Protein AF-0000000084345525 (afdb_homodimer)

Radius of gyration: 23.01 Å; Cα contacts (8 Å, |Δi|>4): 975; chains: 2; bounding box: 52×79×50 Å

Sequence (442 aa):
MKNQIRNSKGQTEEEFLKEYDPSKYKKPSVTVDILIFRLGEKSSNNIGRDVEMLLIKRGNFPELGKWACPGGFIEMDESLEESAKRELYEETGVKDVYLQQLKTFGDPKRDKRDRVITVAYMSIIDEQLEVKAGDDAADAKWYKVNLKKRNRIKKEDGYDEKWIISLLNKDINLECILIKKVRKIGVLKSKDFQIIDGGLIASDHSKLIAFGIEKLEHILGMKNQIRNSKGQTEEEFLKEYDPSKYKKPSVTVDILIFRLGEKSSNNIGRDVEMLLIKRGNFPELGKWACPGGFIEMDESLEESAKRELYEETGVKDVYLQQLKTFGDPKRDKRDRVITVAYMSIIDEQLEVKAGDDAADAKWYKVNLKKRNRIKKEDGYDEKWIISLLNKDINLECILIKKVRKIGVLKSKDFQIIDGGLIASDHSKLIAFGIEKLEHILG

InterPro domains:
  IPR000086 NUDIX hydrolase domain [PF00293] (49-146)
  IPR000086 NUDIX hydrolase domain [PS51462] (27-166)
  IPR015797 NUDIX hydrolase-like domain superfamily [SSF55811] (16-146)
  IPR020476 NUDIX hydrolase [PR00502] (67-81)
  IPR020476 NUDIX hydrolase [PR00502] (81-96)

Organism: NCBI:txid1533

Secondary structure (DSSP, 8-state):
-------TTS--HHHHHHH--GGGS---EEEEEEEEEEEEEE-SSTTSEEEEEEEEE--SSSSTT-EE-SEEEPPTTS-HHHHHHHHHHHHH---S---EEEEEE--TTS-TTS-EEEEEEEEEEETT------TT-TTEEEEEEEEEEEEEEEETTEEEEEEEEEEE-SS-EEEEEEEEEEEEETTEEEEEEEEEE-TTB-TTHHHHHHHHHHHHHHHH-/-------TTS--HH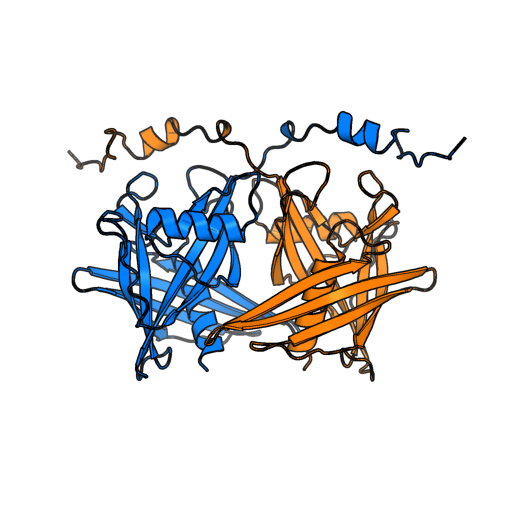HHHHH--GGGS---EEEEEEEEEEEEEE-SSTTSEEEEEEEEE--SSSSTT-EE-SEEEPPTTS-HHHHHHHHHHHHH---S---EEEEEE--TTS-SSS-EEEEEEEEEEETTS-----TT-TTEEEEEEEEEEEEEEEETTEEEEEEEEEEE-SS-EEEEEEEEEEEEETTEEEEEEEEEE-TTB-TTHHHHHHHHHHHHHHHH-

Foldseek 3Di:
DPPQDADPVRDGPVRVVVPDDPVVDDDFFEKEFEWEKEWAAQDPAPLRTWIKTKWFAACDDDLHGFIFGQMDTADPPDDNVVRHQVSCCVLFVDHDFDKDWQDKDFDQPLHVVGRYIYTYIYTYDYPPPPSCSPPPSVGMDMWTWGWDKDDWADDPFGTKIKIWIWTDDPPDIFIWIWIWDWGDDPPDIDIFIGTPGRGRHGGCRVRVVVSVSVVSSVVSD/DPPQDADPVRDGPVRVVVPDDPVVDDDFFEKEFEWEKEWAAQDPAPLRTWIKTKWFAACDPDLHGFIFGQMDTADPPDDNVVRHQVSCCVLFVDHDFDKDWQDKDFDQPLHVVGRYIYTYIYTYDYPPPPSCSDPPSVGMDMWTWGWDKDDWADDPFGTKIKIWIWTDDPPDIFIWIWIWDWGHDPPDIDIFIGTPGRGSYGGCRVRVVVSVSVVSSVVSD

pLDDT: mean 90.59, std 11.94, range [41.34, 98.88]

Nearest PDB structures (foldseek):
  5deq-assembly1_A  TM=8.768E-01  e=8.070E-11  Bacteroides thetaiotaomicron VPI-5482
  3i9x-assembly1_A-2  TM=8.042E-01  e=1.066E-10  Listeria innocua
  5bs6-assembly1_B  TM=8.180E-01  e=3.432E-10  Bacteroides thetaiotaomicron VPI-5482
  5bs6-assembly2_D  TM=8.090E-01  e=7.079E-10  Bacteroides thetaiotaomicron VPI-5482
  7b64-assembly1_A-2  TM=7.624E-01  e=5.855E-06  Homo sapiens

Solvent-accessible surface area (backbone atoms only — not comparable to full-atom values): 23735 Å² total; per-residue (Å²): 127,86,81,72,72,55,39,94,85,66,35,37,56,68,54,44,56,71,65,57,62,71,82,80,51,90,55,42,42,48,31,26,32,40,46,43,34,31,48,56,57,78,38,91,49,80,60,47,37,38,36,28,34,48,33,25,47,35,79,38,71,77,61,55,68,18,34,31,55,39,47,43,69,54,55,79,88,39,35,60,65,54,32,40,50,51,31,35,27,73,50,28,50,43,70,96,70,70,74,41,82,71,52,74,48,36,49,45,76,54,36,93,87,44,45,41,34,31,45,30,30,33,32,78,41,60,64,81,60,74,58,51,41,34,85,78,27,75,45,42,48,68,20,41,59,43,64,45,78,44,75,72,41,82,46,98,44,38,32,36,31,36,37,40,41,35,38,34,44,99,86,48,75,41,48,31,33,30,37,38,40,36,37,54,54,88,86,44,74,46,74,49,68,45,79,76,37,45,62,57,34,33,71,61,42,51,48,54,50,50,54,50,51,52,50,48,35,62,64,71,105,127,84,82,71,72,56,38,94,84,66,36,37,56,68,55,42,57,70,66,57,62,72,82,80,50,90,54,42,44,49,30,27,33,39,46,42,35,32,49,57,57,78,39,90,50,82,61,47,36,38,36,30,33,50,32,26,48,35,77,38,70,76,63,56,69,18,33,31,56,38,47,42,70,55,55,80,86,39,38,61,65,54,32,41,51,49,31,33,27,73,51,28,49,41,72,95,70,71,75,41,80,72,52,73,47,38,50,45,76,54,35,91,88,46,45,41,33,31,44,30,28,33,32,78,41,59,65,80,60,75,60,50,41,34,86,79,26,77,47,41,48,68,20,41,59,45,64,46,79,43,76,72,42,81,46,97,44,39,31,36,31,36,37,40,42,34,37,34,44,100,86,47,75,42,48,32,34,31,36,38,40,37,37,53,56,88,86,44,73,46,75,49,67,44,80,76,37,44,64,57,34,31,70,60,41,53,48,55,49,50,54,48,51,52,49,50,35,62,64,71,102

Structure (mmCIF, N/CA/C/O backbone):
data_AF-0000000084345525-model_v1
#
loop_
_entity.id
_entity.type
_entity.pdbx_description
1 polymer 'ADP-ribose pyrophosphatase YjhB, NUDIX family'
#
loop_
_atom_site.group_PDB
_atom_site.id
_atom_site.type_symbol
_atom_site.label_atom_id
_atom_site.label_alt_id
_atom_site.label_comp_id
_atom_site.label_asym_id
_atom_site.label_entity_id
_atom_site.label_seq_id
_atom_site.pdbx_PDB_ins_code
_atom_site.Cartn_x
_atom_site.Cartn_y
_atom_site.Cartn_z
_atom_site.occupancy
_atom_site.B_iso_or_equiv
_atom_site.auth_seq_id
_atom_site.auth_comp_id
_atom_site.auth_asym_id
_atom_site.auth_atom_id
_atom_site.pdbx_PDB_model_num
ATOM 1 N N . MET A 1 1 ? 25.578 -38.344 -0.944 1 41.41 1 MET A N 1
ATOM 2 C CA . MET A 1 1 ? 25.969 -36.969 -1.128 1 41.41 1 MET A CA 1
ATOM 3 C C . MET A 1 1 ? 24.734 -36.094 -1.371 1 41.41 1 MET A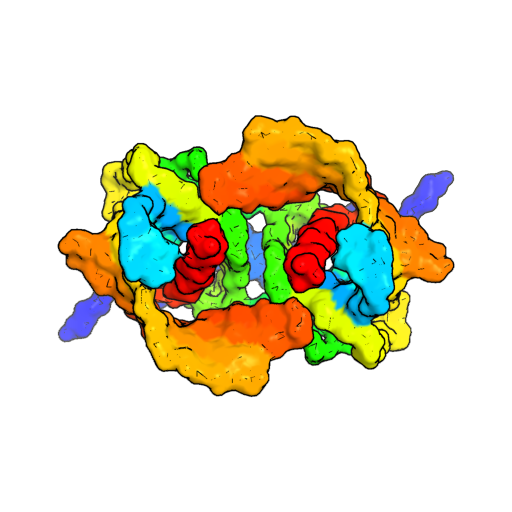 C 1
ATOM 5 O O . MET A 1 1 ? 23.969 -36.344 -2.295 1 41.41 1 MET A O 1
ATOM 9 N N . LYS A 1 2 ? 24.109 -35.5 -0.387 1 49.81 2 LYS A N 1
ATOM 10 C CA . LYS A 1 2 ? 22.781 -34.875 -0.43 1 49.81 2 LYS A CA 1
ATOM 11 C C . LYS A 1 2 ? 22.672 -33.875 -1.599 1 49.81 2 LYS A C 1
ATOM 13 O O . LYS A 1 2 ? 23.516 -33 -1.755 1 49.81 2 LYS A O 1
ATOM 18 N N . ASN A 1 3 ? 22.281 -34.188 -2.834 1 61.5 3 ASN A N 1
ATOM 19 C CA . ASN A 1 3 ? 22.188 -33.469 -4.105 1 61.5 3 ASN A CA 1
ATOM 20 C C . ASN A 1 3 ? 21.734 -32.031 -3.906 1 61.5 3 ASN A C 1
ATOM 22 O O . ASN A 1 3 ? 20.578 -31.781 -3.58 1 61.5 3 ASN A O 1
ATOM 26 N N . GLN A 1 4 ? 22.703 -31.25 -3.441 1 76.81 4 GLN A N 1
ATOM 27 C CA . GLN A 1 4 ? 22.453 -29.844 -3.16 1 76.81 4 GLN A CA 1
ATOM 28 C C . GLN A 1 4 ? 21.922 -29.125 -4.395 1 76.81 4 GLN A C 1
ATOM 30 O O . GLN A 1 4 ? 22.516 -29.203 -5.473 1 76.81 4 GLN A O 1
ATOM 35 N N . ILE A 1 5 ? 20.719 -28.625 -4.441 1 85.56 5 ILE A N 1
ATOM 36 C CA . ILE A 1 5 ? 20.109 -27.891 -5.539 1 85.56 5 ILE A CA 1
ATOM 37 C C . ILE A 1 5 ? 21 -26.734 -5.953 1 85.56 5 ILE A C 1
ATOM 39 O O . ILE A 1 5 ? 21.547 -26.016 -5.098 1 85.56 5 ILE A O 1
ATOM 43 N N . ARG A 1 6 ? 21.391 -26.625 -7.246 1 88.44 6 ARG A N 1
ATOM 44 C CA . ARG A 1 6 ? 22.234 -25.562 -7.781 1 88.44 6 ARG A CA 1
ATOM 45 C C . ARG A 1 6 ? 21.484 -24.766 -8.852 1 88.44 6 ARG A C 1
ATOM 47 O O . ARG A 1 6 ? 20.625 -25.312 -9.555 1 88.44 6 ARG A O 1
ATOM 54 N N . ASN A 1 7 ? 21.828 -23.453 -8.867 1 89 7 ASN A N 1
ATOM 55 C CA . ASN A 1 7 ? 21.219 -22.641 -9.922 1 89 7 ASN A CA 1
ATOM 56 C C . ASN A 1 7 ? 21.969 -22.781 -11.242 1 89 7 ASN A C 1
ATOM 58 O O . ASN A 1 7 ? 22.828 -23.656 -11.383 1 89 7 ASN A O 1
ATOM 62 N N . SER A 1 8 ? 21.516 -22.047 -12.273 1 85.81 8 SER A N 1
ATOM 63 C CA . SER A 1 8 ? 22.047 -22.156 -13.625 1 85.81 8 SER A CA 1
ATOM 64 C C . SER A 1 8 ? 23.547 -21.844 -13.664 1 85.81 8 SER A C 1
ATOM 66 O O . SER A 1 8 ? 24.266 -22.312 -14.547 1 85.81 8 SER A O 1
ATOM 68 N N . LYS A 1 9 ? 24.094 -21.141 -12.625 1 89.25 9 LYS A N 1
ATOM 69 C CA . LYS A 1 9 ? 25.5 -20.766 -12.562 1 89.25 9 LYS A CA 1
ATOM 70 C C . LYS A 1 9 ? 26.297 -21.766 -11.703 1 89.25 9 LYS A C 1
ATOM 72 O O . LYS A 1 9 ? 27.469 -21.531 -11.398 1 89.25 9 LYS A O 1
ATOM 77 N N . GLY A 1 10 ? 25.625 -22.75 -11.172 1 90.06 10 GLY A N 1
ATOM 78 C CA . GLY A 1 10 ? 26.266 -23.797 -10.391 1 90.06 10 GLY A CA 1
ATOM 79 C C . GLY A 1 10 ? 26.391 -23.438 -8.922 1 90.06 10 GLY A C 1
ATOM 80 O O . GLY A 1 10 ? 27.094 -24.125 -8.172 1 90.06 10 GLY A O 1
ATOM 81 N N . GLN A 1 11 ? 25.75 -22.391 -8.5 1 89.44 11 GLN A N 1
ATOM 82 C CA . GLN A 1 11 ? 25.859 -21.922 -7.117 1 89.44 11 GLN A CA 1
ATOM 83 C C . GLN A 1 11 ? 24.797 -22.578 -6.23 1 89.44 11 GLN A C 1
ATOM 85 O O . GLN A 1 11 ? 23.672 -22.797 -6.668 1 89.44 11 GLN A O 1
ATOM 90 N N . THR A 1 12 ? 25.25 -22.875 -5.082 1 90.69 12 THR A N 1
ATOM 91 C CA . THR A 1 12 ? 24.266 -23.172 -4.051 1 90.69 12 THR A CA 1
ATOM 92 C C . THR A 1 12 ? 23.562 -21.906 -3.58 1 90.69 12 THR A C 1
ATOM 94 O O . THR A 1 12 ? 23.984 -20.797 -3.918 1 90.69 12 THR A O 1
ATOM 97 N N . GLU A 1 13 ? 22.484 -22.094 -2.859 1 89.25 13 GLU A N 1
ATOM 98 C CA . GLU A 1 13 ? 21.812 -20.906 -2.332 1 89.25 13 GLU A CA 1
ATOM 99 C C . GLU A 1 13 ? 22.75 -20.094 -1.444 1 89.25 13 GLU A C 1
ATOM 101 O O . GLU A 1 13 ? 22.75 -18.859 -1.511 1 89.25 13 GLU A O 1
ATOM 106 N N . GLU A 1 14 ? 23.453 -20.812 -0.602 1 90.88 14 GLU A N 1
ATOM 107 C CA . GLU A 1 14 ? 24.406 -20.156 0.288 1 90.88 14 GLU A CA 1
ATOM 108 C C . GLU A 1 14 ? 25.438 -19.359 -0.503 1 90.88 14 GLU A C 1
ATOM 110 O O . GLU A 1 14 ? 25.75 -18.219 -0.162 1 90.88 14 GLU A O 1
ATOM 115 N N . GLU A 1 15 ? 25.984 -19.969 -1.542 1 89.94 15 GLU A N 1
ATOM 116 C CA . GLU A 1 15 ? 26.969 -19.312 -2.391 1 89.94 15 GLU A CA 1
ATOM 117 C C . GLU A 1 15 ? 26.375 -18.109 -3.107 1 89.94 15 GLU A C 1
ATOM 119 O O . GLU A 1 15 ? 27 -17.047 -3.201 1 89.94 15 GLU A O 1
ATOM 124 N N . PHE A 1 16 ? 25.234 -18.359 -3.604 1 89.12 16 PHE A N 1
ATOM 125 C CA . PHE A 1 16 ? 24.531 -17.266 -4.27 1 89.12 16 PHE A CA 1
ATOM 126 C C . PHE A 1 16 ? 24.359 -16.078 -3.33 1 89.12 16 PHE A C 1
ATOM 128 O O . PHE A 1 16 ? 24.688 -14.945 -3.684 1 89.12 16 PHE A O 1
ATOM 135 N N . LEU A 1 17 ? 23.859 -16.312 -2.094 1 88.75 17 LEU A N 1
ATOM 136 C CA . LEU A 1 17 ? 23.562 -15.258 -1.133 1 88.75 17 LEU A CA 1
ATOM 137 C C . LEU A 1 17 ? 24.844 -14.555 -0.695 1 88.75 17 LEU A C 1
ATOM 139 O O . LEU A 1 17 ? 24.828 -13.352 -0.423 1 88.75 17 LEU A O 1
ATOM 143 N N . LYS A 1 18 ? 25.891 -15.266 -0.62 1 87.56 18 LYS A N 1
ATOM 144 C CA . LYS A 1 18 ? 27.172 -14.695 -0.246 1 87.56 18 LYS A CA 1
ATOM 145 C C . LYS A 1 18 ? 27.688 -13.734 -1.322 1 87.56 18 LYS A C 1
ATOM 147 O O . LYS A 1 18 ? 28.297 -12.711 -1.012 1 87.56 18 LYS A O 1
ATOM 152 N N . GLU A 1 19 ? 27.359 -14.062 -2.518 1 86.38 19 GLU A N 1
ATOM 153 C CA . GLU A 1 19 ? 27.859 -13.281 -3.641 1 86.38 19 GLU A CA 1
ATOM 154 C C . GLU A 1 19 ? 26.906 -12.133 -3.986 1 86.38 19 GLU A C 1
ATOM 156 O O . GLU A 1 19 ? 27.297 -11.18 -4.664 1 86.38 19 GLU A O 1
ATOM 161 N N . TYR A 1 20 ? 25.719 -12.336 -3.539 1 84.62 20 TYR A N 1
ATOM 162 C CA . TYR A 1 20 ? 24.73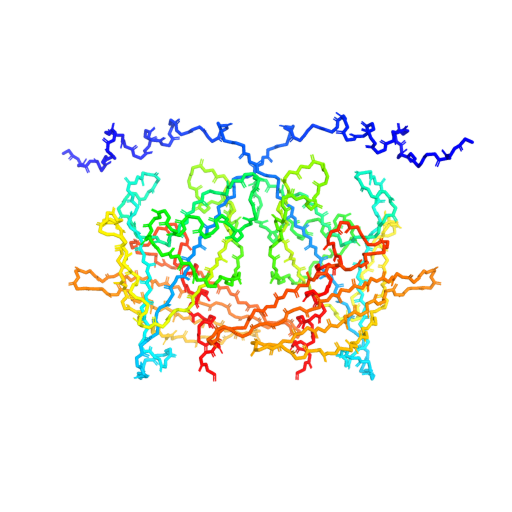4 -11.312 -3.85 1 84.62 20 TYR A CA 1
ATOM 163 C C . TYR A 1 20 ? 25.094 -9.984 -3.188 1 84.62 20 TYR A C 1
ATOM 165 O O . TYR A 1 20 ? 25.25 -9.922 -1.967 1 84.62 20 TYR A O 1
ATOM 173 N N . ASP A 1 21 ? 25.25 -8.859 -4.059 1 85.12 21 ASP A N 1
ATOM 174 C CA . ASP A 1 21 ? 25.625 -7.535 -3.564 1 85.12 21 ASP A CA 1
ATOM 175 C C . ASP A 1 21 ? 24.562 -6.504 -3.922 1 85.12 21 ASP A C 1
ATOM 177 O O . ASP A 1 21 ? 24.609 -5.898 -4.996 1 85.12 21 ASP A O 1
ATOM 181 N N . PRO A 1 22 ? 23.688 -6.328 -2.973 1 81.06 22 PRO A N 1
ATOM 182 C CA . PRO A 1 22 ? 22.578 -5.41 -3.252 1 81.06 22 PRO A CA 1
ATOM 183 C C . PRO A 1 22 ? 23.047 -3.961 -3.412 1 81.06 22 PRO A C 1
ATOM 185 O O . PRO A 1 22 ? 22.297 -3.127 -3.938 1 81.06 22 PRO A O 1
ATOM 188 N N . SER A 1 23 ? 24.141 -3.613 -3.008 1 79.25 23 SER A N 1
ATOM 189 C CA . SER A 1 23 ? 24.625 -2.238 -3.049 1 79.25 23 SER A CA 1
ATOM 190 C C . SER A 1 23 ? 24.859 -1.778 -4.484 1 79.25 23 SER A C 1
ATOM 192 O O . SER A 1 23 ? 24.984 -0.581 -4.746 1 79.25 23 SER A O 1
ATOM 194 N N . LYS A 1 24 ? 24.828 -2.717 -5.367 1 78.5 24 LYS A N 1
ATOM 195 C CA . LYS A 1 24 ? 25.078 -2.406 -6.77 1 78.5 24 LYS A CA 1
ATOM 196 C C . LYS A 1 24 ? 23.859 -1.757 -7.422 1 78.5 24 LYS A C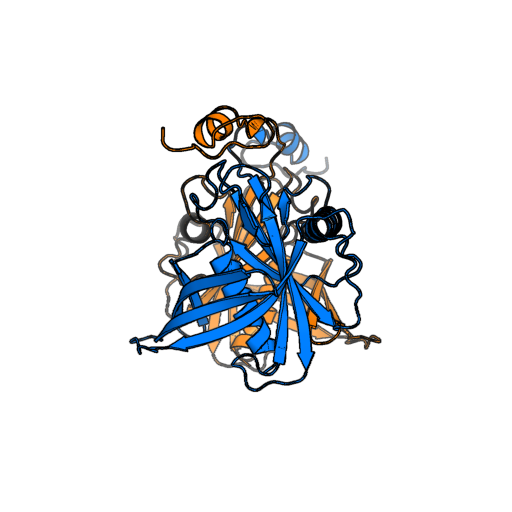 1
ATOM 198 O O . LYS A 1 24 ? 23.969 -1.185 -8.508 1 78.5 24 LYS A O 1
ATOM 203 N N . TYR A 1 25 ? 22.797 -1.81 -6.699 1 84.38 25 TYR A N 1
ATOM 204 C CA . TYR A 1 25 ? 21.562 -1.29 -7.27 1 84.38 25 TYR A CA 1
ATOM 205 C C . TYR A 1 25 ? 21.109 -0.031 -6.539 1 84.38 25 TYR A C 1
ATOM 207 O O . TYR A 1 25 ? 21.188 0.043 -5.309 1 84.38 25 TYR A O 1
ATOM 215 N N . LYS A 1 26 ? 20.766 1.006 -7.359 1 89 26 LYS A N 1
ATOM 216 C CA . LYS A 1 26 ? 20.172 2.186 -6.742 1 89 26 LYS A CA 1
ATOM 217 C C . LYS A 1 26 ? 18.844 1.844 -6.07 1 89 26 LYS A C 1
ATOM 219 O O . LYS A 1 26 ? 18.031 1.104 -6.629 1 89 26 LYS A O 1
ATOM 224 N N . LYS A 1 27 ? 18.688 2.295 -4.898 1 94.44 27 LYS A N 1
ATOM 225 C CA . LYS A 1 27 ? 17.5 1.998 -4.105 1 94.44 27 LYS A CA 1
ATOM 226 C C . LYS A 1 27 ? 16.766 3.279 -3.703 1 94.44 27 LYS A C 1
ATOM 228 O O . LYS A 1 27 ? 17.406 4.285 -3.381 1 94.44 27 LYS A O 1
ATOM 233 N N . PRO A 1 28 ? 15.484 3.236 -3.732 1 96.62 28 PRO A N 1
ATOM 234 C CA . PRO A 1 28 ? 14.742 4.391 -3.227 1 96.62 28 PRO A CA 1
ATOM 235 C C . PRO A 1 28 ? 14.734 4.469 -1.702 1 96.62 28 PRO A C 1
ATOM 237 O O . PRO A 1 28 ? 15.055 3.484 -1.03 1 96.62 28 PRO A O 1
ATOM 240 N N . SER A 1 29 ? 14.477 5.695 -1.228 1 96.62 29 SER A N 1
ATOM 241 C CA . SER A 1 29 ? 14.109 5.82 0.18 1 96.62 29 SER A CA 1
ATOM 242 C C . SER A 1 29 ? 12.664 5.387 0.414 1 96.62 29 SER A C 1
ATOM 244 O O . SER A 1 29 ? 11.828 5.477 -0.488 1 96.62 29 SER A O 1
ATOM 246 N N . VAL A 1 30 ? 12.438 4.863 1.607 1 97.94 30 VAL A N 1
ATOM 247 C CA . VAL A 1 30 ? 11.07 4.488 1.969 1 97.94 30 VAL A CA 1
ATOM 248 C C . VAL A 1 30 ? 10.664 5.199 3.256 1 97.94 30 VAL A C 1
ATOM 250 O O . VAL A 1 30 ? 11.406 5.191 4.242 1 97.94 30 VAL A O 1
ATOM 253 N N . THR A 1 31 ? 9.508 5.859 3.205 1 98 31 THR A N 1
ATOM 254 C CA . THR A 1 31 ? 8.922 6.508 4.371 1 98 31 THR A CA 1
ATOM 255 C C . THR A 1 31 ? 7.547 5.926 4.68 1 98 31 THR A C 1
ATOM 257 O O . THR A 1 31 ? 7.012 5.133 3.9 1 98 31 THR A O 1
ATOM 260 N N . VAL A 1 32 ? 7.07 6.195 5.863 1 98.69 32 VAL A N 1
ATOM 261 C CA . VAL A 1 32 ? 5.672 6.012 6.238 1 98.69 32 VAL A CA 1
ATOM 262 C C . VAL A 1 32 ? 5.043 7.363 6.57 1 98.69 32 VAL A C 1
ATOM 264 O O . VAL A 1 32 ? 5.723 8.266 7.055 1 98.69 32 VAL A O 1
ATOM 267 N N . ASP A 1 33 ? 3.836 7.523 6.215 1 98.62 33 ASP A N 1
ATOM 268 C CA . ASP A 1 33 ? 3.01 8.664 6.602 1 98.62 33 ASP A CA 1
ATOM 269 C C . ASP A 1 33 ? 1.711 8.203 7.258 1 98.62 33 ASP A C 1
ATOM 271 O O . ASP A 1 33 ? 1.125 7.199 6.855 1 98.62 33 ASP A O 1
ATOM 275 N N . ILE A 1 34 ? 1.255 8.914 8.273 1 98.38 34 ILE A N 1
ATOM 276 C CA . ILE A 1 34 ? 0.127 8.43 9.062 1 98.38 34 ILE A CA 1
ATOM 277 C C . ILE A 1 34 ? -0.971 9.484 9.102 1 98.38 34 ILE A C 1
ATOM 279 O O . ILE A 1 34 ? -0.728 10.625 9.5 1 98.38 34 ILE A O 1
ATOM 283 N N . LEU A 1 35 ? -2.121 9.125 8.633 1 98.38 35 LEU A N 1
ATOM 284 C CA . LEU A 1 35 ? -3.322 9.93 8.805 1 98.38 35 LEU A CA 1
ATOM 285 C C . LEU A 1 35 ? -4.055 9.555 10.086 1 98.38 35 LEU A C 1
ATOM 287 O O . LEU A 1 35 ? -4.496 8.414 10.242 1 98.38 35 LEU A O 1
ATOM 291 N N . ILE A 1 36 ? -4.195 10.461 10.992 1 95.69 36 ILE A N 1
ATOM 292 C CA . ILE A 1 36 ? -4.938 10.219 12.227 1 95.69 36 ILE A CA 1
ATOM 293 C C . ILE A 1 36 ? -6.207 11.07 12.234 1 95.69 36 ILE A C 1
ATOM 295 O O . ILE A 1 36 ? -6.145 12.297 12.164 1 95.69 36 ILE A O 1
ATOM 299 N N . PHE A 1 37 ? -7.277 10.391 12.375 1 95.31 37 PHE A N 1
ATOM 300 C CA . PHE A 1 37 ? -8.57 11.062 12.438 1 95.31 37 PHE A CA 1
ATOM 301 C C . PHE A 1 37 ? -9.195 10.906 13.812 1 95.31 37 PHE A C 1
ATOM 303 O O . PHE A 1 37 ? -9.062 9.852 14.445 1 95.31 37 PHE A O 1
ATOM 310 N N . ARG A 1 38 ? -9.812 11.891 14.195 1 92.69 38 ARG A N 1
ATOM 311 C CA . ARG A 1 38 ? -10.664 11.867 15.383 1 92.69 38 ARG A CA 1
ATOM 312 C C . ARG A 1 38 ? -12.117 12.148 15.031 1 92.69 38 ARG A C 1
ATOM 314 O O . ARG A 1 38 ? -12.406 13.117 14.32 1 92.69 38 ARG A O 1
ATOM 321 N N . LEU A 1 39 ? -12.961 11.32 15.57 1 90.94 39 LEU A N 1
ATOM 322 C CA . LEU A 1 39 ? -14.375 11.453 15.25 1 90.94 39 LEU A CA 1
ATOM 323 C C . LEU A 1 39 ? -15.125 12.164 16.375 1 90.94 39 LEU A C 1
ATOM 325 O O . LEU A 1 39 ? -14.883 11.891 17.547 1 90.94 39 LEU A O 1
ATOM 329 N N . GLY A 1 40 ? -15.914 13.109 15.93 1 87.94 40 GLY A N 1
ATOM 330 C CA . GLY A 1 40 ? -16.812 13.789 16.859 1 87.94 40 GLY A CA 1
ATOM 331 C C . GLY A 1 40 ? -18.266 13.406 16.672 1 87.94 40 GLY A C 1
ATOM 332 O O . GLY A 1 40 ? -18.578 12.258 16.344 1 87.94 40 GLY A O 1
ATOM 333 N N . GLU A 1 41 ? -19.109 14.312 16.984 1 84.31 41 GLU A N 1
ATOM 334 C CA . GLU A 1 41 ? -20.547 14.07 16.906 1 84.31 41 GLU A CA 1
ATOM 335 C C . GLU A 1 41 ? -21.016 14.016 15.461 1 84.31 41 GLU A C 1
ATOM 337 O O . GLU A 1 41 ? -20.297 14.438 14.555 1 84.31 41 GLU A O 1
ATOM 342 N N . LYS A 1 42 ? -22.141 13.375 15.336 1 81.56 42 LYS A N 1
ATOM 343 C CA . LYS A 1 42 ? -22.766 13.367 14.016 1 81.56 42 LYS A CA 1
ATOM 344 C C . LYS A 1 42 ? -23 14.789 13.516 1 81.56 42 LYS A C 1
ATOM 346 O O . LYS A 1 42 ? -23.359 15.672 14.289 1 81.56 42 LYS A O 1
ATOM 351 N N . SER A 1 43 ? -22.719 14.938 12.219 1 80.25 43 SER A N 1
ATOM 352 C CA . SER A 1 43 ? -22.891 16.266 11.633 1 80.25 43 SER A CA 1
ATOM 353 C C . SER A 1 43 ? -23.391 16.172 10.195 1 80.25 43 SER A C 1
ATOM 355 O O . SER A 1 43 ? -23.391 15.086 9.602 1 80.25 43 SER A O 1
ATOM 357 N N . SER A 1 44 ? -23.875 17.234 9.664 1 74.12 44 SER A N 1
ATOM 358 C CA . SER A 1 44 ? -24.453 17.281 8.328 1 74.12 44 SER A CA 1
ATOM 359 C C . SER A 1 44 ? -23.359 17.469 7.27 1 74.12 44 SER A C 1
ATOM 361 O O . SER A 1 44 ? -23.672 17.688 6.094 1 74.12 44 SER A O 1
ATOM 363 N N . ASN A 1 45 ? -22.25 17.297 7.664 1 73 45 ASN A N 1
ATOM 364 C CA . ASN A 1 45 ? -21.203 17.469 6.668 1 73 45 ASN A CA 1
ATOM 365 C C . ASN A 1 45 ? -21.094 16.25 5.746 1 73 45 ASN A C 1
ATOM 367 O O . ASN A 1 45 ? -21.828 15.273 5.926 1 73 45 ASN A O 1
ATOM 371 N N . ASN A 1 46 ? -20.406 16.328 4.691 1 75.44 46 ASN A N 1
ATOM 372 C CA . ASN A 1 46 ? -20.312 15.297 3.672 1 75.44 46 ASN A CA 1
ATOM 373 C C . ASN A 1 46 ? -19.734 14 4.238 1 75.44 46 ASN A C 1
ATOM 375 O O . ASN A 1 46 ? -19.891 12.938 3.645 1 75.44 46 ASN A O 1
ATOM 379 N N . ILE A 1 47 ? -19.109 14.023 5.391 1 82.25 47 ILE A N 1
ATOM 380 C CA . ILE A 1 47 ? -18.516 12.836 5.996 1 82.25 47 ILE A CA 1
ATOM 381 C C . ILE A 1 47 ? -19.5 12.211 6.98 1 82.25 47 ILE A C 1
ATOM 383 O O . ILE A 1 47 ? -19.391 11.023 7.293 1 82.25 47 ILE A O 1
ATOM 387 N N . GLY A 1 48 ? -20.5 12.945 7.438 1 78.44 48 GLY A N 1
ATOM 388 C CA . GLY A 1 48 ? -21.547 12.445 8.312 1 78.44 48 GLY A CA 1
ATOM 389 C C . GLY A 1 48 ? -21.203 12.586 9.789 1 78.44 48 GLY A C 1
ATOM 390 O O . GLY A 1 48 ? -22.016 12.266 10.648 1 78.44 48 GLY A O 1
ATOM 391 N N . ARG A 1 49 ? -19.953 13.008 10.102 1 84.06 49 ARG A N 1
ATOM 392 C CA . ARG A 1 49 ? -19.469 13.266 11.461 1 84.06 49 ARG A CA 1
ATOM 393 C C . ARG A 1 49 ? -18.516 14.445 11.484 1 84.06 49 ARG A C 1
ATOM 395 O O . ARG A 1 49 ? -17.906 14.789 10.461 1 84.06 49 ARG A O 1
ATOM 402 N N . ASP A 1 50 ? -18.531 14.992 12.68 1 90.56 50 ASP A N 1
ATOM 403 C CA . ASP A 1 50 ? -17.391 15.891 12.867 1 90.56 50 ASP A CA 1
ATOM 404 C C . ASP A 1 50 ? -16.078 15.117 12.875 1 90.56 50 ASP A C 1
ATOM 406 O O . ASP A 1 50 ? -15.945 14.117 13.578 1 90.56 50 ASP A O 1
ATOM 410 N N . VAL A 1 51 ? -15.188 15.555 12.008 1 94.25 51 VAL A N 1
ATOM 411 C CA . VAL A 1 51 ? -13.906 14.875 11.875 1 94.25 51 VAL A CA 1
ATOM 412 C C . VAL A 1 51 ? -12.766 15.875 12.047 1 94.25 51 VAL A C 1
ATOM 414 O O . VAL A 1 51 ? -12.82 16.984 11.516 1 94.25 51 VAL A O 1
ATOM 417 N N . GLU A 1 52 ? -11.82 15.492 12.836 1 94.38 52 GLU A N 1
ATOM 418 C CA . GLU A 1 52 ? -10.562 16.219 12.914 1 94.38 52 GLU A CA 1
ATOM 419 C C . GLU A 1 52 ? -9.391 15.352 12.484 1 94.38 52 GLU A C 1
ATOM 421 O O . GLU A 1 52 ? -9.453 14.125 12.578 1 94.38 52 GLU A O 1
ATOM 426 N N . MET A 1 53 ? -8.383 15.992 12.016 1 95.56 53 MET A N 1
ATOM 427 C CA . MET A 1 53 ? -7.164 15.266 11.664 1 95.56 53 MET A CA 1
ATOM 428 C C . MET A 1 53 ? -5.93 15.945 12.242 1 95.56 53 MET A C 1
ATOM 430 O O . MET A 1 53 ? -5.914 17.172 12.414 1 95.56 53 MET A O 1
ATOM 434 N N . LEU A 1 54 ? -4.961 15.172 12.523 1 94.5 54 LEU A N 1
ATOM 435 C CA . LEU A 1 54 ? -3.717 15.656 13.109 1 94.5 54 LEU A CA 1
ATOM 436 C C . LEU A 1 54 ? -2.676 15.93 12.031 1 94.5 54 LEU A C 1
ATOM 438 O O . LEU A 1 54 ? -2.4 15.062 11.195 1 94.5 54 LEU A O 1
ATOM 442 N N . LEU A 1 55 ? -2.156 17.156 11.961 1 95.88 55 LEU A N 1
ATOM 443 C CA . LEU A 1 55 ? -1.076 17.516 11.047 1 95.88 55 LEU A CA 1
ATOM 444 C C . LEU A 1 55 ? 0.114 18.078 11.812 1 95.88 55 LEU A C 1
ATOM 446 O O . LEU A 1 55 ? -0.027 18.516 12.961 1 95.88 55 LEU A O 1
ATOM 450 N N . ILE A 1 56 ? 1.233 18.016 11.203 1 94.56 56 ILE A N 1
ATOM 451 C CA . ILE A 1 56 ? 2.439 18.641 11.742 1 94.56 56 ILE A CA 1
ATOM 452 C C . ILE A 1 56 ? 2.971 19.672 10.758 1 94.56 56 ILE A C 1
ATOM 454 O O . ILE A 1 56 ? 2.756 19.562 9.547 1 94.56 56 ILE A O 1
ATOM 458 N N . LYS A 1 57 ? 3.637 20.656 11.25 1 93.06 57 LYS A N 1
ATOM 459 C CA . LYS A 1 57 ? 4.277 21.656 10.414 1 93.06 57 LYS A CA 1
ATOM 460 C C . LYS A 1 57 ? 5.734 21.297 10.133 1 93.06 57 LYS A C 1
ATOM 462 O O . LYS A 1 57 ? 6.492 20.984 11.055 1 93.06 57 LYS A O 1
ATOM 467 N N . ARG A 1 58 ? 6.098 21.281 8.836 1 91.31 58 ARG A N 1
ATOM 468 C CA . ARG A 1 58 ? 7.477 20.969 8.477 1 91.31 58 ARG A CA 1
ATOM 469 C C . ARG A 1 58 ? 8.43 22.031 9 1 91.31 58 ARG A C 1
ATOM 471 O O . ARG A 1 58 ? 8.258 23.219 8.727 1 91.31 58 ARG A O 1
ATOM 478 N N . GLY A 1 59 ? 9.438 21.547 9.641 1 87.88 59 GLY A N 1
ATOM 479 C CA . GLY A 1 59 ? 10.398 22.453 10.258 1 87.88 59 GLY A CA 1
ATOM 480 C C . GLY A 1 59 ? 11.664 22.625 9.438 1 87.88 59 GLY A C 1
ATOM 481 O O . GLY A 1 59 ? 12.57 23.359 9.828 1 87.88 59 GLY A O 1
ATOM 482 N N . ASN A 1 60 ? 11.742 21.938 8.344 1 88.5 60 ASN A N 1
ATOM 483 C CA . ASN A 1 60 ? 12.906 22.016 7.473 1 88.5 60 ASN A CA 1
ATOM 484 C C . ASN A 1 60 ? 12.523 21.844 6.004 1 88.5 60 ASN A C 1
ATOM 486 O O . ASN A 1 60 ? 11.359 21.594 5.688 1 88.5 60 ASN A O 1
ATOM 490 N N . PHE A 1 61 ? 13.609 22.172 5.164 1 88.31 61 PHE A N 1
ATOM 491 C CA . PHE A 1 61 ? 13.406 21.984 3.732 1 88.31 61 PHE A CA 1
ATOM 492 C C . PHE A 1 61 ? 13.352 20.5 3.379 1 88.31 61 PHE A C 1
ATOM 494 O O . PHE A 1 61 ? 13.891 19.672 4.102 1 88.31 61 PHE A O 1
ATOM 501 N N . PRO A 1 62 ? 12.648 20.062 2.4 1 91.69 62 PRO A N 1
ATOM 502 C CA . PRO A 1 62 ? 11.898 20.938 1.505 1 91.69 62 PRO A CA 1
ATOM 503 C C . PRO A 1 62 ? 10.539 21.344 2.072 1 91.69 62 PRO A C 1
ATOM 505 O O . PRO A 1 62 ? 10.039 20.688 2.992 1 91.69 62 PRO A O 1
ATOM 508 N N . GLU A 1 63 ? 9.938 22.438 1.525 1 91.44 63 GLU A N 1
ATOM 509 C CA . GLU A 1 63 ? 8.594 22.906 1.827 1 91.44 63 GLU A CA 1
ATOM 510 C C . GLU A 1 63 ? 8.453 23.281 3.301 1 91.44 63 GLU A C 1
ATOM 512 O O . GLU A 1 63 ? 7.5 22.859 3.963 1 91.44 63 GLU A O 1
ATOM 517 N N . LEU A 1 64 ? 9.492 23.984 3.746 1 90.31 64 LEU A N 1
ATOM 518 C CA . LEU A 1 64 ? 9.523 24.5 5.109 1 90.31 64 LEU A CA 1
ATOM 519 C C . LEU A 1 64 ? 8.25 25.281 5.426 1 90.31 64 LEU A C 1
ATOM 521 O O . LEU A 1 64 ? 7.816 26.125 4.633 1 90.31 64 LEU A O 1
ATOM 525 N N . GLY A 1 65 ? 7.645 24.938 6.547 1 91.06 65 GLY A N 1
ATOM 526 C CA . GLY A 1 65 ? 6.492 25.688 7.012 1 91.06 65 GLY A CA 1
ATOM 527 C C . GLY A 1 65 ? 5.172 25.141 6.512 1 91.06 65 GLY A C 1
ATOM 528 O O . GLY A 1 65 ? 4.105 25.562 6.969 1 91.06 65 GLY A O 1
ATOM 529 N N . LYS A 1 66 ? 5.176 24.234 5.59 1 94.81 66 LYS A N 1
ATOM 530 C CA . LYS A 1 66 ? 3.949 23.594 5.121 1 94.81 66 LYS A CA 1
ATOM 531 C C . LYS A 1 66 ? 3.504 22.5 6.074 1 94.81 66 LYS A C 1
ATOM 533 O O . LYS A 1 66 ? 4.293 22.016 6.895 1 94.81 66 LYS A O 1
ATOM 538 N N . TRP A 1 67 ? 2.268 22.219 5.992 1 96.06 67 TRP A N 1
ATOM 539 C CA . TRP A 1 67 ? 1.684 21.203 6.867 1 96.06 67 TRP A CA 1
ATOM 540 C C . TRP A 1 67 ? 1.69 19.844 6.195 1 96.06 67 TRP A C 1
ATOM 542 O O . TRP A 1 67 ? 1.496 19.734 4.98 1 96.06 67 TRP A O 1
ATOM 552 N N . ALA A 1 68 ? 1.934 18.828 7.02 1 96.94 68 ALA A N 1
ATOM 553 C CA . ALA A 1 68 ? 2.053 17.469 6.5 1 96.94 68 ALA A CA 1
ATOM 554 C C . ALA A 1 68 ? 1.492 16.453 7.492 1 96.94 68 ALA A C 1
ATOM 556 O O . ALA A 1 68 ? 1.302 16.766 8.672 1 96.94 68 ALA A O 1
ATOM 557 N N . CYS A 1 69 ? 1.175 15.281 6.961 1 97.5 69 CYS A N 1
ATOM 558 C CA . CYS A 1 69 ? 0.938 14.141 7.844 1 97.5 69 CYS A CA 1
ATOM 559 C C . CYS A 1 69 ? 2.205 13.766 8.602 1 97.5 69 CYS A C 1
ATOM 561 O O . CYS A 1 69 ? 3.307 13.844 8.055 1 97.5 69 CYS A O 1
ATOM 563 N N . PRO A 1 70 ? 2.027 13.398 9.867 1 96.75 70 PRO A N 1
ATOM 564 C CA . PRO A 1 70 ? 3.209 12.844 10.531 1 96.75 70 PRO A CA 1
ATOM 565 C C . PRO A 1 70 ? 3.797 11.648 9.789 1 96.75 70 PRO A C 1
ATOM 567 O O . PRO A 1 70 ? 3.055 10.852 9.203 1 96.75 70 PRO A O 1
ATOM 570 N N . GLY A 1 71 ? 5.07 11.5 9.758 1 96.62 71 GLY A N 1
ATOM 571 C CA . GLY A 1 71 ? 5.734 10.414 9.055 1 96.62 71 GLY A CA 1
ATOM 572 C C . GLY A 1 71 ? 7.242 10.547 9.039 1 96.62 71 GLY A C 1
ATOM 573 O O . GLY A 1 71 ? 7.797 11.469 9.641 1 96.62 71 GLY A O 1
ATOM 574 N N . GLY A 1 72 ? 7.879 9.68 8.398 1 96.5 72 GLY A N 1
ATOM 575 C CA . GLY A 1 72 ? 9.336 9.672 8.328 1 96.5 72 GLY A CA 1
ATOM 576 C C . GLY A 1 72 ? 9.898 8.398 7.727 1 96.5 72 GLY A C 1
ATOM 577 O O . GLY A 1 72 ? 9.148 7.543 7.258 1 96.5 72 GLY A O 1
ATOM 578 N N . PHE A 1 73 ? 11.172 8.359 7.73 1 96.88 73 PHE A N 1
ATOM 579 C CA . PHE A 1 73 ? 11.867 7.242 7.105 1 96.88 73 PHE A CA 1
ATOM 580 C C . PHE A 1 73 ? 11.727 5.977 7.945 1 96.88 73 PHE A C 1
ATOM 582 O O . PHE A 1 73 ? 11.719 6.039 9.18 1 96.88 73 PHE A O 1
ATOM 589 N N . ILE A 1 74 ? 11.656 4.836 7.215 1 97.62 74 ILE A N 1
ATOM 590 C CA . ILE A 1 74 ? 11.617 3.564 7.934 1 97.62 74 ILE A CA 1
ATOM 591 C C . ILE A 1 74 ? 13.023 3.201 8.414 1 97.62 74 ILE A C 1
ATOM 593 O O . ILE A 1 74 ? 14.016 3.699 7.883 1 97.62 74 ILE A O 1
ATOM 597 N N . GLU A 1 75 ? 13.062 2.383 9.477 1 96.38 75 GLU A N 1
ATOM 598 C CA . GLU A 1 75 ? 14.305 1.738 9.883 1 96.38 75 GLU A CA 1
ATOM 599 C C . GLU A 1 75 ? 14.43 0.342 9.281 1 96.38 75 GLU A C 1
ATOM 601 O O . GLU A 1 75 ? 13.422 -0.312 9.008 1 96.38 75 GLU A O 1
ATOM 606 N N . MET A 1 76 ? 15.625 -0.118 9.172 1 95.81 76 MET A N 1
ATOM 607 C CA . MET A 1 76 ? 15.906 -1.331 8.414 1 95.81 76 MET A CA 1
ATOM 608 C C . MET A 1 76 ? 15.43 -2.568 9.164 1 95.81 76 MET A C 1
ATOM 610 O O . MET A 1 76 ? 15.109 -3.588 8.547 1 95.81 76 MET A O 1
ATOM 614 N N . ASP A 1 77 ? 15.289 -2.514 10.469 1 95.81 77 ASP A N 1
ATOM 615 C CA . ASP A 1 77 ? 15.031 -3.715 11.258 1 95.81 77 ASP A CA 1
ATOM 616 C C . ASP A 1 77 ? 13.633 -3.688 11.859 1 95.81 77 ASP A C 1
ATOM 618 O O . ASP A 1 77 ? 13.312 -4.5 12.734 1 95.81 77 ASP A O 1
ATOM 622 N N . GLU A 1 78 ? 12.758 -2.752 11.367 1 97.25 78 GLU A N 1
ATOM 623 C CA . GLU A 1 78 ? 11.391 -2.654 11.867 1 97.25 78 GLU A CA 1
ATOM 624 C C . GLU A 1 78 ? 10.383 -2.908 10.75 1 97.25 78 GLU A C 1
ATOM 626 O O . GLU A 1 78 ? 10.664 -2.654 9.578 1 97.25 78 GLU A O 1
ATOM 631 N N . SER A 1 79 ? 9.242 -3.461 11.172 1 97.75 79 SER A N 1
ATOM 632 C CA . SER A 1 79 ? 8.141 -3.537 10.211 1 97.75 79 SER A CA 1
ATOM 633 C C . SER A 1 79 ? 7.66 -2.148 9.805 1 97.75 79 SER A C 1
ATOM 635 O O . SER A 1 79 ? 7.98 -1.159 10.469 1 97.75 79 SER A O 1
ATOM 637 N N . LEU A 1 80 ? 6.957 -2.064 8.719 1 98.56 80 LEU A N 1
ATOM 638 C CA . LEU A 1 80 ? 6.387 -0.794 8.289 1 98.56 80 LEU A CA 1
ATOM 639 C C . LEU A 1 80 ? 5.473 -0.215 9.359 1 98.56 80 LEU A C 1
ATOM 641 O O . LEU A 1 80 ? 5.496 0.991 9.617 1 98.56 80 LEU A O 1
ATOM 645 N N . GLU A 1 81 ? 4.688 -1.084 9.977 1 98.06 81 GLU A N 1
ATOM 646 C CA . GLU A 1 81 ? 3.771 -0.643 11.023 1 98.06 81 GLU A CA 1
ATOM 647 C C . GLU A 1 81 ? 4.531 -0.122 12.242 1 98.06 81 GLU A C 1
ATOM 649 O O . GLU A 1 81 ? 4.145 0.887 12.836 1 98.06 81 GLU A O 1
ATOM 654 N N . GLU A 1 82 ? 5.586 -0.816 12.594 1 97.94 82 GLU A N 1
ATOM 655 C CA . GLU A 1 82 ? 6.422 -0.355 13.703 1 97.94 82 GLU A CA 1
ATOM 656 C C . GLU A 1 82 ? 7.027 1.013 13.398 1 97.94 82 GLU A C 1
ATOM 658 O O . GLU A 1 82 ? 7.078 1.88 14.273 1 97.94 82 GLU A O 1
ATOM 663 N N . SER A 1 83 ? 7.469 1.163 12.18 1 98.25 83 SER A N 1
ATOM 664 C CA . SER A 1 83 ? 7.996 2.461 11.773 1 98.25 83 SER A CA 1
ATOM 665 C C . SER A 1 83 ? 6.93 3.547 11.883 1 98.25 83 SER A C 1
ATOM 667 O O . SER A 1 83 ? 7.203 4.645 12.367 1 98.25 83 SER A O 1
ATOM 669 N N . ALA A 1 84 ? 5.73 3.201 11.445 1 98.38 84 ALA A N 1
ATOM 670 C CA . ALA A 1 84 ? 4.629 4.16 11.484 1 98.38 84 ALA A CA 1
ATOM 671 C C . ALA A 1 84 ? 4.309 4.57 12.922 1 98.38 84 ALA A C 1
ATOM 673 O O . ALA A 1 84 ? 4.172 5.758 13.219 1 98.38 84 ALA A O 1
ATOM 674 N N . LYS A 1 85 ? 4.293 3.605 13.805 1 97.38 85 LYS A N 1
ATOM 675 C CA . LYS A 1 85 ? 4 3.879 15.203 1 97.38 85 LYS A CA 1
ATOM 676 C C . LYS A 1 85 ? 5.105 4.707 15.852 1 97.38 85 LYS A C 1
ATOM 678 O O . LYS A 1 85 ? 4.832 5.633 16.625 1 97.38 85 LYS A O 1
ATOM 683 N N . ARG A 1 86 ? 6.277 4.375 15.531 1 97.25 86 ARG A N 1
ATOM 684 C CA . ARG A 1 86 ? 7.414 5.105 16.094 1 97.25 86 ARG A CA 1
ATOM 685 C C . ARG A 1 86 ? 7.402 6.562 15.641 1 97.25 86 ARG A C 1
ATOM 687 O O . ARG A 1 86 ? 7.508 7.469 16.469 1 97.25 86 ARG A O 1
ATOM 694 N N . GLU A 1 87 ? 7.277 6.801 14.312 1 96.12 87 GLU A N 1
ATOM 695 C CA . GLU A 1 87 ? 7.262 8.156 13.773 1 96.12 87 GLU A CA 1
ATOM 696 C C . GLU A 1 87 ? 6.09 8.961 14.336 1 96.12 87 GLU A C 1
ATOM 698 O O . GLU A 1 87 ? 6.234 10.148 14.641 1 96.12 87 GLU A O 1
ATOM 703 N N . LEU A 1 88 ? 4.945 8.281 14.461 1 95.06 88 LEU A N 1
ATOM 704 C CA . LEU A 1 88 ? 3.773 8.945 15.016 1 95.06 88 LEU A CA 1
ATOM 705 C C . LEU A 1 88 ? 4.043 9.414 16.453 1 95.06 88 LEU A C 1
ATOM 707 O O . LEU A 1 88 ? 3.762 10.562 16.797 1 95.06 88 LEU A O 1
ATOM 711 N N . TYR A 1 89 ? 4.574 8.578 17.203 1 93.62 89 TYR A N 1
ATOM 712 C CA . TYR A 1 89 ? 4.883 8.914 18.594 1 93.62 89 TYR A CA 1
ATOM 713 C C . TYR A 1 89 ? 5.914 10.031 18.656 1 93.62 89 TYR A C 1
ATOM 715 O O . TYR A 1 89 ? 5.738 10.992 19.406 1 93.62 89 TYR A O 1
ATOM 723 N N . GLU A 1 90 ? 6.953 9.945 17.906 1 92.81 90 GLU A N 1
ATOM 724 C CA . GLU A 1 90 ? 8.039 10.914 17.953 1 92.81 90 GLU A CA 1
ATOM 725 C C . GLU A 1 90 ? 7.551 12.312 17.562 1 92.81 90 GLU A C 1
ATOM 727 O O . GLU A 1 90 ? 7.973 13.305 18.156 1 92.81 90 GLU A O 1
ATOM 732 N N . GLU A 1 91 ? 6.648 12.352 16.609 1 92.06 91 GLU A N 1
ATOM 733 C CA . GLU A 1 91 ? 6.277 13.656 16.062 1 92.06 91 GLU A CA 1
ATOM 734 C C . GLU A 1 91 ? 5.035 14.211 16.75 1 92.06 91 GLU A C 1
ATOM 736 O O . GLU A 1 91 ? 4.785 15.422 16.719 1 92.06 91 GLU A O 1
ATOM 741 N N . THR A 1 92 ? 4.195 13.336 17.422 1 90.81 92 THR A N 1
ATOM 742 C CA . THR A 1 92 ? 2.902 13.828 17.891 1 90.81 92 THR A CA 1
ATOM 743 C C . THR A 1 92 ? 2.652 13.391 19.328 1 90.81 92 THR A C 1
ATOM 745 O O . THR A 1 92 ? 1.735 13.898 19.984 1 90.81 92 THR A O 1
ATOM 748 N N . GLY A 1 93 ? 3.377 12.422 19.828 1 88.62 93 GLY A N 1
ATOM 749 C CA . GLY A 1 93 ? 3.166 11.867 21.156 1 88.62 93 GLY A CA 1
ATOM 750 C C . GLY A 1 93 ? 2.053 10.844 21.203 1 88.62 93 GLY A C 1
ATOM 751 O O . GLY A 1 93 ? 1.82 10.219 22.234 1 88.62 93 GLY A O 1
ATOM 752 N N . VAL A 1 94 ? 1.419 10.609 20.078 1 88.94 94 VAL A N 1
ATOM 753 C CA . VAL A 1 94 ? 0.314 9.656 20.031 1 88.94 94 VAL A CA 1
ATOM 754 C C . VAL A 1 94 ? 0.858 8.234 20.031 1 88.94 94 VAL A C 1
ATOM 756 O O . VAL A 1 94 ? 1.776 7.914 19.266 1 88.94 94 VAL A O 1
ATOM 759 N N . LYS A 1 95 ? 0.335 7.434 20.938 1 88.88 95 LYS A N 1
ATOM 760 C CA . LYS A 1 95 ? 0.733 6.031 21.031 1 88.88 95 LYS A CA 1
ATOM 761 C C . LYS A 1 95 ? -0.484 5.121 21.156 1 88.88 95 LYS A C 1
ATOM 763 O O . LYS A 1 95 ? -1.602 5.598 21.375 1 88.88 95 LYS A O 1
ATOM 768 N N . ASP A 1 96 ? -0.307 3.828 20.938 1 87.5 96 ASP A N 1
ATOM 769 C CA . ASP A 1 96 ? -1.295 2.785 21.188 1 87.5 96 ASP A CA 1
ATOM 770 C C . ASP A 1 96 ? -2.52 2.955 20.297 1 87.5 96 ASP A C 1
ATOM 772 O O . ASP A 1 96 ? -3.654 2.908 20.781 1 87.5 96 ASP A O 1
ATOM 776 N N . VAL A 1 97 ? -2.285 3.287 19.078 1 90.44 97 VAL A N 1
ATOM 777 C CA . VAL A 1 97 ? -3.371 3.352 18.109 1 90.44 97 VAL A CA 1
ATOM 778 C C . VAL A 1 97 ? -3.223 2.219 17.094 1 90.44 97 VAL A C 1
ATOM 780 O O . VAL A 1 97 ? -2.115 1.728 16.859 1 90.44 97 VAL A O 1
ATOM 783 N N . TYR A 1 98 ? -4.363 1.783 16.641 1 92.88 98 TYR A N 1
ATOM 784 C CA . TYR A 1 98 ? -4.359 0.808 15.555 1 92.88 98 TYR A CA 1
ATOM 785 C C . TYR A 1 98 ? -4.145 1.49 14.211 1 92.88 98 TYR A C 1
ATOM 787 O O . TYR A 1 98 ? -4.801 2.488 13.898 1 92.88 98 TYR A O 1
ATOM 795 N N . LEU A 1 99 ? -3.248 0.988 13.406 1 96.75 99 LEU A N 1
ATOM 796 C CA . LEU A 1 99 ? -2.934 1.547 12.094 1 96.75 99 LEU A CA 1
ATOM 797 C C . LEU A 1 99 ? -3.4 0.617 10.984 1 96.75 99 LEU A C 1
ATOM 799 O O . LEU A 1 99 ? -3.117 -0.583 11.008 1 96.75 99 LEU A O 1
ATOM 803 N N . GLN A 1 100 ? -4.133 1.156 10.094 1 96.81 100 GLN A N 1
ATOM 804 C CA . GLN A 1 100 ? -4.523 0.451 8.875 1 96.81 100 GLN A CA 1
ATOM 805 C C . GLN A 1 100 ? -3.791 1.003 7.66 1 96.81 100 GLN A C 1
ATOM 807 O O . GLN A 1 100 ? -3.713 2.219 7.473 1 96.81 100 GLN A O 1
ATOM 812 N N . GLN A 1 101 ? -3.238 0.087 6.859 1 98.12 101 GLN A N 1
ATOM 813 C CA . GLN A 1 101 ? -2.57 0.551 5.648 1 98.12 101 GLN A CA 1
ATOM 814 C C . GLN A 1 101 ? -3.576 1.116 4.648 1 98.12 101 GLN A C 1
ATOM 816 O O . GLN A 1 101 ? -4.641 0.535 4.434 1 98.12 101 GLN A O 1
ATOM 821 N N . LEU A 1 102 ? -3.252 2.201 4.035 1 97.94 102 LEU A N 1
ATOM 822 C CA . LEU A 1 102 ? -4.156 2.885 3.119 1 97.94 102 LEU A CA 1
ATOM 823 C C . LEU A 1 102 ? -3.723 2.682 1.672 1 97.94 102 LEU A C 1
ATOM 825 O O . LEU A 1 102 ? -4.461 2.105 0.871 1 97.94 102 LEU A O 1
ATOM 829 N N . LYS A 1 103 ? -2.578 3.133 1.366 1 98.25 103 LYS A N 1
ATOM 830 C CA . LYS A 1 103 ? -2.053 3.133 0.004 1 98.25 103 LYS A CA 1
ATOM 831 C C . LYS A 1 103 ? -0.569 3.488 -0.013 1 98.25 103 LYS A C 1
ATOM 833 O O . LYS A 1 103 ? -0.073 4.152 0.9 1 98.25 103 LYS A O 1
ATOM 838 N N . THR A 1 104 ? 0.107 3.002 -0.982 1 98.88 104 THR A N 1
ATOM 839 C CA . THR A 1 104 ? 1.501 3.383 -1.187 1 98.88 104 THR A CA 1
ATOM 840 C C . THR A 1 104 ? 1.627 4.383 -2.33 1 98.88 104 THR A C 1
ATOM 842 O O . THR A 1 104 ? 0.985 4.227 -3.371 1 98.88 104 THR A O 1
ATOM 845 N N . PHE A 1 105 ? 2.387 5.422 -2.084 1 98.62 105 PHE A N 1
ATOM 846 C CA . PHE A 1 105 ? 2.625 6.477 -3.061 1 98.62 105 PHE A CA 1
ATOM 847 C C . PHE A 1 105 ? 4.086 6.492 -3.496 1 98.62 105 PHE A C 1
ATOM 849 O O . PHE A 1 105 ? 4.988 6.438 -2.658 1 98.62 105 PHE A O 1
ATOM 856 N N . GLY A 1 106 ? 4.258 6.555 -4.855 1 98 106 GLY A N 1
ATOM 857 C CA . GLY A 1 106 ? 5.625 6.414 -5.324 1 98 106 GLY A CA 1
ATOM 858 C C . GLY A 1 106 ? 5.902 7.18 -6.605 1 98 106 GLY A C 1
ATOM 859 O O . GLY A 1 106 ? 6.68 6.73 -7.445 1 98 106 GLY A O 1
ATOM 860 N N . ASP A 1 107 ? 5.191 8.297 -6.801 1 97 107 ASP A N 1
ATOM 861 C CA . ASP A 1 107 ? 5.578 9.164 -7.914 1 97 107 ASP A CA 1
ATOM 862 C C . ASP A 1 107 ? 7.047 9.555 -7.82 1 97 107 ASP A C 1
ATOM 864 O O . ASP A 1 107 ? 7.512 9.992 -6.762 1 97 107 ASP A O 1
ATOM 868 N N . PRO A 1 108 ? 7.809 9.398 -8.914 1 96.44 108 PRO A N 1
ATOM 869 C CA . PRO A 1 108 ? 9.25 9.648 -8.844 1 96.44 108 PRO A CA 1
ATOM 870 C C . PRO A 1 108 ? 9.57 11.078 -8.414 1 96.44 108 PRO A C 1
ATOM 872 O O . PRO A 1 108 ? 10.656 11.344 -7.883 1 96.44 108 PRO A O 1
ATOM 875 N N . LYS A 1 109 ? 8.664 12.016 -8.562 1 93.69 109 LYS A N 1
ATOM 876 C CA . LYS A 1 109 ? 8.969 13.422 -8.312 1 93.69 109 LYS A CA 1
ATOM 877 C C . LYS A 1 109 ? 8.281 13.914 -7.039 1 93.69 109 LYS A C 1
ATOM 879 O O . LYS A 1 109 ? 8.188 15.117 -6.805 1 93.69 109 LYS A O 1
ATOM 884 N N . ARG A 1 110 ? 7.789 12.953 -6.25 1 95 110 ARG A N 1
ATOM 885 C CA . ARG A 1 110 ? 6.957 13.391 -5.133 1 95 110 ARG A CA 1
ATOM 886 C C . ARG A 1 110 ? 7.797 14.078 -4.062 1 95 110 ARG A C 1
ATOM 888 O O . ARG A 1 110 ? 7.277 14.844 -3.252 1 95 110 ARG A O 1
ATOM 895 N N . ASP A 1 111 ? 9.047 13.719 -3.953 1 92.5 111 ASP A N 1
ATOM 896 C CA . ASP A 1 111 ? 9.969 14.297 -2.984 1 92.5 111 ASP A CA 1
ATOM 897 C C . ASP A 1 111 ? 11.211 14.852 -3.674 1 92.5 111 ASP A C 1
ATOM 899 O O . ASP A 1 111 ? 11.93 14.117 -4.355 1 92.5 111 ASP A O 1
ATOM 903 N N . LYS A 1 112 ? 11.516 16.078 -3.369 1 89.25 112 LYS A N 1
ATOM 904 C CA . LYS A 1 112 ? 12.602 16.781 -4.059 1 89.25 112 LYS A CA 1
ATOM 905 C C . LYS A 1 112 ? 13.961 16.234 -3.623 1 89.25 112 LYS A C 1
ATOM 907 O O . LYS A 1 112 ? 14.961 16.453 -4.309 1 89.25 112 LYS A O 1
ATOM 912 N N . ARG A 1 113 ? 14.094 15.617 -2.506 1 89.19 113 ARG A N 1
ATOM 913 C CA . ARG A 1 113 ? 15.359 15.195 -1.927 1 89.19 113 ARG A CA 1
ATOM 914 C C . ARG A 1 113 ? 15.891 13.945 -2.625 1 89.19 113 ARG A C 1
ATOM 916 O O . ARG A 1 113 ? 17.094 13.812 -2.84 1 89.19 113 ARG A O 1
ATOM 923 N N . ASP A 1 114 ? 14.906 13.055 -2.98 1 90.44 114 ASP A N 1
ATOM 924 C CA . ASP A 1 114 ? 15.258 11.727 -3.477 1 90.44 114 ASP A CA 1
ATOM 925 C C . ASP A 1 114 ? 14.039 11.023 -4.074 1 90.44 114 ASP A C 1
ATOM 927 O O . ASP A 1 114 ? 12.945 11.594 -4.105 1 90.44 114 ASP A O 1
ATOM 931 N N . ARG A 1 115 ? 14.375 9.844 -4.66 1 95.25 115 ARG A N 1
ATOM 932 C CA . ARG A 1 115 ? 13.289 8.914 -4.953 1 95.25 115 ARG A CA 1
ATOM 933 C C . ARG A 1 115 ? 12.727 8.312 -3.668 1 95.25 115 ARG A C 1
ATOM 935 O O . ARG A 1 115 ? 13.391 7.5 -3.016 1 95.25 115 ARG A O 1
ATOM 942 N N . VAL A 1 116 ? 11.516 8.797 -3.342 1 96.75 116 VAL A N 1
ATOM 943 C CA . VAL A 1 116 ? 10.938 8.359 -2.076 1 96.75 116 VAL A CA 1
ATOM 944 C C . VAL A 1 116 ? 9.625 7.629 -2.336 1 96.75 116 VAL A C 1
ATOM 946 O O . VAL A 1 116 ? 8.766 8.117 -3.074 1 96.75 116 VAL A O 1
ATOM 949 N N . ILE A 1 117 ? 9.477 6.441 -1.804 1 98.44 117 ILE A N 1
ATOM 950 C CA . ILE A 1 117 ? 8.219 5.703 -1.724 1 98.44 117 ILE A CA 1
ATOM 951 C C . ILE A 1 117 ? 7.645 5.816 -0.313 1 98.44 117 ILE A C 1
ATOM 953 O O . ILE A 1 117 ? 8.359 5.641 0.673 1 98.44 117 ILE A O 1
ATOM 957 N N . THR A 1 118 ? 6.371 6.188 -0.198 1 98.75 118 THR A N 1
ATOM 958 C CA . THR A 1 118 ? 5.805 6.258 1.145 1 98.75 118 THR A CA 1
ATOM 959 C C . THR A 1 118 ? 4.605 5.328 1.274 1 98.75 118 THR A C 1
ATOM 961 O O . THR A 1 118 ? 3.791 5.219 0.354 1 98.75 118 THR A O 1
ATOM 964 N N . VAL A 1 119 ? 4.586 4.559 2.338 1 98.88 119 VAL A N 1
ATOM 965 C CA . VAL A 1 119 ? 3.43 3.754 2.711 1 98.88 119 VAL A CA 1
ATOM 966 C C . VAL A 1 119 ? 2.559 4.527 3.699 1 98.88 119 VAL A C 1
ATOM 968 O O . VAL A 1 119 ? 2.99 4.824 4.816 1 98.88 119 VAL A O 1
ATOM 971 N N . ALA A 1 120 ? 1.34 4.824 3.264 1 98.88 120 ALA A N 1
ATOM 972 C CA . ALA A 1 120 ? 0.425 5.609 4.09 1 98.88 120 ALA A CA 1
ATOM 973 C C . ALA A 1 120 ? -0.434 4.703 4.969 1 98.88 120 ALA A C 1
ATOM 975 O O . ALA A 1 120 ? -0.938 3.676 4.508 1 98.88 120 ALA A O 1
ATOM 976 N N . TYR A 1 121 ? -0.537 5.062 6.195 1 98.62 121 TYR A N 1
ATOM 977 C CA . TYR A 1 121 ? -1.413 4.43 7.172 1 98.62 121 TYR A CA 1
ATOM 978 C C . TYR A 1 121 ? -2.49 5.395 7.648 1 98.62 121 TYR A C 1
ATOM 980 O O . TYR A 1 121 ? -2.346 6.613 7.512 1 98.62 121 TYR A O 1
ATOM 988 N N . MET A 1 122 ? -3.521 4.832 8.195 1 97.69 122 MET A N 1
ATOM 989 C CA . MET A 1 122 ? -4.547 5.668 8.82 1 97.69 122 MET A CA 1
ATOM 990 C C . MET A 1 122 ? -5.023 5.059 10.133 1 97.69 122 MET A C 1
ATOM 992 O O . MET A 1 122 ? -4.918 3.85 10.336 1 97.69 122 MET A O 1
ATOM 996 N N . SER A 1 123 ? -5.461 5.867 10.977 1 95.62 123 SER A N 1
ATOM 997 C CA . SER A 1 123 ? -6.105 5.469 12.227 1 95.62 123 SER A CA 1
ATOM 998 C C . SER A 1 123 ? -7.285 6.379 12.547 1 95.62 123 SER A C 1
ATOM 1000 O O . SER A 1 123 ? -7.328 7.531 12.117 1 95.62 123 SER A O 1
ATOM 1002 N N . ILE A 1 124 ? -8.242 5.82 13.258 1 93.75 124 ILE A N 1
ATOM 1003 C CA . ILE A 1 124 ? -9.406 6.551 13.75 1 93.75 124 ILE A CA 1
ATOM 1004 C C . ILE A 1 124 ? -9.492 6.414 15.266 1 93.75 124 ILE A C 1
ATOM 1006 O O . ILE A 1 124 ? -9.562 5.301 15.797 1 93.75 124 ILE A O 1
ATOM 1010 N N . ILE A 1 125 ? -9.391 7.504 15.875 1 88.5 125 ILE A N 1
ATOM 1011 C CA . ILE A 1 125 ? -9.438 7.449 17.328 1 88.5 125 ILE A CA 1
ATOM 1012 C C . ILE A 1 125 ? -10.656 8.219 17.844 1 88.5 125 ILE A C 1
ATOM 1014 O O . ILE A 1 125 ? -11.203 9.062 17.125 1 88.5 125 ILE A O 1
ATOM 1018 N N . ASP A 1 126 ? -11.133 7.773 19.047 1 79.5 126 ASP A N 1
ATOM 1019 C CA . ASP A 1 126 ? -12.258 8.461 19.672 1 79.5 126 ASP A CA 1
ATOM 1020 C C . ASP A 1 126 ? -11.797 9.758 20.344 1 79.5 126 ASP A C 1
ATOM 1022 O O . ASP A 1 126 ? -10.617 9.898 20.688 1 79.5 126 ASP A O 1
ATOM 1026 N N . GLU A 1 127 ? -12.688 10.727 20.359 1 66.5 127 GLU A N 1
ATOM 1027 C CA . GLU A 1 127 ? -12.43 12.055 20.906 1 66.5 127 GLU A CA 1
ATOM 1028 C C . GLU A 1 127 ? -11.773 11.969 22.281 1 66.5 127 GLU A C 1
ATOM 1030 O O . GLU A 1 127 ? -11.039 12.875 22.688 1 66.5 127 GLU A O 1
ATOM 1035 N N . GLN A 1 128 ? -12.023 10.977 22.969 1 60.12 128 GLN A N 1
ATOM 1036 C CA . GLN A 1 128 ? -11.555 10.938 24.359 1 60.12 128 GLN A CA 1
ATOM 1037 C C . GL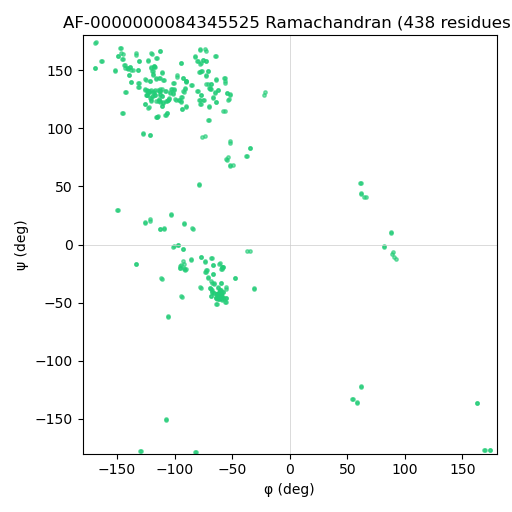N A 1 128 ? -10.047 10.719 24.422 1 60.12 128 GLN A C 1
ATOM 1039 O O . GLN A 1 128 ? -9.438 10.898 25.484 1 60.12 128 GLN A O 1
ATOM 1044 N N . LEU A 1 129 ? -9.508 10.328 23.344 1 54.75 129 LEU A N 1
ATOM 1045 C CA . LEU A 1 129 ? -8.07 10.086 23.406 1 54.75 129 LEU A CA 1
ATOM 1046 C C . LEU A 1 129 ? -7.301 11.406 23.453 1 54.75 129 LEU A C 1
ATOM 1048 O O . LEU A 1 129 ? -7.465 12.25 22.562 1 54.75 129 LEU A O 1
ATOM 1052 N N . GLU A 1 130 ? -7.027 11.828 24.719 1 51.66 130 GLU A N 1
ATOM 1053 C CA . GLU A 1 130 ? -6.176 13 24.906 1 51.66 130 GLU A CA 1
ATOM 1054 C C . GLU A 1 130 ? -4.875 12.867 24.125 1 51.66 130 GLU A C 1
ATOM 1056 O O . GLU A 1 130 ? -4.082 11.953 24.375 1 51.66 130 GLU A O 1
ATOM 1061 N N . VAL A 1 131 ? -4.969 12.898 22.938 1 54.53 131 VAL A N 1
ATOM 1062 C CA . VAL A 1 131 ? -3.699 13 22.219 1 54.53 131 VAL A CA 1
ATOM 1063 C C . VAL A 1 131 ? -2.898 14.188 22.734 1 54.53 131 VAL A C 1
ATOM 1065 O O . VAL A 1 131 ? -3.34 15.336 22.641 1 54.53 131 VAL A O 1
ATOM 1068 N N . LYS A 1 132 ? -2.324 13.945 23.953 1 48.38 132 LYS A N 1
ATOM 1069 C CA . LYS A 1 132 ? -1.371 15 24.281 1 48.38 132 LYS A CA 1
ATOM 1070 C C . LYS A 1 132 ? -0.38 15.211 23.141 1 48.38 132 LYS A C 1
ATOM 1072 O O . LYS A 1 132 ? 0.417 14.32 22.828 1 48.38 132 LYS A O 1
ATOM 1077 N N . ALA A 1 133 ? -0.875 15.711 22.031 1 49.75 133 ALA A N 1
ATOM 1078 C CA . ALA A 1 133 ? 0.271 16.172 21.25 1 49.75 133 ALA A CA 1
ATOM 1079 C C . ALA A 1 133 ? 1.367 16.719 22.172 1 49.75 133 ALA A C 1
ATOM 1081 O O . ALA A 1 133 ? 1.105 17.562 23.031 1 49.75 133 ALA A O 1
ATOM 1082 N N . GLY A 1 134 ? 2.1 15.883 22.641 1 43.62 134 GLY A N 1
ATOM 1083 C CA . GLY A 1 134 ? 3.086 16.344 23.609 1 43.62 134 GLY A CA 1
ATOM 1084 C C . GLY A 1 134 ? 3.395 17.828 23.484 1 43.62 134 GLY A C 1
ATOM 1085 O O . GLY A 1 134 ? 3.303 18.391 22.391 1 43.62 134 GLY A O 1
ATOM 1086 N N . ASP A 1 135 ? 3.307 18.5 24.625 1 42.31 135 ASP A N 1
ATOM 1087 C CA . ASP A 1 135 ? 3.709 19.906 24.75 1 42.31 135 ASP A CA 1
ATOM 1088 C C . ASP A 1 135 ? 4.848 20.234 23.781 1 42.31 135 ASP A C 1
ATOM 1090 O O . ASP A 1 135 ? 4.918 21.359 23.266 1 42.31 135 ASP A O 1
ATOM 1094 N N . ASP A 1 136 ? 5.723 19.281 23.641 1 44.44 136 ASP A N 1
ATOM 1095 C CA . ASP A 1 136 ? 6.965 19.609 22.938 1 44.44 136 ASP A CA 1
ATOM 1096 C C . ASP A 1 136 ? 6.844 19.328 21.438 1 44.44 136 ASP A C 1
ATOM 1098 O O . ASP A 1 136 ? 7.781 19.578 20.688 1 44.44 136 ASP A O 1
ATOM 1102 N N . ALA A 1 137 ? 5.746 18.484 21.094 1 51.97 137 ALA A N 1
ATOM 1103 C CA . ALA A 1 137 ? 5.707 18.422 19.641 1 51.97 137 ALA A CA 1
ATOM 1104 C C . ALA A 1 137 ? 5.055 19.672 19.047 1 51.97 137 ALA A C 1
ATOM 1106 O O . ALA A 1 137 ? 3.867 19.656 18.719 1 51.97 137 ALA A O 1
ATOM 1107 N N . ALA A 1 138 ? 5.508 20.781 19.438 1 53.5 138 ALA A N 1
ATOM 1108 C CA . ALA A 1 138 ? 5.117 22.156 19.188 1 53.5 138 ALA A CA 1
ATOM 1109 C C . ALA A 1 138 ? 4.578 22.344 17.766 1 53.5 138 ALA A C 1
ATOM 1111 O O . ALA A 1 138 ? 3.803 23.266 17.5 1 53.5 138 ALA A O 1
ATOM 1112 N N . ASP A 1 139 ? 4.691 21.203 16.984 1 78.75 139 ASP A N 1
ATOM 1113 C CA . ASP A 1 139 ? 4.383 21.5 15.586 1 78.75 139 ASP A CA 1
ATOM 1114 C C . ASP A 1 139 ? 3.285 20.578 15.062 1 78.75 139 ASP A C 1
ATOM 1116 O O . ASP A 1 139 ? 3.025 20.531 13.859 1 78.75 139 ASP A O 1
ATOM 1120 N N . ALA A 1 140 ? 2.48 19.906 16.188 1 89.69 140 ALA A N 1
ATOM 1121 C CA . ALA A 1 140 ? 1.329 19.125 15.758 1 89.69 140 ALA A CA 1
ATOM 1122 C C . ALA A 1 140 ? 0.021 19.797 16.172 1 89.69 140 ALA A C 1
ATOM 1124 O O . ALA A 1 140 ? -0.128 20.234 17.312 1 89.69 140 ALA A O 1
ATOM 1125 N N . LYS A 1 141 ? -0.954 19.891 15.273 1 91.25 141 LYS A N 1
ATOM 1126 C CA . LYS A 1 141 ? -2.232 20.547 15.523 1 91.25 141 LYS A CA 1
ATOM 1127 C C . LYS A 1 141 ? -3.387 19.766 14.906 1 91.25 141 LYS A C 1
ATOM 1129 O O . LYS A 1 141 ? -3.242 19.172 13.836 1 91.25 141 LYS A O 1
ATOM 1134 N N . TRP A 1 142 ? -4.477 19.828 15.609 1 92.75 142 TRP A N 1
ATOM 1135 C CA . TRP A 1 142 ? -5.707 19.25 15.086 1 92.75 142 TRP A CA 1
ATOM 1136 C C . TRP A 1 142 ? -6.434 20.234 14.172 1 92.75 142 TRP A C 1
ATOM 1138 O O . TRP A 1 142 ? -6.535 21.422 14.492 1 92.75 142 TRP A O 1
ATOM 1148 N N . TYR A 1 143 ? -6.91 19.688 13.094 1 94.31 143 TYR A N 1
ATOM 1149 C CA . TYR A 1 143 ? -7.684 20.484 12.141 1 94.31 143 TYR A CA 1
ATOM 1150 C C . TYR A 1 143 ? -9.055 19.859 11.898 1 94.31 143 TYR A C 1
ATOM 1152 O O . TYR A 1 143 ? -9.156 18.656 11.68 1 94.31 143 TYR A O 1
ATOM 1160 N N . LYS A 1 144 ? -10.086 20.703 11.953 1 95 144 LYS A N 1
ATOM 1161 C CA . LYS A 1 144 ? -11.406 20.25 11.508 1 95 144 LYS A CA 1
ATOM 1162 C C . LYS A 1 144 ? -11.438 20.031 10 1 95 144 LYS A C 1
ATOM 1164 O O . LYS A 1 144 ? -10.961 20.875 9.234 1 95 144 LYS A O 1
ATOM 1169 N N . VAL A 1 145 ? -12.008 18.875 9.586 1 97 145 VAL A N 1
ATOM 1170 C CA . VAL A 1 145 ? -12.031 18.516 8.172 1 97 145 VAL A CA 1
ATOM 1171 C C . VAL A 1 145 ? -13.391 18.875 7.57 1 97 145 VAL A C 1
ATOM 1173 O O . VAL A 1 145 ? -14.43 18.469 8.078 1 97 145 VAL A O 1
ATOM 1176 N N . ASN A 1 146 ? -13.367 19.656 6.523 1 95.5 146 ASN A N 1
ATOM 1177 C CA . ASN A 1 146 ? -14.547 19.922 5.711 1 95.5 146 ASN A CA 1
ATOM 1178 C C . ASN A 1 146 ? -14.328 19.531 4.254 1 95.5 146 ASN A C 1
ATOM 1180 O O . ASN A 1 146 ? -13.297 19.859 3.662 1 95.5 146 ASN A O 1
ATOM 1184 N N . LEU A 1 147 ? -15.242 18.812 3.711 1 96.81 147 LEU A N 1
ATOM 1185 C CA . LEU A 1 147 ? -15.164 18.344 2.33 1 96.81 147 LEU A CA 1
ATOM 1186 C C . LEU A 1 147 ? -16.344 18.859 1.519 1 96.81 147 LEU A C 1
ATOM 1188 O O . LEU A 1 147 ? -17.5 18.688 1.918 1 96.81 147 LEU A O 1
ATOM 1192 N N . LYS A 1 148 ? -16.031 19.562 0.426 1 96.12 148 LYS A N 1
ATOM 1193 C CA . LYS A 1 148 ? -17.031 19.953 -0.561 1 96.12 148 LYS A CA 1
ATOM 1194 C C . LYS A 1 148 ? -16.797 19.25 -1.892 1 96.12 148 LYS A C 1
ATOM 1196 O O . LYS A 1 148 ? -15.695 19.281 -2.432 1 96.12 148 LYS A O 1
ATOM 1201 N N . LYS A 1 149 ? -17.766 18.594 -2.346 1 96.81 149 LYS A N 1
ATOM 1202 C CA . LYS A 1 149 ? -17.75 17.938 -3.654 1 96.81 149 LYS A CA 1
ATOM 1203 C C . LYS A 1 149 ? -18.562 18.734 -4.672 1 96.81 149 LYS A C 1
ATOM 1205 O O . LYS A 1 149 ? -19.688 19.156 -4.387 1 96.81 149 LYS A O 1
ATOM 1210 N N . ARG A 1 150 ? -17.906 18.953 -5.812 1 95.94 150 ARG A N 1
ATOM 1211 C CA . ARG A 1 150 ? -18.547 19.781 -6.824 1 95.94 150 ARG A CA 1
ATOM 1212 C C . ARG A 1 150 ? -18.281 19.25 -8.227 1 95.94 150 ARG A C 1
ATOM 1214 O O . ARG A 1 150 ? -17.312 18.516 -8.438 1 95.94 150 ARG A O 1
ATOM 1221 N N . ASN A 1 151 ? -19.219 19.516 -9.125 1 95.56 151 ASN A N 1
ATOM 1222 C CA . ASN A 1 151 ? -18.969 19.359 -10.555 1 95.56 151 ASN A CA 1
ATOM 1223 C C . ASN A 1 151 ? -18.641 17.922 -10.922 1 95.56 151 ASN A C 1
ATOM 1225 O O . ASN A 1 151 ? -17.641 17.672 -11.602 1 95.56 151 ASN A O 1
ATOM 1229 N N . ARG A 1 152 ? -19.469 17.078 -10.531 1 96.38 152 ARG A N 1
ATOM 1230 C CA . ARG A 1 152 ? -19.281 15.711 -11 1 96.38 152 ARG A CA 1
ATOM 1231 C C . ARG A 1 152 ? -19.578 15.594 -12.492 1 96.38 152 ARG A C 1
ATOM 1233 O O . ARG A 1 152 ? -20.688 15.914 -12.93 1 96.38 152 ARG A O 1
ATOM 1240 N N . ILE A 1 153 ? -18.594 15.203 -13.25 1 97.94 153 ILE A N 1
ATOM 1241 C CA . ILE A 1 153 ? -18.703 15.062 -14.695 1 97.94 153 ILE A CA 1
ATOM 1242 C C . ILE A 1 153 ? -18.656 13.586 -15.078 1 97.94 153 ILE A C 1
ATOM 1244 O O . ILE A 1 153 ? -17.641 12.914 -14.836 1 97.94 153 ILE A O 1
ATOM 1248 N N . LYS A 1 154 ? -19.672 13.148 -15.719 1 97.38 154 LYS A N 1
ATOM 1249 C CA . LYS A 1 154 ? -19.734 11.75 -16.156 1 97.38 154 LYS A CA 1
ATOM 1250 C C . LYS A 1 154 ? -18.719 11.484 -17.281 1 97.38 154 LYS A C 1
ATOM 1252 O O . LYS A 1 154 ? -18.547 12.32 -18.172 1 97.38 154 LYS A O 1
ATOM 1257 N N . LYS A 1 155 ? -18.031 10.375 -17.109 1 96.81 155 LYS A N 1
ATOM 1258 C CA . LYS A 1 155 ? -17.156 9.852 -18.156 1 96.81 155 LYS A CA 1
ATOM 1259 C C . LYS A 1 155 ? -17.703 8.531 -18.703 1 96.81 155 LYS A C 1
ATOM 1261 O O . LYS A 1 155 ? -18.656 7.965 -18.156 1 96.81 155 LYS A O 1
ATOM 1266 N N . GLU A 1 156 ? -17.25 8.047 -19.766 1 95.94 156 GLU A N 1
ATOM 1267 C CA . GLU A 1 156 ? -17.703 6.789 -20.375 1 95.94 156 GLU A CA 1
ATOM 1268 C C . GLU A 1 156 ? -17.578 5.633 -19.375 1 95.94 156 GLU A C 1
ATOM 1270 O O . GLU A 1 156 ? -18.469 4.789 -19.297 1 95.94 156 GLU A O 1
ATOM 1275 N N . ASP A 1 157 ? -16.547 5.672 -18.625 1 95.44 157 ASP A N 1
ATOM 1276 C CA . ASP A 1 157 ? -16.281 4.547 -17.734 1 95.44 157 ASP A CA 1
ATOM 1277 C C . ASP A 1 157 ? -16.234 4.996 -16.281 1 95.44 157 ASP A C 1
ATOM 1279 O O . ASP A 1 157 ? -15.594 4.348 -15.445 1 95.44 157 ASP A O 1
ATOM 1283 N N . GLY A 1 158 ? -16.828 6.105 -15.984 1 97.38 158 GLY A N 1
ATOM 1284 C CA . GLY A 1 158 ? -16.781 6.59 -14.609 1 97.38 158 GLY A CA 1
ATOM 1285 C C . GLY A 1 158 ? -17.141 8.055 -14.484 1 97.38 158 GLY A C 1
ATOM 1286 O O . GLY A 1 158 ? -18.094 8.523 -15.094 1 97.38 158 GLY A O 1
ATOM 1287 N N . TYR A 1 159 ? -16.391 8.766 -13.695 1 98.56 159 TYR A N 1
ATOM 1288 C CA . TYR A 1 159 ? -16.672 10.188 -13.516 1 98.56 159 TYR A CA 1
ATOM 1289 C C . TYR A 1 159 ? -15.477 10.906 -12.906 1 98.56 159 TYR A C 1
ATOM 1291 O O . TYR A 1 159 ? -14.578 10.266 -12.359 1 98.56 159 TYR A O 1
ATOM 1299 N N . ASP A 1 160 ? -15.406 12.133 -13.086 1 98.69 160 ASP A N 1
ATOM 1300 C CA . ASP A 1 160 ? -14.523 13.062 -12.391 1 98.69 160 ASP A CA 1
ATOM 1301 C C . ASP A 1 160 ? -15.305 13.961 -11.445 1 98.69 160 ASP A C 1
ATOM 1303 O O . ASP A 1 160 ? -16.438 14.359 -11.742 1 98.69 160 ASP A O 1
ATOM 1307 N N . GLU A 1 161 ? -14.719 14.211 -10.32 1 98.62 161 GLU A N 1
ATOM 1308 C CA . GLU A 1 161 ? -15.383 15.055 -9.328 1 98.62 161 GLU A CA 1
ATOM 1309 C C . GLU A 1 161 ? -14.383 15.969 -8.617 1 98.62 161 GLU A C 1
ATOM 1311 O O . GLU A 1 161 ? -13.32 15.516 -8.203 1 98.62 161 GLU A O 1
ATOM 1316 N N . LYS A 1 162 ? -14.734 17.234 -8.547 1 98.69 162 LYS A N 1
ATOM 1317 C CA . LYS A 1 162 ? -13.875 18.188 -7.848 1 98.69 162 LYS A CA 1
ATOM 1318 C C . LYS A 1 162 ? -14.062 18.094 -6.336 1 98.69 162 LYS A C 1
ATOM 1320 O O . LYS A 1 162 ? -15.188 18.156 -5.84 1 98.69 162 LYS A O 1
ATOM 1325 N N . TRP A 1 163 ? -12.977 17.875 -5.625 1 98.44 163 TRP A N 1
ATOM 1326 C CA . TRP A 1 163 ? -12.961 17.859 -4.164 1 98.44 163 TRP A CA 1
ATOM 1327 C C . TRP A 1 163 ? -12.273 19.109 -3.625 1 98.44 163 TRP A C 1
ATOM 1329 O O . TRP A 1 163 ? -11.148 19.438 -4.016 1 98.44 163 TRP A O 1
ATOM 1339 N N . ILE A 1 164 ? -12.961 19.859 -2.807 1 98.31 164 ILE A N 1
ATOM 1340 C CA . ILE A 1 164 ? -12.383 20.953 -2.039 1 98.31 164 ILE A CA 1
ATOM 1341 C C . ILE A 1 164 ? -12.297 20.562 -0.565 1 98.31 164 ILE A C 1
ATOM 1343 O O . ILE A 1 164 ? -13.32 20.391 0.097 1 98.31 164 ILE A O 1
ATOM 1347 N N . ILE A 1 165 ? -11.062 20.391 -0.088 1 98.06 165 ILE A N 1
ATOM 1348 C CA . ILE A 1 165 ? -10.844 20 1.298 1 98.06 165 ILE A CA 1
ATOM 1349 C C . ILE A 1 165 ? -10.336 21.188 2.102 1 98.06 165 ILE A C 1
ATOM 1351 O O . ILE A 1 165 ? -9.328 21.812 1.735 1 98.06 165 ILE A O 1
ATOM 1355 N N . SER A 1 166 ? -11.039 21.484 3.152 1 97.44 166 SER A N 1
ATOM 1356 C CA . SER A 1 166 ? -10.633 22.531 4.078 1 97.44 166 SER A CA 1
ATOM 1357 C C . SER A 1 166 ? -10.25 21.953 5.438 1 97.44 166 SER A C 1
ATOM 1359 O O . SER A 1 166 ? -10.984 21.141 5.996 1 97.44 166 SER A O 1
ATOM 1361 N N . LEU A 1 167 ? -9.094 22.344 5.898 1 97.31 167 LEU A N 1
ATOM 1362 C CA . LEU A 1 167 ? -8.586 21.984 7.219 1 97.31 167 LEU A CA 1
ATOM 1363 C C . LEU A 1 167 ? -8.453 23.219 8.102 1 97.31 167 LEU A C 1
ATOM 1365 O O . LEU A 1 167 ? -7.531 24.016 7.91 1 97.31 167 LEU A O 1
ATOM 1369 N N . LEU A 1 168 ? -9.352 23.219 9.078 1 95.5 168 LEU A N 1
ATOM 1370 C CA . LEU A 1 168 ? -9.5 24.469 9.82 1 95.5 168 LEU A CA 1
ATOM 1371 C C . LEU A 1 168 ? -9.156 24.266 11.289 1 95.5 168 LEU A C 1
ATOM 1373 O O . LEU A 1 168 ? -9.539 23.266 11.891 1 95.5 168 LEU A O 1
ATOM 1377 N N . ASN A 1 169 ? -8.359 25.125 11.789 1 91.5 169 ASN A N 1
ATOM 1378 C CA . ASN A 1 169 ? -8.266 25.281 13.234 1 91.5 169 ASN A CA 1
ATOM 1379 C C . ASN A 1 169 ? -8.383 26.75 13.648 1 91.5 169 ASN A C 1
ATOM 1381 O O . ASN A 1 169 ? -8.77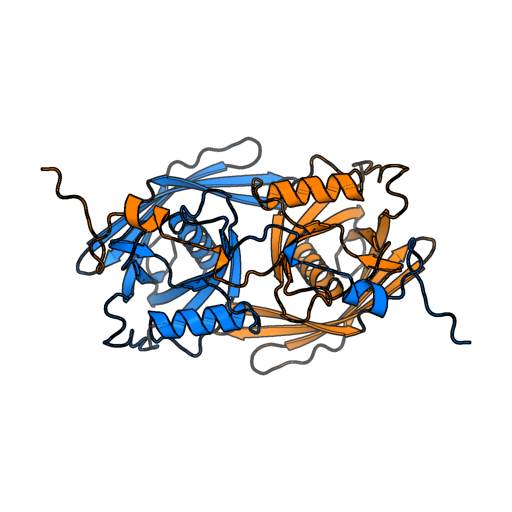3 27.594 12.844 1 91.5 169 ASN A O 1
ATOM 1385 N N . LYS A 1 170 ? -8.273 27.078 14.938 1 89.81 170 LYS A N 1
ATOM 1386 C CA . LYS A 1 170 ? -8.516 28.406 15.469 1 89.81 170 LYS A CA 1
ATOM 1387 C C . LYS A 1 170 ? -7.609 29.438 14.805 1 89.81 170 LYS A C 1
ATOM 1389 O O . LYS A 1 170 ? -7.969 30.609 14.688 1 89.81 170 LYS A O 1
ATOM 1394 N N . ASP A 1 171 ? -6.531 29.047 14.188 1 88.88 171 ASP A N 1
ATOM 1395 C CA . ASP A 1 171 ? -5.488 29.969 13.75 1 88.88 171 ASP A CA 1
ATOM 1396 C C . ASP A 1 171 ? -5.441 30.062 12.227 1 88.88 171 ASP A C 1
ATOM 1398 O O . ASP A 1 171 ? -5.043 31.094 11.672 1 88.88 171 ASP A O 1
ATOM 1402 N N . ILE A 1 172 ? -5.828 28.953 11.555 1 92.12 172 ILE A N 1
ATOM 1403 C CA . ILE A 1 172 ? -5.543 28.922 10.125 1 92.12 172 ILE A CA 1
ATOM 1404 C C . ILE A 1 172 ? -6.562 28.047 9.414 1 92.12 172 ILE A C 1
ATOM 1406 O O . ILE A 1 172 ? -7.113 27.109 10.016 1 92.12 172 ILE A O 1
ATOM 1410 N N . ASN A 1 173 ? -6.82 28.391 8.164 1 95.44 173 ASN A N 1
ATOM 1411 C CA . ASN A 1 173 ? -7.602 27.562 7.242 1 95.44 173 ASN A CA 1
ATOM 1412 C C . ASN A 1 173 ? -6.758 27.094 6.062 1 95.44 173 ASN A C 1
ATOM 1414 O O . ASN A 1 173 ? -6.391 27.875 5.195 1 95.44 173 ASN A O 1
ATOM 1418 N N . LEU A 1 174 ? -6.473 25.812 6.051 1 97.38 174 LEU A N 1
ATOM 1419 C CA . LEU A 1 174 ? -5.801 25.203 4.91 1 97.38 174 LEU A CA 1
ATOM 1420 C C . LEU A 1 174 ? -6.82 24.703 3.891 1 97.38 174 LEU A C 1
ATOM 1422 O O . LEU A 1 174 ? -7.875 24.188 4.266 1 97.38 174 LEU A O 1
ATOM 1426 N N . GLU A 1 175 ? -6.477 24.922 2.656 1 98.19 175 GLU A N 1
ATOM 1427 C CA . GLU A 1 175 ? -7.367 24.406 1.617 1 98.19 175 GLU A CA 1
ATOM 1428 C C . GLU A 1 175 ? -6.582 23.781 0.475 1 98.19 175 GLU A C 1
ATOM 1430 O O . GLU A 1 175 ? -5.531 24.281 0.076 1 98.19 175 GLU A O 1
ATOM 1435 N N . CYS A 1 176 ? -7.07 22.703 -0.016 1 98.56 176 CYS A N 1
ATOM 1436 C CA . CYS A 1 176 ? -6.535 22.078 -1.221 1 98.56 176 CYS A CA 1
ATOM 1437 C C . CYS A 1 176 ? -7.656 21.625 -2.148 1 98.56 176 CYS A C 1
ATOM 1439 O O . CYS A 1 176 ? -8.781 21.406 -1.704 1 98.56 176 CYS A O 1
ATOM 1441 N N . ILE A 1 177 ? -7.352 21.625 -3.414 1 98.81 177 ILE A N 1
ATOM 1442 C CA . ILE A 1 177 ? -8.305 21.281 -4.461 1 98.81 177 ILE A CA 1
ATOM 1443 C C . ILE A 1 177 ? -7.766 20.094 -5.266 1 98.81 177 ILE A C 1
ATOM 1445 O O . ILE A 1 177 ? -6.621 20.125 -5.727 1 98.81 177 ILE A O 1
ATOM 1449 N N . LEU A 1 178 ? -8.586 19.047 -5.371 1 98.81 178 LEU A N 1
ATOM 1450 C CA . LEU A 1 178 ? -8.227 17.859 -6.145 1 98.81 178 LEU A CA 1
ATOM 1451 C C . LEU A 1 178 ? -9.352 17.469 -7.094 1 98.81 178 LEU A C 1
ATOM 1453 O O . LEU A 1 178 ? -10.5 17.859 -6.891 1 98.81 178 LEU A O 1
ATOM 1457 N N . ILE A 1 179 ? -9.023 16.75 -8.102 1 98.88 179 ILE A N 1
ATOM 1458 C CA . ILE A 1 179 ? -10.008 16.062 -8.938 1 98.88 179 ILE A CA 1
ATOM 1459 C C . ILE A 1 179 ? -9.969 14.562 -8.648 1 98.88 179 ILE A C 1
ATOM 1461 O O . ILE A 1 179 ? -8.938 13.922 -8.844 1 98.88 179 ILE A O 1
ATOM 1465 N N . LYS A 1 180 ? -11.008 14.086 -8.102 1 98.62 180 LYS A N 1
ATOM 1466 C CA . LYS A 1 180 ? -11.18 12.641 -7.98 1 98.62 180 LYS A CA 1
ATOM 1467 C C . LYS A 1 180 ? -11.555 12.016 -9.328 1 98.62 180 LYS A C 1
ATOM 1469 O O . LYS A 1 180 ? -12.523 12.438 -9.961 1 98.62 180 LYS A O 1
ATOM 1474 N N . LYS A 1 181 ? -10.797 11.07 -9.75 1 98.44 181 LYS A N 1
ATOM 1475 C CA . LYS A 1 181 ? -11.078 10.336 -10.977 1 98.44 181 LYS A CA 1
ATOM 1476 C C . LYS A 1 181 ? -11.477 8.891 -10.68 1 98.44 181 LYS A C 1
ATOM 1478 O O . LYS A 1 181 ? -10.711 8.148 -10.055 1 98.44 181 LYS A O 1
ATOM 1483 N N . VAL A 1 182 ? -12.672 8.523 -11.078 1 98 182 VAL A N 1
ATOM 1484 C CA . VAL A 1 182 ? -13.18 7.168 -10.883 1 98 182 VAL A CA 1
ATOM 1485 C C . VAL A 1 182 ? -13.43 6.508 -12.234 1 98 182 VAL A C 1
ATOM 1487 O O . VAL A 1 182 ? -14.055 7.098 -13.117 1 98 182 VAL A O 1
ATOM 1490 N N . ARG A 1 183 ? -12.922 5.367 -12.414 1 96.56 183 ARG A N 1
ATOM 1491 C CA . ARG A 1 183 ? -13.102 4.598 -13.641 1 96.56 183 ARG A CA 1
ATOM 1492 C C . ARG A 1 183 ? -13.508 3.16 -13.328 1 96.56 183 ARG A C 1
ATOM 1494 O O . ARG A 1 183 ? -12.969 2.541 -12.406 1 96.56 183 ARG A O 1
ATOM 1501 N N . LYS A 1 184 ? -14.445 2.736 -14.055 1 93.19 184 LYS A N 1
ATOM 1502 C CA . LYS A 1 184 ? -14.828 1.329 -13.984 1 93.19 184 LYS A CA 1
ATOM 1503 C C . LYS A 1 184 ? -14.148 0.522 -15.086 1 93.19 184 LYS A C 1
ATOM 1505 O O . LYS A 1 184 ? -14.242 0.865 -16.266 1 93.19 184 LYS A O 1
ATOM 1510 N N . ILE A 1 185 ? -13.477 -0.468 -14.648 1 88.62 185 ILE A N 1
ATOM 1511 C CA . ILE A 1 185 ? -12.797 -1.362 -15.578 1 88.62 185 ILE A CA 1
ATOM 1512 C C . ILE A 1 185 ? -13.195 -2.809 -15.289 1 88.62 185 ILE A C 1
ATOM 1514 O O . ILE A 1 185 ? -12.578 -3.471 -14.445 1 88.62 185 ILE A O 1
ATOM 1518 N N . GLY A 1 186 ? -14.211 -3.324 -16.047 1 85.19 186 GLY A N 1
ATOM 1519 C CA . GLY A 1 186 ? -14.773 -4.613 -15.68 1 85.19 186 GLY A CA 1
ATOM 1520 C C . GLY A 1 186 ? -15.406 -4.621 -14.305 1 85.19 186 GLY A C 1
ATOM 1521 O O . GLY A 1 186 ? -16.281 -3.807 -14.008 1 85.19 186 GLY A O 1
ATOM 1522 N N . VAL A 1 187 ? -14.883 -5.52 -13.492 1 87.88 187 VAL A N 1
ATOM 1523 C CA . VAL A 1 187 ? -15.445 -5.641 -12.148 1 87.88 187 VAL A CA 1
ATOM 1524 C C . VAL A 1 187 ? -14.656 -4.762 -11.18 1 87.88 187 VAL A C 1
ATOM 1526 O O . VAL A 1 187 ? -15.008 -4.66 -10 1 87.88 187 VAL A O 1
ATOM 1529 N N . LEU A 1 188 ? -13.594 -4.141 -11.703 1 90.81 188 LEU A N 1
ATOM 1530 C CA . LEU A 1 188 ? -12.75 -3.316 -10.844 1 90.81 188 LEU A CA 1
ATOM 1531 C C . LEU A 1 188 ? -13.125 -1.843 -10.969 1 90.81 188 LEU A C 1
ATOM 1533 O O . LEU A 1 188 ? -13.57 -1.397 -12.031 1 90.81 188 LEU A O 1
ATOM 1537 N N . LYS A 1 189 ? -13.031 -1.181 -9.914 1 91.81 189 LYS A N 1
ATOM 1538 C CA . LYS A 1 189 ? -13.172 0.272 -9.867 1 91.81 189 LYS A CA 1
ATOM 1539 C C . LYS A 1 189 ? -11.859 0.937 -9.469 1 91.81 189 LYS A C 1
ATOM 1541 O O . LYS A 1 189 ? -11.242 0.555 -8.469 1 91.81 189 LYS A O 1
ATOM 1546 N N . SER A 1 190 ? -11.438 1.799 -10.312 1 93.25 190 SER A N 1
ATOM 1547 C CA . SER A 1 190 ? -10.219 2.551 -10.031 1 93.25 190 SER A CA 1
ATOM 1548 C C . SER A 1 190 ? -10.539 3.951 -9.516 1 93.25 190 SER A C 1
ATOM 1550 O O . SER A 1 190 ? -11.516 4.57 -9.953 1 93.25 190 SER A O 1
ATOM 1552 N N . LYS A 1 191 ? -9.773 4.316 -8.547 1 95.69 191 LYS A N 1
ATOM 1553 C CA . LYS A 1 191 ? -9.891 5.68 -8.031 1 95.69 191 LYS A CA 1
ATOM 1554 C C . LYS A 1 191 ? -8.516 6.336 -7.91 1 95.69 191 LYS A C 1
ATOM 1556 O O . LYS A 1 191 ? -7.543 5.684 -7.527 1 95.69 191 LYS A O 1
ATOM 1561 N N . ASP A 1 192 ? -8.453 7.555 -8.273 1 97.19 192 ASP A N 1
ATOM 1562 C CA . ASP A 1 192 ? -7.238 8.352 -8.094 1 97.19 192 ASP A CA 1
ATOM 1563 C C . ASP A 1 192 ? -7.578 9.82 -7.867 1 97.19 192 ASP A C 1
ATOM 1565 O O . ASP A 1 192 ? -8.711 10.25 -8.117 1 97.19 192 ASP A O 1
ATOM 1569 N N . PHE A 1 193 ? -6.633 10.508 -7.355 1 98.62 193 PHE A N 1
ATOM 1570 C CA . PHE A 1 193 ? -6.785 11.945 -7.141 1 98.62 193 PHE A CA 1
ATOM 1571 C C . PHE A 1 193 ? -5.688 12.719 -7.855 1 98.62 193 PHE A C 1
ATOM 1573 O O . PHE A 1 193 ? -4.512 12.352 -7.785 1 98.62 193 PHE A O 1
ATOM 1580 N N . GLN A 1 194 ? -6.109 13.711 -8.547 1 98.5 194 GLN A N 1
ATOM 1581 C CA . GLN A 1 194 ? -5.184 14.664 -9.156 1 98.5 194 GLN A CA 1
ATOM 1582 C C . GLN A 1 194 ? -5.16 15.984 -8.391 1 98.5 194 GLN A C 1
ATOM 1584 O O . GLN A 1 194 ? -6.199 16.625 -8.227 1 98.5 194 GLN A O 1
ATOM 1589 N N . ILE A 1 195 ? -3.996 16.391 -7.984 1 98.56 195 ILE A N 1
ATOM 1590 C CA . ILE A 1 195 ? -3.883 17.656 -7.258 1 98.56 195 ILE A CA 1
ATOM 1591 C C . ILE A 1 195 ? -3.973 18.828 -8.234 1 98.56 195 ILE A C 1
ATOM 1593 O O . ILE A 1 195 ? -3.186 18.922 -9.18 1 98.56 195 ILE A O 1
ATOM 1597 N N . ILE A 1 196 ? -4.922 19.641 -8.016 1 98.62 196 ILE A N 1
ATOM 1598 C CA . ILE A 1 196 ? -5.055 20.875 -8.781 1 98.62 196 ILE A CA 1
ATOM 1599 C C . ILE A 1 196 ? -4.371 22.031 -8.039 1 98.62 196 ILE A C 1
ATOM 1601 O O . ILE A 1 196 ? -3.648 22.828 -8.641 1 98.62 196 ILE A O 1
ATOM 1605 N N . ASP A 1 197 ? -4.598 22.125 -6.746 1 98.38 197 ASP A N 1
ATOM 1606 C CA . ASP A 1 197 ? -3.992 23.078 -5.824 1 98.38 197 ASP A CA 1
ATOM 1607 C C . ASP A 1 197 ? -3.766 22.453 -4.449 1 98.38 197 ASP A C 1
ATOM 1609 O O . ASP A 1 197 ? -4.723 22.141 -3.74 1 98.38 197 ASP A O 1
ATOM 1613 N N . GLY A 1 198 ? -2.516 22.281 -4.051 1 97.5 198 GLY A N 1
ATOM 1614 C CA . GLY A 1 198 ? -2.188 21.641 -2.789 1 97.5 198 GLY A CA 1
ATOM 1615 C C . GLY A 1 198 ? -2.182 22.594 -1.614 1 97.5 198 GLY A C 1
ATOM 1616 O O . GLY A 1 198 ? -2.131 22.172 -0.458 1 97.5 198 GLY A O 1
ATOM 1617 N N . GLY A 1 199 ? -2.199 23.859 -1.939 1 96.94 199 GLY A N 1
ATOM 1618 C CA . GLY A 1 199 ? -2.15 24.875 -0.893 1 96.94 199 GLY A CA 1
ATOM 1619 C C . GLY A 1 199 ? -0.914 24.766 -0.02 1 96.94 199 GLY A C 1
ATOM 1620 O O . GLY A 1 199 ? 0.203 24.656 -0.527 1 96.94 199 GLY A O 1
ATOM 1621 N N . LEU A 1 200 ? -1.125 24.891 1.314 1 96.62 200 LEU A N 1
ATOM 1622 C CA . LEU A 1 200 ? -0.025 24.859 2.271 1 96.62 200 LEU A CA 1
ATOM 1623 C C . LEU A 1 200 ? 0.217 23.438 2.781 1 96.62 200 LEU A C 1
ATOM 1625 O O . LEU A 1 200 ? 0.833 23.25 3.834 1 96.62 200 LEU A O 1
ATOM 1629 N N . ILE A 1 201 ? -0.284 22.469 2.037 1 97.38 201 ILE A N 1
ATOM 1630 C CA . ILE A 1 201 ? -0.037 21.078 2.365 1 97.38 201 ILE A CA 1
ATOM 1631 C C . ILE A 1 201 ? 1.193 20.578 1.611 1 97.38 201 ILE A C 1
ATOM 1633 O O . ILE A 1 201 ? 1.316 20.797 0.403 1 97.38 201 ILE A O 1
ATOM 1637 N N . ALA A 1 202 ? 2.078 19.938 2.299 1 96.25 202 ALA A N 1
ATOM 1638 C CA . ALA A 1 202 ? 3.393 19.578 1.782 1 96.25 202 ALA A CA 1
ATOM 1639 C C . ALA A 1 202 ? 3.287 18.438 0.774 1 96.25 202 ALA A C 1
ATOM 1641 O O . ALA A 1 202 ? 2.562 17.469 1.002 1 96.25 202 ALA A O 1
ATOM 1642 N N . SER A 1 203 ? 4.086 18.562 -0.364 1 95.44 203 SER A N 1
ATOM 1643 C CA . SER A 1 203 ? 4.266 17.484 -1.332 1 95.44 203 SER A CA 1
ATOM 1644 C C . SER A 1 203 ? 2.924 16.984 -1.851 1 95.44 203 SER A C 1
ATOM 1646 O O . SER A 1 203 ? 2.111 17.766 -2.352 1 95.44 203 SER A O 1
ATOM 1648 N N . ASP A 1 204 ? 2.764 15.672 -1.867 1 98.25 204 ASP A N 1
ATOM 1649 C CA . ASP A 1 204 ? 1.51 15.102 -2.35 1 98.25 204 ASP A CA 1
ATOM 1650 C C . ASP A 1 204 ? 0.635 14.633 -1.188 1 98.25 204 ASP A C 1
ATOM 1652 O O . ASP A 1 204 ? -0.209 13.75 -1.353 1 98.25 204 ASP A O 1
ATOM 1656 N N . HIS A 1 205 ? 0.825 15.25 -0.017 1 98.5 205 HIS A N 1
ATOM 1657 C CA . HIS A 1 205 ? 0.07 14.828 1.16 1 98.5 205 HIS A CA 1
ATOM 1658 C C . HIS A 1 205 ? -1.415 15.133 0.998 1 98.5 205 HIS A C 1
ATOM 1660 O O . HIS A 1 205 ? -2.26 14.477 1.609 1 98.5 205 HIS A O 1
ATOM 1666 N N . SER A 1 206 ? -1.746 16.156 0.142 1 98.75 206 SER A N 1
ATOM 1667 C CA . SER A 1 206 ? -3.162 16.391 -0.128 1 98.75 206 SER A CA 1
ATOM 1668 C C . SER A 1 206 ? -3.812 15.156 -0.753 1 98.75 206 SER A C 1
ATOM 1670 O O . SER A 1 206 ? -4.992 14.891 -0.521 1 98.75 206 SER A O 1
ATOM 1672 N N . LYS A 1 207 ? -3.047 14.453 -1.514 1 98.69 207 LYS A N 1
ATOM 1673 C CA . LYS A 1 207 ? -3.547 13.211 -2.09 1 98.69 207 LYS A CA 1
ATOM 1674 C C . LYS A 1 207 ? -3.76 12.148 -1.012 1 98.69 207 LYS A C 1
ATOM 1676 O O . LYS A 1 207 ? -4.77 11.445 -1.02 1 98.69 207 LYS A O 1
ATOM 1681 N N . LEU A 1 208 ? -2.791 11.992 -0.084 1 98.75 208 LEU A N 1
ATOM 1682 C CA . LEU A 1 208 ? -2.949 11.07 1.039 1 98.75 208 LEU A CA 1
ATOM 1683 C C . LEU A 1 208 ? -4.219 11.391 1.824 1 98.75 208 LEU A C 1
ATOM 1685 O O . LEU A 1 208 ? -4.996 10.484 2.145 1 98.75 208 LEU A O 1
ATOM 1689 N N . ILE A 1 209 ? -4.375 12.648 2.084 1 98.75 209 ILE A N 1
ATOM 1690 C CA . ILE A 1 209 ? -5.512 13.125 2.867 1 98.75 209 ILE A CA 1
ATOM 1691 C C . ILE A 1 209 ? -6.812 12.789 2.139 1 98.75 209 ILE A C 1
ATOM 1693 O O . ILE A 1 209 ? -7.762 12.297 2.746 1 98.75 209 ILE A O 1
ATOM 1697 N N . ALA A 1 210 ? -6.863 13.016 0.826 1 98.69 210 ALA A N 1
ATOM 1698 C CA . ALA A 1 210 ? -8.055 12.727 0.037 1 98.69 210 ALA A CA 1
ATOM 1699 C C . ALA A 1 210 ? -8.398 11.242 0.087 1 98.69 210 ALA A C 1
ATOM 1701 O O . ALA A 1 210 ? -9.562 10.875 0.287 1 98.69 210 ALA A O 1
ATOM 1702 N N . PHE A 1 211 ? -7.402 10.422 -0.077 1 98.62 211 PHE A N 1
ATOM 1703 C CA . PHE A 1 211 ? -7.637 8.984 0.015 1 98.62 211 PHE A CA 1
ATOM 1704 C C . PHE A 1 211 ? -8.125 8.609 1.407 1 98.62 211 PHE A C 1
ATOM 1706 O O . PHE A 1 211 ? -8.992 7.742 1.552 1 98.62 211 PHE A O 1
ATOM 1713 N N . GLY A 1 212 ? -7.516 9.195 2.416 1 98.25 212 GLY A N 1
ATOM 1714 C CA . GLY A 1 212 ? -7.949 8.938 3.779 1 98.25 212 GLY A CA 1
ATOM 1715 C C . GLY A 1 212 ? -9.391 9.328 4.031 1 98.25 212 GLY A C 1
ATOM 1716 O O . GLY A 1 212 ? -10.141 8.57 4.652 1 98.25 212 GLY A O 1
ATOM 1717 N N . ILE A 1 213 ? -9.773 10.516 3.566 1 97.38 213 ILE A N 1
ATOM 1718 C CA . ILE A 1 213 ? -11.133 11.008 3.74 1 97.38 213 ILE A CA 1
ATOM 1719 C C . ILE A 1 213 ? -12.109 10.094 3 1 97.38 213 ILE A C 1
ATOM 1721 O O . ILE A 1 213 ? -13.172 9.75 3.525 1 97.38 213 ILE A O 1
ATOM 1725 N N . GLU A 1 214 ? -11.766 9.695 1.826 1 96.5 214 GLU A N 1
ATOM 1726 C CA . GLU A 1 214 ? -12.609 8.766 1.076 1 96.5 214 GLU A CA 1
ATOM 1727 C C . GLU A 1 214 ? -12.805 7.461 1.842 1 96.5 214 GLU A C 1
ATOM 1729 O O . GLU A 1 214 ? -13.922 6.941 1.917 1 96.5 214 GLU A O 1
ATOM 1734 N N . LYS A 1 215 ? -11.734 6.918 2.346 1 95.94 215 LYS A N 1
ATOM 1735 C CA . LYS A 1 215 ? -11.82 5.695 3.135 1 95.94 215 LYS A CA 1
ATOM 1736 C C . LYS A 1 215 ? -12.703 5.891 4.363 1 95.94 215 LYS A C 1
ATOM 1738 O O . LYS A 1 215 ? -13.492 5.012 4.719 1 95.94 215 LYS A O 1
ATOM 1743 N N . LEU A 1 216 ? -12.523 7.016 4.977 1 94.5 216 LEU A N 1
ATOM 1744 C CA . LEU A 1 216 ? -13.32 7.34 6.152 1 94.5 216 LEU A CA 1
ATOM 1745 C C . LEU A 1 216 ? -14.812 7.367 5.812 1 94.5 216 LEU A C 1
ATOM 1747 O O . LEU A 1 216 ? -15.633 6.836 6.562 1 94.5 216 LEU A O 1
ATOM 1751 N N . GLU A 1 217 ? -15.125 7.961 4.645 1 92.56 217 GLU A N 1
ATOM 1752 C CA . GLU A 1 217 ? -16.516 7.984 4.191 1 92.56 217 GLU A CA 1
ATOM 1753 C C . GLU A 1 217 ? -17.062 6.57 4.012 1 92.56 217 GLU A C 1
ATOM 1755 O O . GLU A 1 217 ? -18.203 6.289 4.363 1 92.56 217 GLU A O 1
ATOM 1760 N N . HIS A 1 218 ? -16.266 5.715 3.518 1 91.38 218 HIS A N 1
ATOM 1761 C CA . HIS A 1 218 ? -16.672 4.332 3.293 1 91.38 218 HIS A CA 1
ATOM 1762 C C . HIS A 1 218 ? -16.906 3.605 4.613 1 91.38 218 HIS A C 1
ATOM 1764 O O . HIS A 1 218 ? -17.859 2.83 4.742 1 91.38 218 HIS A O 1
ATOM 1770 N N . ILE A 1 219 ? -16.078 3.889 5.551 1 90.19 219 ILE A N 1
ATOM 1771 C CA . ILE A 1 219 ? -16.156 3.227 6.848 1 90.19 219 ILE A CA 1
ATOM 1772 C C . ILE A 1 219 ? -17.406 3.688 7.594 1 90.19 219 ILE A C 1
ATOM 1774 O O . ILE A 1 219 ? -18.078 2.887 8.25 1 90.19 219 ILE A O 1
ATOM 1778 N N . LEU A 1 220 ? -17.766 4.957 7.473 1 87.44 220 LEU A N 1
ATOM 1779 C CA . LEU A 1 220 ? -18.828 5.555 8.266 1 87.44 220 LEU A CA 1
ATOM 1780 C C . LEU A 1 220 ? -20.172 5.441 7.547 1 87.44 220 LEU A C 1
ATOM 1782 O O . LEU A 1 220 ? -21.234 5.605 8.156 1 87.44 220 LEU A O 1
ATOM 1786 N N . GLY A 1 221 ? -20.219 5.27 6.176 1 78.75 221 GLY A N 1
ATOM 1787 C CA . GLY A 1 221 ? -21.453 5.168 5.41 1 78.75 221 GLY A CA 1
ATOM 1788 C C . GLY A 1 221 ? -21.969 3.746 5.297 1 78.75 221 GLY A C 1
ATOM 1789 O O . GLY A 1 221 ? -23.172 3.5 5.465 1 78.75 221 GLY A O 1
ATOM 1790 N N . MET B 1 1 ? 15.078 43.188 -1.425 1 41.34 1 MET B N 1
ATOM 1791 C CA . MET B 1 1 ? 15.844 41.969 -1.271 1 41.34 1 MET B CA 1
ATOM 1792 C C . MET B 1 1 ? 14.93 40.781 -0.924 1 41.34 1 MET B C 1
ATOM 1794 O O . MET B 1 1 ? 14.188 40.844 0.06 1 41.34 1 MET B O 1
ATOM 1798 N N . LYS B 1 2 ? 14.391 40.031 -1.85 1 49.94 2 LYS B N 1
ATOM 1799 C CA . LYS B 1 2 ? 13.289 39.094 -1.693 1 49.94 2 LYS B CA 1
ATOM 1800 C C . LYS B 1 2 ? 13.547 38.125 -0.53 1 49.94 2 LYS B C 1
ATOM 1802 O O . LYS B 1 2 ? 14.602 37.469 -0.471 1 49.94 2 LYS B O 1
ATOM 1807 N N . ASN B 1 3 ? 13.227 38.344 0.749 1 61.03 3 ASN B N 1
ATOM 1808 C CA . ASN B 1 3 ? 13.445 37.656 2.02 1 61.03 3 ASN B CA 1
ATOM 1809 C C . ASN B 1 3 ? 13.359 36.125 1.864 1 61.03 3 ASN B C 1
ATOM 1811 O O . ASN B 1 3 ? 12.281 35.594 1.639 1 61.03 3 ASN B O 1
ATOM 1815 N N . GLN B 1 4 ? 14.445 35.594 1.308 1 76.62 4 GLN B N 1
ATOM 1816 C CA . GLN B 1 4 ? 14.531 34.188 1.035 1 76.62 4 GLN B CA 1
ATOM 1817 C C . GLN B 1 4 ? 14.336 33.375 2.309 1 76.62 4 GLN B C 1
ATOM 1819 O O . GLN B 1 4 ? 15.008 33.594 3.316 1 76.62 4 GLN B O 1
ATOM 1824 N N . ILE B 1 5 ? 13.32 32.594 2.471 1 85.38 5 ILE B N 1
ATOM 1825 C CA . ILE B 1 5 ? 13.016 31.734 3.615 1 85.38 5 ILE B CA 1
ATOM 1826 C C . ILE B 1 5 ? 14.219 30.828 3.916 1 85.38 5 ILE B C 1
ATOM 1828 O O . ILE B 1 5 ? 14.828 30.266 3.002 1 85.38 5 ILE B O 1
ATOM 1832 N N . ARG B 1 6 ? 14.75 30.844 5.156 1 88.25 6 ARG B N 1
ATOM 1833 C CA . ARG B 1 6 ? 15.883 30.031 5.582 1 88.25 6 ARG B CA 1
ATOM 1834 C C . ARG B 1 6 ? 15.484 29.094 6.719 1 88.25 6 ARG B C 1
ATOM 1836 O O . ARG B 1 6 ? 14.594 29.422 7.512 1 88.25 6 ARG B O 1
ATOM 1843 N N . ASN B 1 7 ? 16.125 27.906 6.688 1 89 7 ASN B N 1
ATOM 1844 C CA . ASN B 1 7 ? 15.859 26.984 7.785 1 89 7 ASN B CA 1
ATOM 1845 C C . ASN B 1 7 ? 16.688 27.328 9.023 1 89 7 ASN B C 1
ATOM 1847 O O . ASN B 1 7 ? 17.312 28.391 9.078 1 89 7 ASN B O 1
ATOM 1851 N N . SER B 1 8 ? 16.531 26.516 10.086 1 85.69 8 SER B N 1
ATOM 1852 C CA . SER B 1 8 ? 17.156 26.766 11.375 1 85.69 8 SER B CA 1
ATOM 1853 C C . SER B 1 8 ? 18.688 26.828 11.25 1 85.69 8 SER B C 1
ATOM 1855 O O . SER B 1 8 ? 19.359 27.469 12.062 1 85.69 8 SER B O 1
ATOM 1857 N N . LYS B 1 9 ? 19.281 26.266 10.156 1 89.12 9 LYS B N 1
ATOM 1858 C CA . LYS B 1 9 ? 20.719 26.25 9.945 1 89.12 9 LYS B CA 1
ATOM 1859 C C . LYS B 1 9 ? 21.156 27.391 9.023 1 89.12 9 LYS B C 1
ATOM 1861 O O . LYS B 1 9 ? 22.312 27.453 8.594 1 89.12 9 LYS B O 1
ATOM 1866 N N . GLY B 1 10 ? 20.203 28.188 8.57 1 90 10 GLY B N 1
ATOM 1867 C CA . GLY B 1 10 ? 20.5 29.344 7.738 1 90 10 GLY B CA 1
ATOM 1868 C C . GLY B 1 10 ? 20.562 29.016 6.258 1 90 10 GLY B C 1
ATOM 1869 O O . GLY B 1 10 ? 20.984 29.844 5.449 1 90 10 GLY B O 1
ATOM 1870 N N . GLN B 1 11 ? 20.156 27.828 5.891 1 89.38 11 GLN B N 1
ATOM 1871 C CA . GLN B 1 11 ? 20.234 27.391 4.5 1 89.38 11 GLN B CA 1
ATOM 1872 C C . GLN B 1 11 ? 18.953 27.75 3.736 1 89.38 11 GLN B C 1
ATOM 1874 O O . GLN B 1 11 ? 17.859 27.688 4.289 1 89.38 11 GLN B O 1
ATOM 1879 N N . THR B 1 12 ? 19.203 28.141 2.553 1 90.69 12 THR B N 1
ATOM 1880 C CA . THR B 1 12 ? 18.062 28.172 1.631 1 90.69 12 THR B CA 1
ATOM 1881 C C . THR B 1 12 ? 17.656 26.766 1.218 1 90.69 12 THR B C 1
ATOM 1883 O O . THR B 1 12 ? 18.375 25.797 1.502 1 90.69 12 THR B O 1
ATOM 1886 N N . GLU B 1 13 ? 16.516 26.672 0.604 1 89.25 13 GLU B N 1
ATOM 1887 C CA . GLU B 1 13 ? 16.094 25.359 0.135 1 89.25 13 GLU B CA 1
ATOM 1888 C C . GLU B 1 13 ? 17.109 24.781 -0.851 1 89.25 13 GLU B C 1
ATOM 1890 O O . GLU B 1 13 ? 17.422 23.594 -0.801 1 89.25 13 GLU B O 1
ATOM 1895 N N . GLU B 1 14 ? 17.531 25.641 -1.751 1 90.94 14 GLU B N 1
ATOM 1896 C CA . GLU B 1 14 ? 18.516 25.219 -2.738 1 90.94 14 GLU B CA 1
ATOM 1897 C C . GLU B 1 14 ? 19.797 24.719 -2.066 1 90.94 14 GLU B C 1
ATOM 1899 O O . GLU B 1 14 ? 20.344 23.672 -2.447 1 90.94 14 GLU B O 1
ATOM 1904 N N . GLU B 1 15 ? 20.266 25.453 -1.083 1 90.12 15 GLU B N 1
ATOM 1905 C CA . GLU B 1 15 ? 21.469 25.078 -0.346 1 90.12 15 GLU B CA 1
ATOM 1906 C C . GLU B 1 15 ? 21.25 23.766 0.41 1 90.12 15 GLU B C 1
ATOM 1908 O O . GLU B 1 15 ? 22.141 22.906 0.427 1 90.12 15 GLU B O 1
ATOM 1913 N N . PHE B 1 16 ? 20.156 23.734 1.026 1 89.19 16 PHE B N 1
ATOM 1914 C CA . PHE B 1 16 ? 19.812 22.516 1.748 1 89.19 16 PHE B CA 1
ATOM 1915 C C . PHE B 1 16 ? 19.844 21.312 0.816 1 89.19 16 PHE B C 1
ATOM 1917 O O . PHE B 1 16 ? 20.469 20.297 1.122 1 89.19 16 PHE B O 1
ATOM 1924 N N . LEU B 1 17 ? 19.172 21.406 -0.367 1 88.88 17 LEU B N 1
ATOM 1925 C CA . LEU B 1 17 ? 19.062 20.281 -1.306 1 88.88 17 LEU B CA 1
ATOM 1926 C C . LEU B 1 17 ? 20.422 19.922 -1.878 1 88.88 17 LEU B C 1
ATOM 1928 O O . LEU B 1 17 ? 20.688 18.75 -2.162 1 88.88 17 LEU B O 1
ATOM 1932 N N . LYS B 1 18 ? 21.25 20.875 -2.043 1 87.5 18 LYS B N 1
ATOM 1933 C CA . LYS B 1 18 ? 22.594 20.625 -2.551 1 87.5 18 LYS B CA 1
ATOM 1934 C C . LYS B 1 18 ? 23.438 19.844 -1.543 1 87.5 18 LYS B C 1
ATOM 1936 O O . LYS B 1 18 ? 24.25 19 -1.925 1 87.5 18 LYS B O 1
ATOM 1941 N N . GLU B 1 19 ? 23.156 20.078 -0.312 1 86.31 19 GLU B N 1
ATOM 1942 C CA . GLU B 1 19 ? 23.953 19.453 0.744 1 86.31 19 GLU B CA 1
ATOM 1943 C C . GLU B 1 19 ? 23.344 18.125 1.173 1 86.31 19 GLU B C 1
ATOM 1945 O O . GLU B 1 19 ? 24.031 17.297 1.798 1 86.31 19 GLU B O 1
ATOM 1950 N N . TYR B 1 20 ? 22.109 18.016 0.852 1 84.62 20 TYR B N 1
ATOM 1951 C CA . TYR B 1 20 ? 21.438 16.781 1.25 1 84.62 20 TYR B CA 1
ATOM 1952 C C . TYR B 1 20 ? 22.047 15.586 0.539 1 84.62 20 TYR B C 1
ATOM 1954 O O . TYR B 1 20 ? 22.094 15.539 -0.693 1 84.62 20 TYR B O 1
ATOM 1962 N N . ASP B 1 21 ? 22.562 14.555 1.358 1 85 21 ASP B N 1
ATOM 1963 C CA . ASP B 1 21 ? 23.203 13.359 0.816 1 85 21 ASP B CA 1
ATOM 1964 C C . ASP B 1 21 ? 22.469 12.102 1.265 1 85 21 ASP B C 1
ATOM 1966 O O . ASP B 1 21 ? 22.766 11.539 2.32 1 85 21 ASP B O 1
ATOM 1970 N N . PRO B 1 22 ? 21.578 11.703 0.396 1 80.81 22 PRO B N 1
ATOM 1971 C CA . PRO B 1 22 ? 20.766 10.539 0.773 1 80.81 22 PRO B CA 1
ATOM 1972 C C . PRO B 1 22 ? 21.578 9.258 0.874 1 80.81 22 PRO B C 1
ATOM 1974 O O . PRO B 1 22 ? 21.125 8.273 1.46 1 80.81 22 PRO B O 1
ATOM 1977 N N . SER B 1 23 ? 22.672 9.18 0.369 1 79.31 23 SER B N 1
ATOM 1978 C CA . SER B 1 23 ? 23.484 7.973 0.353 1 79.31 23 SER B CA 1
ATOM 1979 C C . SER B 1 23 ? 23.969 7.613 1.754 1 79.31 23 SER B C 1
ATOM 1981 O O . SER B 1 23 ? 24.422 6.492 1.992 1 79.31 23 SER B O 1
ATOM 1983 N N . LYS B 1 24 ? 23.797 8.531 2.639 1 78.69 24 LYS B N 1
ATOM 1984 C CA . LYS B 1 24 ? 24.266 8.32 4.008 1 78.69 24 LYS B CA 1
ATOM 1985 C C . LYS B 1 24 ? 23.312 7.402 4.773 1 78.69 24 LYS B C 1
ATOM 1987 O O . LYS B 1 24 ? 23.656 6.898 5.844 1 78.69 24 LYS B O 1
ATOM 1992 N N . TYR B 1 25 ? 22.203 7.168 4.164 1 84.25 25 TYR B N 1
ATOM 1993 C CA . TYR B 1 25 ? 21.188 6.371 4.848 1 84.25 25 TYR B CA 1
ATOM 1994 C C . TYR B 1 25 ? 21 5.023 4.156 1 84.25 25 TYR B C 1
ATOM 1996 O O . TYR B 1 25 ? 20.984 4.949 2.926 1 84.25 25 TYR B O 1
ATOM 2004 N N . LYS B 1 26 ? 21 3.939 4.992 1 89.12 26 LYS B N 1
ATOM 2005 C CA . LYS B 1 26 ? 20.656 2.639 4.43 1 89.12 26 LYS B CA 1
ATOM 2006 C C . LYS B 1 26 ? 19.219 2.635 3.891 1 89.12 26 LYS B C 1
ATOM 2008 O O . LYS B 1 26 ? 18.312 3.16 4.531 1 89.12 26 LYS B O 1
ATOM 2013 N N . LYS B 1 27 ? 19.078 2.141 2.738 1 94.44 27 LYS B N 1
ATOM 2014 C CA . LYS B 1 27 ? 17.781 2.123 2.068 1 94.44 27 LYS B CA 1
ATOM 2015 C C . LYS B 1 27 ? 17.375 0.696 1.723 1 94.44 27 LYS B C 1
ATOM 2017 O O . LYS B 1 27 ? 18.203 -0.123 1.328 1 94.44 27 LYS B O 1
ATOM 2022 N N . PRO B 1 28 ? 16.125 0.416 1.879 1 96.62 28 PRO B N 1
ATOM 2023 C CA . PRO B 1 28 ? 15.641 -0.895 1.433 1 96.62 28 PRO B CA 1
ATOM 2024 C C . PRO B 1 28 ? 15.508 -0.987 -0.085 1 96.62 28 PRO B C 1
ATOM 2026 O O . PRO B 1 28 ? 15.508 0.038 -0.772 1 96.62 28 PRO B O 1
ATOM 2029 N N . SER B 1 29 ? 15.508 -2.24 -0.555 1 96.69 29 SER B N 1
ATOM 2030 C CA . SER B 1 29 ? 15.039 -2.465 -1.92 1 96.69 29 SER B CA 1
ATOM 2031 C C . SER B 1 29 ? 13.523 -2.41 -2.002 1 96.69 29 SER B C 1
ATOM 2033 O O . SER B 1 29 ? 12.828 -2.689 -1.021 1 96.69 29 SER B O 1
ATOM 2035 N N . VAL B 1 30 ? 13.047 -1.981 -3.152 1 98 30 VAL B N 1
ATOM 2036 C CA . VAL B 1 30 ? 11.602 -1.961 -3.369 1 98 30 VAL B CA 1
ATOM 2037 C C . VAL B 1 30 ? 11.258 -2.771 -4.617 1 98 30 VAL B C 1
ATOM 2039 O O . VAL B 1 30 ? 11.875 -2.596 -5.672 1 98 30 VAL B O 1
ATOM 2042 N N . THR B 1 31 ? 10.312 -3.693 -4.461 1 98.06 31 THR B N 1
ATOM 2043 C CA . THR B 1 31 ? 9.789 -4.48 -5.57 1 98.06 31 THR B CA 1
ATOM 2044 C C . THR B 1 31 ? 8.289 -4.258 -5.73 1 98.06 31 THR B C 1
ATOM 2046 O O . THR B 1 31 ? 7.66 -3.609 -4.891 1 98.06 31 THR B O 1
ATOM 2049 N N . VAL B 1 32 ? 7.777 -4.648 -6.855 1 98.69 32 VAL B N 1
ATOM 2050 C CA . VAL B 1 32 ? 6.348 -4.82 -7.086 1 98.69 32 VAL B CA 1
ATOM 2051 C C . VAL B 1 32 ? 6.043 -6.293 -7.371 1 98.69 32 VAL B C 1
ATOM 2053 O O . VAL B 1 32 ? 6.871 -7.004 -7.945 1 98.69 32 VAL B O 1
ATOM 2056 N N . ASP B 1 33 ? 4.953 -6.742 -6.887 1 98.69 33 ASP B N 1
ATOM 2057 C CA . ASP B 1 33 ? 4.402 -8.055 -7.199 1 98.69 33 ASP B CA 1
ATOM 2058 C C . ASP B 1 33 ? 2.969 -7.941 -7.715 1 98.69 33 ASP B C 1
ATOM 2060 O O . ASP B 1 33 ? 2.195 -7.109 -7.234 1 98.69 33 ASP B O 1
ATOM 2064 N N . ILE B 1 34 ? 2.598 -8.758 -8.695 1 98.38 34 ILE B N 1
ATOM 2065 C CA . ILE B 1 34 ? 1.312 -8.57 -9.359 1 98.38 34 ILE B CA 1
ATOM 2066 C C . ILE B 1 34 ? 0.511 -9.875 -9.297 1 98.38 34 ILE B C 1
ATOM 2068 O O . ILE B 1 34 ? 0.984 -10.922 -9.742 1 98.38 34 ILE B O 1
ATOM 2072 N N . LEU B 1 35 ? -0.634 -9.797 -8.711 1 98.38 35 LEU B N 1
ATOM 2073 C CA . LEU B 1 35 ? -1.608 -10.883 -8.773 1 98.38 35 LEU B CA 1
ATOM 2074 C C . LEU B 1 35 ? -2.539 -10.711 -9.969 1 98.38 35 LEU B C 1
ATOM 2076 O O . LEU B 1 35 ? -3.256 -9.711 -10.062 1 98.38 35 LEU B O 1
ATOM 2080 N N . ILE B 1 36 ? -2.551 -11.633 -10.859 1 95.69 36 ILE B N 1
ATOM 2081 C CA . ILE B 1 36 ? -3.455 -11.602 -12 1 95.69 36 ILE B CA 1
ATOM 2082 C C . ILE B 1 36 ? -4.469 -12.734 -11.891 1 95.69 36 ILE B C 1
ATOM 2084 O O . ILE B 1 36 ? -4.098 -13.906 -11.844 1 95.69 36 ILE B O 1
ATOM 2088 N N . PHE B 1 37 ? -5.68 -12.344 -11.906 1 95.38 37 PHE B N 1
ATOM 2089 C CA . PHE B 1 37 ? -6.766 -13.312 -11.844 1 95.38 37 PHE B CA 1
ATOM 2090 C C . PHE B 1 37 ? -7.551 -13.336 -13.148 1 95.38 37 PHE B C 1
ATOM 2092 O O . PHE B 1 37 ? -7.766 -12.289 -13.766 1 95.38 37 PHE B O 1
ATOM 2099 N N . ARG B 1 38 ? -7.941 -14.445 -13.484 1 92.81 38 ARG B N 1
ATOM 2100 C CA . ARG B 1 38 ? -8.883 -14.641 -14.586 1 92.81 38 ARG B CA 1
ATOM 2101 C C . ARG B 1 38 ? -10.18 -15.273 -14.086 1 92.81 38 ARG B C 1
ATOM 2103 O O . ARG B 1 38 ? -10.148 -16.266 -13.359 1 92.81 38 ARG B O 1
ATOM 2110 N N . LEU B 1 39 ? -11.25 -14.68 -14.516 1 91.06 39 LEU B N 1
ATOM 2111 C CA . LEU B 1 39 ? -12.547 -15.164 -14.047 1 91.06 39 LEU B CA 1
ATOM 2112 C C . LEU B 1 39 ? -13.211 -16.047 -15.102 1 91.06 39 LEU B C 1
ATOM 2114 O O . LEU B 1 39 ? -13.172 -15.734 -16.297 1 91.06 39 LEU B O 1
ATOM 2118 N N . GLY B 1 40 ? -13.695 -17.156 -14.602 1 88.19 40 GLY B N 1
ATOM 2119 C CA . GLY B 1 40 ? -14.484 -18.047 -15.438 1 88.19 40 GLY B CA 1
ATOM 2120 C C . GLY B 1 40 ? -15.961 -18.031 -15.102 1 88.19 40 GLY B C 1
ATOM 2121 O O . GLY B 1 40 ? -16.5 -16.984 -14.727 1 88.19 40 GLY B O 1
ATOM 2122 N N . GLU B 1 41 ? -16.578 -19.125 -15.336 1 84.75 41 GLU B N 1
ATOM 2123 C CA . GLU B 1 41 ? -18.016 -19.234 -15.117 1 84.75 41 GLU B CA 1
ATOM 2124 C C . GLU B 1 41 ? -18.344 -19.281 -13.625 1 84.75 41 GLU B C 1
ATOM 2126 O O . GLU B 1 41 ? -17.453 -19.5 -12.797 1 84.75 41 GLU B O 1
ATOM 2131 N N . LYS B 1 42 ? -19.562 -18.922 -13.383 1 82.12 42 LYS B N 1
ATOM 2132 C CA . LYS B 1 42 ? -20.031 -19.047 -12.008 1 82.12 42 LYS B CA 1
ATOM 2133 C C . LYS B 1 42 ? -19.859 -20.484 -11.5 1 82.12 42 LYS B C 1
ATOM 2135 O O . LYS B 1 42 ? -20.078 -21.438 -12.242 1 82.12 42 LYS B O 1
ATOM 2140 N N . SER B 1 43 ? -19.453 -20.547 -10.234 1 81.12 43 SER B N 1
ATOM 2141 C CA . SER B 1 43 ? -19.234 -21.875 -9.641 1 81.12 43 SER B CA 1
ATOM 2142 C C . SER B 1 43 ? -19.594 -21.875 -8.156 1 81.12 43 SER B C 1
ATOM 2144 O O . SER B 1 43 ? -19.828 -20.812 -7.566 1 81.12 43 SER B O 1
ATOM 2146 N N . SER B 1 44 ? -19.734 -23.031 -7.574 1 74.69 44 SER B N 1
ATOM 2147 C CA . SER B 1 44 ? -20.141 -23.188 -6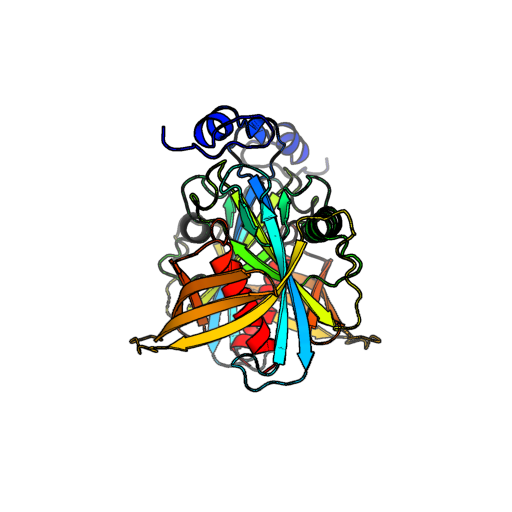.18 1 74.69 44 SER B CA 1
ATOM 2148 C C . SER B 1 44 ? -18.938 -23.094 -5.242 1 74.69 44 SER B C 1
ATOM 2150 O O . SER B 1 44 ? -19.062 -23.328 -4.039 1 74.69 44 SER B O 1
ATOM 2152 N N . ASN B 1 45 ? -17.938 -22.656 -5.742 1 73.69 45 ASN B N 1
ATOM 2153 C CA . ASN B 1 45 ? -16.781 -22.547 -4.859 1 73.69 45 ASN B CA 1
ATOM 2154 C C . ASN B 1 45 ? -16.891 -21.328 -3.947 1 73.69 45 ASN B C 1
ATOM 2156 O O . ASN B 1 45 ? -17.844 -20.547 -4.043 1 73.69 45 ASN B O 1
ATOM 2160 N N . ASN B 1 46 ? -16.094 -21.219 -2.977 1 75.88 46 ASN B N 1
ATOM 2161 C CA . ASN B 1 46 ? -16.156 -20.172 -1.968 1 75.88 46 ASN B CA 1
ATOM 2162 C C . ASN B 1 46 ? -15.977 -18.781 -2.588 1 75.88 46 ASN B C 1
ATOM 2164 O O . ASN B 1 46 ? -16.328 -17.781 -1.978 1 75.88 46 ASN B O 1
ATOM 2168 N N . ILE B 1 47 ? -15.477 -18.672 -3.801 1 82.44 47 ILE B N 1
ATOM 2169 C CA . ILE B 1 47 ? -15.25 -17.391 -4.457 1 82.44 47 ILE B CA 1
ATOM 2170 C C . ILE B 1 47 ? -16.453 -17.047 -5.332 1 82.44 47 ILE B C 1
ATOM 2172 O O . ILE B 1 47 ? -16.688 -15.875 -5.645 1 82.44 47 ILE B O 1
ATOM 2176 N N . GLY B 1 48 ? -17.297 -18 -5.676 1 78.88 48 GLY B N 1
ATOM 2177 C CA . GLY B 1 48 ? -18.516 -17.797 -6.438 1 78.88 48 GLY B CA 1
ATOM 2178 C C . GLY B 1 48 ? -18.297 -17.875 -7.938 1 78.88 48 GLY B C 1
ATOM 2179 O O . GLY B 1 48 ? -19.25 -17.781 -8.711 1 78.88 48 GLY B O 1
ATOM 2180 N N . ARG B 1 49 ? -17.031 -17.953 -8.391 1 84.44 49 ARG B N 1
ATOM 2181 C CA . ARG B 1 49 ? -16.641 -18.109 -9.789 1 84.44 49 ARG B CA 1
ATOM 2182 C C . ARG B 1 49 ? -15.414 -19.016 -9.922 1 84.44 49 ARG B C 1
ATOM 2184 O O . ARG B 1 49 ? -14.641 -19.172 -8.969 1 84.44 49 ARG B O 1
ATOM 2191 N N . ASP B 1 50 ? -15.414 -19.578 -11.109 1 90.75 50 ASP B N 1
ATOM 2192 C CA . ASP B 1 50 ? -14.117 -20.172 -11.414 1 90.75 50 ASP B CA 1
ATOM 2193 C C . ASP B 1 50 ? -13.039 -19.094 -11.555 1 90.75 50 ASP B C 1
ATOM 2195 O O . ASP B 1 50 ? -13.242 -18.094 -12.25 1 90.75 50 ASP B O 1
ATOM 2199 N N . VAL B 1 51 ? -11.984 -19.281 -10.805 1 94.31 51 VAL B N 1
ATOM 2200 C CA . VAL B 1 51 ? -10.898 -18.312 -10.805 1 94.31 51 VAL B CA 1
ATOM 2201 C C . VAL B 1 51 ? -9.578 -19 -11.109 1 94.31 51 VAL B C 1
ATOM 2203 O O . VAL B 1 51 ? -9.297 -20.078 -10.586 1 94.31 51 VAL B O 1
ATOM 2206 N N . GLU B 1 52 ? -8.844 -18.406 -11.984 1 94.44 52 GLU B N 1
ATOM 2207 C CA . GLU B 1 52 ? -7.457 -18.812 -12.195 1 94.44 52 GLU B CA 1
ATOM 2208 C C . GLU B 1 52 ? -6.496 -17.672 -11.875 1 94.44 52 GLU B C 1
ATOM 2210 O O . GLU B 1 52 ? -6.867 -16.5 -11.945 1 94.44 52 GLU B O 1
ATOM 2215 N N . MET B 1 53 ? -5.316 -18.047 -11.516 1 95.62 53 MET B N 1
ATOM 2216 C CA . MET B 1 53 ? -4.289 -17.031 -11.281 1 95.62 53 MET B CA 1
ATOM 2217 C C . MET B 1 53 ? -2.994 -17.391 -11.992 1 95.62 53 MET B C 1
ATOM 2219 O O . MET B 1 53 ? -2.693 -18.578 -12.188 1 95.62 53 MET B O 1
ATOM 2223 N N . LEU B 1 54 ? -2.279 -16.391 -12.367 1 94.56 54 LEU B N 1
ATOM 2224 C CA . LEU B 1 54 ? -1.02 -16.562 -13.086 1 94.56 54 LEU B CA 1
ATOM 2225 C C . LEU B 1 54 ? 0.161 -16.562 -12.117 1 94.56 54 LEU B C 1
ATOM 2227 O O . LEU B 1 54 ? 0.294 -15.648 -11.305 1 94.56 54 LEU B O 1
ATOM 2231 N N . LEU B 1 55 ? 0.972 -17.625 -12.125 1 95.94 55 LEU B N 1
ATOM 2232 C CA . LEU B 1 55 ? 2.193 -17.688 -11.336 1 95.94 55 LEU B CA 1
ATOM 2233 C C . LEU B 1 55 ? 3.404 -17.953 -12.219 1 95.94 55 LEU B C 1
ATOM 2235 O O . LEU B 1 55 ? 3.258 -18.422 -13.352 1 95.94 55 LEU B O 1
ATOM 2239 N N . ILE B 1 56 ? 4.535 -17.609 -11.719 1 94.75 56 ILE B N 1
ATOM 2240 C CA . ILE B 1 56 ? 5.793 -17.922 -12.391 1 94.75 56 ILE B CA 1
ATOM 2241 C C . ILE B 1 56 ? 6.664 -18.781 -11.477 1 94.75 56 ILE B C 1
ATOM 2243 O O . ILE B 1 56 ? 6.555 -18.703 -10.25 1 94.75 56 ILE B O 1
ATOM 2247 N N . LYS B 1 57 ? 7.5 -19.562 -12.047 1 93.31 57 LYS B N 1
ATOM 2248 C CA . LYS B 1 57 ? 8.453 -20.375 -11.297 1 93.31 57 LYS B CA 1
ATOM 2249 C C . LYS B 1 57 ? 9.797 -19.656 -11.164 1 93.31 57 LYS B C 1
ATOM 2251 O O . LYS B 1 57 ? 10.352 -19.188 -12.156 1 93.31 57 LYS B O 1
ATOM 2256 N N . ARG B 1 58 ? 10.266 -19.547 -9.914 1 91.81 58 ARG B N 1
ATOM 2257 C CA . ARG B 1 58 ? 11.547 -18.891 -9.695 1 91.81 58 ARG B CA 1
ATOM 2258 C C . ARG B 1 58 ? 12.688 -19.688 -10.336 1 91.81 58 ARG B C 1
ATOM 2260 O O . ARG B 1 58 ? 12.836 -20.875 -10.062 1 91.81 58 ARG B O 1
ATOM 2267 N N . GLY B 1 59 ? 13.484 -18.984 -11.055 1 88.19 59 GLY B N 1
ATOM 2268 C CA . GLY B 1 59 ? 14.57 -19.625 -11.781 1 88.19 59 GLY B CA 1
ATOM 2269 C C . GLY B 1 59 ? 15.914 -19.469 -11.094 1 88.19 59 GLY B C 1
ATOM 2270 O O . GLY B 1 59 ? 16.922 -19.984 -11.578 1 88.19 59 GLY B O 1
ATOM 2271 N N . ASN B 1 60 ? 15.922 -18.766 -10 1 88.69 60 ASN B N 1
ATOM 2272 C CA . ASN B 1 60 ? 17.156 -18.547 -9.258 1 88.69 60 ASN B CA 1
ATOM 2273 C C . ASN B 1 60 ? 16.891 -18.469 -7.758 1 88.69 60 ASN B C 1
ATOM 2275 O O . ASN B 1 60 ? 15.742 -18.484 -7.32 1 88.69 60 ASN B O 1
ATOM 2279 N N . PHE B 1 61 ? 18.109 -18.5 -7.035 1 88.25 61 PHE B N 1
ATOM 2280 C CA . PHE B 1 61 ? 18.016 -18.359 -5.586 1 88.25 61 PHE B CA 1
ATOM 2281 C C . PHE B 1 61 ? 17.625 -16.922 -5.207 1 88.25 61 PHE B C 1
ATOM 2283 O O . PHE B 1 61 ? 17.875 -15.992 -5.977 1 88.25 61 PHE B O 1
ATOM 2290 N N . PRO B 1 62 ? 16.953 -16.656 -4.168 1 91.62 62 PRO B N 1
ATOM 2291 C CA . PRO B 1 62 ? 16.531 -17.688 -3.217 1 91.62 62 PRO B CA 1
ATOM 2292 C C . PRO B 1 62 ? 15.266 -18.422 -3.65 1 91.62 62 PRO B C 1
ATOM 2294 O O . PRO B 1 62 ? 14.523 -17.922 -4.504 1 91.62 62 PRO B O 1
ATOM 2297 N N . GLU B 1 63 ? 15 -19.625 -3.057 1 91.5 63 GLU B N 1
ATOM 2298 C CA . GLU B 1 63 ? 13.789 -20.406 -3.227 1 91.5 63 GLU B CA 1
ATOM 2299 C C . GLU B 1 63 ? 13.602 -20.828 -4.684 1 91.5 63 GLU B C 1
ATOM 2301 O O . GLU B 1 63 ? 12.508 -20.656 -5.242 1 91.5 63 GLU B O 1
ATOM 2306 N N . LEU B 1 64 ? 14.727 -21.266 -5.242 1 90.44 64 LEU B N 1
ATOM 2307 C CA . LEU B 1 64 ? 14.75 -21.781 -6.609 1 90.44 64 LEU B CA 1
ATOM 2308 C C . LEU B 1 64 ? 13.688 -22.844 -6.805 1 90.44 64 LEU B C 1
ATOM 2310 O O . LEU B 1 64 ? 13.555 -23.766 -5.98 1 90.44 64 LEU B O 1
ATOM 2314 N N . GLY B 1 65 ? 12.891 -22.672 -7.844 1 91.19 65 GLY B N 1
ATOM 2315 C CA . GLY B 1 65 ? 11.922 -23.703 -8.195 1 91.19 65 GLY B CA 1
ATOM 2316 C C . GLY B 1 65 ? 10.562 -23.484 -7.559 1 91.19 65 GLY B C 1
ATOM 2317 O O . GLY B 1 65 ? 9.594 -24.156 -7.91 1 91.19 65 GLY B O 1
ATOM 2318 N N . LYS B 1 66 ? 10.438 -22.609 -6.625 1 94.94 66 LYS B N 1
ATOM 2319 C CA . LYS B 1 66 ? 9.148 -22.297 -6.023 1 94.94 66 LYS B CA 1
ATOM 2320 C C . LYS B 1 66 ? 8.352 -21.344 -6.906 1 94.94 66 LYS B C 1
ATOM 2322 O O . LYS B 1 66 ? 8.906 -20.688 -7.801 1 94.94 66 LYS B O 1
ATOM 2327 N N . TRP B 1 67 ? 7.098 -21.375 -6.703 1 96.19 67 TRP B N 1
ATOM 2328 C CA . TRP B 1 67 ? 6.195 -20.547 -7.5 1 96.19 67 TRP B CA 1
ATOM 2329 C C . TRP B 1 67 ? 5.934 -19.203 -6.812 1 96.19 67 TRP B C 1
ATOM 2331 O O . TRP B 1 67 ? 5.844 -19.141 -5.582 1 96.19 67 TRP B O 1
ATOM 2341 N N . ALA B 1 68 ? 5.836 -18.188 -7.633 1 97 68 ALA B N 1
ATOM 2342 C CA . ALA B 1 68 ? 5.668 -16.844 -7.109 1 97 68 ALA B CA 1
ATOM 2343 C C . ALA B 1 68 ? 4.777 -16 -8.031 1 97 68 ALA B C 1
ATOM 2345 O O . ALA B 1 68 ? 4.559 -16.375 -9.188 1 97 68 ALA B O 1
ATOM 2346 N N . CYS B 1 69 ? 4.223 -14.93 -7.465 1 97.56 69 CYS B N 1
ATOM 2347 C CA . CYS B 1 69 ? 3.627 -13.898 -8.305 1 97.56 69 CYS B CA 1
ATOM 2348 C C . CYS B 1 69 ? 4.68 -13.234 -9.18 1 97.56 69 CYS B C 1
ATOM 2350 O O . CYS B 1 69 ? 5.816 -13.031 -8.75 1 97.56 69 CYS B O 1
ATOM 2352 N N . PRO B 1 70 ? 4.289 -12.922 -10.422 1 96.75 70 PRO B N 1
ATOM 2353 C CA . PRO B 1 70 ? 5.227 -12.102 -11.188 1 96.75 70 PRO B CA 1
ATOM 2354 C C . PRO B 1 70 ? 5.5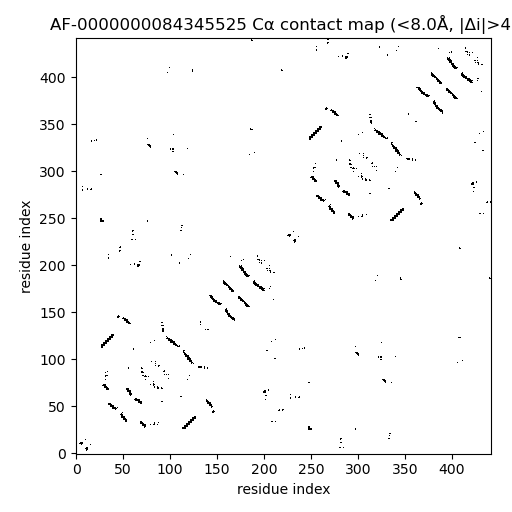74 -10.789 -10.492 1 96.75 70 PRO B C 1
ATOM 2356 O O . PRO B 1 70 ? 4.723 -10.195 -9.828 1 96.75 70 PRO B O 1
ATOM 2359 N N . GLY B 1 71 ? 6.766 -10.344 -10.586 1 96.69 71 GLY B N 1
ATOM 2360 C CA . GLY B 1 71 ? 7.207 -9.117 -9.945 1 96.69 71 GLY B CA 1
ATOM 2361 C C . GLY B 1 71 ? 8.695 -8.875 -10.086 1 96.69 71 GLY B C 1
ATOM 2362 O O . GLY B 1 71 ? 9.398 -9.633 -10.766 1 96.69 71 GLY B O 1
ATOM 2363 N N . GLY B 1 72 ? 9.164 -7.863 -9.5 1 96.56 72 GLY B N 1
ATOM 2364 C CA . GLY B 1 72 ? 10.57 -7.5 -9.586 1 96.56 72 GLY B CA 1
ATOM 2365 C C . GLY B 1 72 ? 10.867 -6.121 -9.023 1 96.56 72 GLY B C 1
ATOM 2366 O O . GLY B 1 72 ? 9.977 -5.465 -8.477 1 96.56 72 GLY B O 1
ATOM 2367 N N . PHE B 1 73 ? 12.078 -5.758 -9.156 1 97 73 PHE B N 1
ATOM 2368 C CA . PHE B 1 73 ? 12.539 -4.496 -8.594 1 97 73 PHE B CA 1
ATOM 2369 C C . PHE B 1 73 ? 12.008 -3.316 -9.398 1 97 73 PHE B C 1
ATOM 2371 O O . PHE B 1 73 ? 11.891 -3.393 -10.617 1 97 73 PHE B O 1
ATOM 2378 N N . ILE B 1 74 ? 11.727 -2.219 -8.648 1 97.69 74 ILE B N 1
ATOM 2379 C CA . ILE B 1 74 ? 11.305 -1.007 -9.344 1 97.69 74 ILE B CA 1
ATOM 2380 C C . ILE B 1 74 ? 12.516 -0.317 -9.961 1 97.69 74 ILE B C 1
ATOM 2382 O O . ILE B 1 74 ? 13.656 -0.548 -9.539 1 97.69 74 ILE B O 1
ATOM 2386 N N . GLU B 1 75 ? 12.25 0.48 -11.008 1 96.44 75 GLU B N 1
ATOM 2387 C CA . GLU B 1 75 ? 13.25 1.407 -11.531 1 96.44 75 GLU B CA 1
ATOM 2388 C C . GLU B 1 75 ? 13.086 2.799 -10.93 1 96.44 75 GLU B C 1
ATOM 2390 O O . GLU B 1 75 ? 11.977 3.186 -10.547 1 96.44 75 GLU B O 1
ATOM 2395 N N . MET B 1 76 ? 14.141 3.537 -10.93 1 95.81 76 MET B N 1
ATOM 2396 C CA . MET B 1 76 ? 14.188 4.793 -10.188 1 95.81 76 MET B CA 1
ATOM 2397 C C . MET B 1 76 ? 13.344 5.863 -10.867 1 95.81 76 MET B C 1
ATOM 2399 O O . MET B 1 76 ? 12.844 6.781 -10.211 1 95.81 76 MET B O 1
ATOM 2403 N N . ASP B 1 77 ? 13.086 5.758 -12.148 1 95.81 77 ASP B N 1
ATOM 2404 C CA . ASP B 1 77 ? 12.469 6.848 -12.898 1 95.81 77 ASP B CA 1
ATOM 2405 C C . ASP B 1 77 ? 11.062 6.469 -13.359 1 95.81 77 ASP B C 1
ATOM 2407 O O . ASP B 1 77 ? 10.477 7.156 -14.203 1 95.81 77 ASP B O 1
ATOM 2411 N N . GLU B 1 78 ? 10.492 5.363 -12.789 1 97.31 78 GLU B N 1
ATOM 2412 C CA . GLU B 1 78 ? 9.148 4.926 -13.148 1 97.31 78 GLU B CA 1
ATOM 2413 C C . GLU B 1 78 ? 8.219 4.926 -11.938 1 97.31 78 GLU B C 1
ATOM 2415 O O . GLU B 1 78 ? 8.672 4.758 -10.805 1 97.31 78 GLU B O 1
ATOM 2420 N N . SER B 1 79 ? 6.949 5.172 -12.227 1 97.75 79 SER B N 1
ATOM 2421 C CA . SER B 1 79 ? 5.969 4.988 -11.156 1 97.75 79 SER B CA 1
ATOM 2422 C C . SER B 1 79 ? 5.891 3.527 -10.727 1 97.75 79 SER B C 1
ATOM 2424 O O . SER B 1 79 ? 6.371 2.639 -11.438 1 97.75 79 SER B O 1
ATOM 2426 N N . LEU B 1 80 ? 5.34 3.283 -9.578 1 98.56 80 LEU B N 1
ATOM 2427 C CA . LEU B 1 80 ? 5.148 1.917 -9.109 1 98.56 80 LEU B CA 1
ATOM 2428 C C . LEU B 1 80 ? 4.301 1.116 -10.094 1 98.56 80 LEU B C 1
ATOM 2430 O O . LEU B 1 80 ? 4.594 -0.049 -10.367 1 98.56 80 LEU B O 1
ATOM 2434 N N . GLU B 1 81 ? 3.275 1.76 -10.609 1 98.06 81 GLU B N 1
ATOM 2435 C CA . GLU B 1 81 ? 2.395 1.091 -11.562 1 98.06 81 GLU B CA 1
ATOM 2436 C C . GLU B 1 81 ? 3.131 0.76 -12.859 1 98.06 81 GLU B C 1
ATOM 2438 O O . GLU B 1 81 ? 2.949 -0.321 -13.422 1 98.06 81 GLU B O 1
ATOM 2443 N N . GLU B 1 82 ? 3.941 1.688 -13.312 1 97.94 82 GLU B N 1
ATOM 2444 C CA . GLU B 1 82 ? 4.746 1.434 -14.5 1 97.94 82 GLU B CA 1
ATOM 2445 C C . GLU B 1 82 ? 5.699 0.26 -14.289 1 97.94 82 GLU B C 1
ATOM 2447 O O . GLU B 1 82 ? 5.871 -0.578 -15.172 1 97.94 82 GLU B O 1
ATOM 2452 N N . SER B 1 83 ? 6.289 0.241 -13.117 1 98.25 83 SER B N 1
ATOM 2453 C CA . SER B 1 83 ? 7.156 -0.882 -12.781 1 98.25 83 SER B CA 1
ATOM 2454 C C . SER B 1 83 ? 6.387 -2.199 -12.797 1 98.25 83 SER B C 1
ATOM 2456 O O . SER B 1 83 ? 6.871 -3.201 -13.32 1 98.25 83 SER B O 1
ATOM 2458 N N . ALA B 1 84 ? 5.188 -2.156 -12.242 1 98.44 84 ALA B N 1
ATOM 2459 C CA . ALA B 1 84 ? 4.359 -3.357 -12.18 1 98.44 84 ALA B CA 1
ATOM 2460 C C . ALA B 1 84 ? 4.008 -3.852 -13.578 1 98.44 84 ALA B C 1
ATOM 2462 O O . ALA B 1 84 ? 4.133 -5.043 -13.875 1 98.44 84 ALA B O 1
ATOM 2463 N N . LYS B 1 85 ? 3.666 -2.932 -14.445 1 97.25 85 LYS B N 1
ATOM 2464 C CA . LYS B 1 85 ? 3.307 -3.289 -15.812 1 97.25 85 LYS B CA 1
ATOM 2465 C C . LYS B 1 85 ? 4.512 -3.828 -16.578 1 97.25 85 LYS B C 1
ATOM 2467 O O . LYS B 1 85 ? 4.398 -4.801 -17.328 1 97.25 85 LYS B O 1
ATOM 2472 N N . ARG B 1 86 ? 5.59 -3.211 -16.375 1 97.25 86 ARG B N 1
ATOM 2473 C CA . ARG B 1 86 ? 6.809 -3.643 -17.047 1 97.25 86 ARG B CA 1
ATOM 2474 C C . ARG B 1 86 ? 7.203 -5.051 -16.625 1 97.25 86 ARG B C 1
ATOM 2476 O O . ARG B 1 86 ? 7.441 -5.918 -17.469 1 97.25 86 ARG B O 1
ATOM 2483 N N . GLU B 1 87 ? 7.277 -5.309 -15.289 1 96.25 87 GLU B N 1
ATOM 2484 C CA . GLU B 1 87 ? 7.652 -6.617 -14.773 1 96.25 87 GLU B CA 1
ATOM 2485 C C . GLU B 1 87 ? 6.668 -7.695 -15.219 1 96.25 87 GLU B C 1
ATOM 2487 O O . GLU B 1 87 ? 7.066 -8.812 -15.547 1 96.25 87 GLU B O 1
ATOM 2492 N N . LEU B 1 88 ? 5.375 -7.309 -15.219 1 95.06 88 LEU B N 1
ATOM 2493 C CA . LEU B 1 88 ? 4.355 -8.25 -15.664 1 95.06 88 LEU B CA 1
ATOM 2494 C C . LEU B 1 88 ? 4.582 -8.656 -17.109 1 95.06 88 LEU B C 1
ATOM 2496 O O . LEU B 1 88 ? 4.555 -9.844 -17.453 1 95.06 88 LEU B O 1
ATOM 2500 N N . TYR B 1 89 ? 4.82 -7.727 -17.922 1 93.62 89 TYR B N 1
ATOM 2501 C CA . TYR B 1 89 ? 5.059 -7.988 -19.328 1 93.62 89 TYR B CA 1
ATOM 2502 C C . TYR B 1 89 ? 6.32 -8.82 -19.531 1 93.62 89 TYR B C 1
ATOM 2504 O O . TYR B 1 89 ? 6.309 -9.812 -20.266 1 93.62 89 TYR B O 1
ATOM 2512 N N . GLU B 1 90 ? 7.375 -8.461 -18.875 1 92.88 90 GLU B N 1
ATOM 2513 C CA . GLU B 1 90 ? 8.664 -9.133 -19.047 1 92.88 90 GLU B CA 1
ATOM 2514 C C . GLU B 1 90 ? 8.57 -10.602 -18.625 1 92.88 90 GLU B C 1
ATOM 2516 O O . GLU B 1 90 ? 9.164 -11.469 -19.266 1 92.88 90 GLU B O 1
ATOM 2521 N N . GLU B 1 91 ? 7.809 -10.867 -17.578 1 92.06 91 GLU B N 1
ATOM 2522 C CA . GLU B 1 91 ? 7.832 -12.211 -17.016 1 92.06 91 GLU B CA 1
ATOM 2523 C C . GLU B 1 91 ? 6.703 -13.07 -17.578 1 92.06 91 GLU B C 1
ATOM 2525 O O . GLU B 1 91 ? 6.766 -14.297 -17.531 1 92.06 91 GLU B O 1
ATOM 2530 N N . THR B 1 92 ? 5.605 -12.445 -18.156 1 90.94 92 THR B N 1
ATOM 2531 C CA . THR B 1 92 ? 4.434 -13.242 -18.5 1 90.94 92 THR B CA 1
ATOM 2532 C C . THR B 1 92 ? 3.938 -12.906 -19.891 1 90.94 92 THR B C 1
ATOM 2534 O O . THR B 1 92 ? 3.109 -13.625 -20.453 1 90.94 92 THR B O 1
ATOM 2537 N N . GLY B 1 93 ? 4.355 -11.773 -20.453 1 88.75 93 GLY B N 1
ATOM 2538 C CA . GLY B 1 93 ? 3.877 -11.312 -21.734 1 88.75 93 GLY B CA 1
ATOM 2539 C C . GLY B 1 93 ? 2.545 -10.586 -21.656 1 88.75 93 GLY B C 1
ATOM 2540 O O . GLY B 1 93 ? 2.061 -10.062 -22.672 1 88.75 93 GLY B O 1
ATOM 2541 N N . VAL B 1 94 ? 1.987 -10.5 -20.484 1 89.06 94 VAL B N 1
ATOM 2542 C CA . VAL B 1 94 ? 0.692 -9.859 -20.312 1 89.06 94 VAL B CA 1
ATOM 2543 C C . VAL B 1 94 ? 0.863 -8.336 -20.344 1 89.06 94 VAL B C 1
ATOM 2545 O O . VAL B 1 94 ? 1.742 -7.793 -19.672 1 89.06 94 VAL B O 1
ATOM 2548 N N . LYS B 1 95 ? 0.069 -7.715 -21.172 1 88.88 95 LYS B N 1
ATOM 2549 C CA . LYS B 1 95 ? 0.098 -6.258 -21.297 1 88.88 95 LYS B CA 1
ATOM 2550 C C . LYS B 1 95 ? -1.313 -5.68 -21.281 1 88.88 95 LYS B C 1
ATOM 2552 O O . LYS B 1 95 ? -2.295 -6.418 -21.375 1 88.88 95 LYS B O 1
ATOM 2557 N N . ASP B 1 96 ? -1.438 -4.375 -21.047 1 87.38 96 ASP B N 1
ATOM 2558 C CA . ASP B 1 96 ? -2.672 -3.611 -21.203 1 87.38 96 ASP B CA 1
ATOM 2559 C C . ASP B 1 96 ? -3.721 -4.066 -20.188 1 87.38 96 ASP B C 1
ATOM 2561 O O . ASP B 1 96 ? -4.875 -4.305 -20.547 1 87.38 96 ASP B O 1
ATOM 2565 N N . VAL B 1 97 ? -3.291 -4.316 -19 1 90.38 97 VAL B N 1
ATOM 2566 C CA . VAL B 1 97 ? -4.227 -4.633 -17.922 1 90.38 97 VAL B CA 1
ATOM 2567 C C . VAL B 1 97 ? -4.254 -3.492 -16.906 1 90.38 97 VAL B C 1
ATOM 2569 O O . VAL B 1 97 ? -3.279 -2.748 -16.781 1 90.38 97 VAL B O 1
ATOM 2572 N N . TYR B 1 98 ? -5.402 -3.336 -16.344 1 92.88 98 TYR B N 1
ATOM 2573 C CA . TYR B 1 98 ? -5.527 -2.375 -15.258 1 92.88 98 TYR B CA 1
ATOM 2574 C C . TYR B 1 98 ? -5.016 -2.965 -13.945 1 92.88 98 TYR B C 1
ATOM 2576 O O . TYR B 1 98 ? -5.371 -4.09 -13.586 1 92.88 98 TYR B O 1
ATOM 2584 N N . LEU B 1 99 ? -4.199 -2.248 -13.242 1 96.69 99 LEU B N 1
ATOM 2585 C CA . LEU B 1 99 ? -3.627 -2.695 -11.977 1 96.69 99 LEU B CA 1
ATOM 2586 C C . LEU B 1 99 ? -4.191 -1.891 -10.812 1 96.69 99 LEU B C 1
ATOM 2588 O O . LEU B 1 99 ? -4.215 -0.659 -10.852 1 96.69 99 LEU B O 1
ATOM 2592 N N . GLN B 1 100 ? -4.676 -2.586 -9.859 1 96.81 100 GLN B N 1
ATOM 2593 C CA . GLN B 1 100 ? -5.105 -1.98 -8.602 1 96.81 100 GLN B CA 1
ATOM 2594 C C . GLN B 1 100 ? -4.141 -2.318 -7.469 1 96.81 100 GLN B C 1
ATOM 2596 O O . GLN B 1 100 ? -3.752 -3.477 -7.301 1 96.81 100 GLN B O 1
ATOM 2601 N N . GLN B 1 101 ? -3.754 -1.288 -6.719 1 98.12 101 GLN B N 1
ATOM 2602 C CA . GLN B 1 101 ? -2.875 -1.56 -5.586 1 98.12 101 GLN B CA 1
ATOM 2603 C C . GLN B 1 101 ? -3.604 -2.342 -4.5 1 98.12 101 GLN B C 1
ATOM 2605 O O . GLN B 1 101 ? -4.754 -2.039 -4.172 1 98.12 101 GLN B O 1
ATOM 2610 N N . LEU B 1 102 ? -2.969 -3.301 -3.938 1 97.94 102 LEU B N 1
ATOM 2611 C CA . LEU B 1 102 ? -3.578 -4.176 -2.941 1 97.94 102 LEU B CA 1
ATOM 2612 C C . LEU B 1 102 ? -3.061 -3.85 -1.544 1 97.94 102 LEU B C 1
ATOM 2614 O O . LEU B 1 102 ? -3.832 -3.453 -0.668 1 97.94 102 LEU B O 1
ATOM 2618 N N . LYS B 1 103 ? -1.812 -4.008 -1.356 1 98.19 103 LYS B N 1
ATOM 2619 C CA . LYS B 1 103 ? -1.168 -3.859 -0.055 1 98.19 103 LYS B CA 1
ATOM 2620 C C . LYS B 1 103 ? 0.352 -3.84 -0.193 1 98.19 103 LYS B C 1
ATOM 2622 O O . LYS B 1 103 ? 0.9 -4.379 -1.157 1 98.19 103 LYS B O 1
ATOM 2627 N N . THR B 1 104 ? 0.979 -3.184 0.704 1 98.88 104 THR B N 1
ATOM 2628 C CA . THR B 1 104 ? 2.436 -3.207 0.759 1 98.88 104 THR B CA 1
ATOM 2629 C C . THR B 1 104 ? 2.92 -4.133 1.872 1 98.88 104 THR B C 1
ATOM 2631 O O . THR B 1 104 ? 2.369 -4.129 2.975 1 98.88 104 THR B O 1
ATOM 2634 N N . PHE B 1 105 ? 3.887 -4.953 1.537 1 98.69 105 PHE B N 1
ATOM 2635 C CA . PHE B 1 105 ? 4.477 -5.906 2.469 1 98.69 105 PHE B CA 1
ATOM 2636 C C . PHE B 1 105 ? 5.934 -5.555 2.752 1 98.69 105 PHE B C 1
ATOM 2638 O O . PHE B 1 105 ? 6.703 -5.285 1.829 1 98.69 105 PHE B O 1
ATOM 2645 N N . GLY B 1 106 ? 6.254 -5.574 4.082 1 98 106 GLY B N 1
ATOM 2646 C CA . GLY B 1 106 ? 7.59 -5.094 4.41 1 98 106 GLY B CA 1
ATOM 2647 C C . GLY B 1 106 ? 8.172 -5.75 5.648 1 98 106 GLY B C 1
ATOM 2648 O O . GLY B 1 106 ? 8.906 -5.117 6.41 1 98 106 GLY B O 1
ATOM 2649 N N . ASP B 1 107 ? 7.781 -6.992 5.906 1 97 107 ASP B N 1
ATOM 2650 C CA . ASP B 1 107 ? 8.477 -7.723 6.965 1 97 107 ASP B CA 1
ATOM 2651 C C . ASP B 1 107 ? 9.984 -7.746 6.715 1 97 107 ASP B C 1
ATOM 2653 O O . ASP B 1 107 ? 10.43 -8.07 5.613 1 97 107 ASP B O 1
ATOM 2657 N N . PRO B 1 108 ? 10.789 -7.391 7.73 1 96.44 108 PRO B N 1
ATOM 2658 C CA . PRO B 1 108 ? 12.227 -7.281 7.504 1 96.44 108 PRO B CA 1
ATOM 2659 C C . PRO B 1 108 ? 12.852 -8.594 7.031 1 96.44 108 PRO B C 1
ATOM 2661 O O . PRO B 1 108 ? 13.906 -8.578 6.387 1 96.44 108 PRO B O 1
ATOM 2664 N N . LYS B 1 109 ? 12.227 -9.711 7.266 1 93.69 109 LYS B N 1
ATOM 2665 C CA . LYS B 1 109 ? 12.844 -11 6.969 1 93.69 109 LYS B CA 1
ATOM 2666 C C . LYS B 1 109 ? 12.164 -11.664 5.77 1 93.69 109 LYS B C 1
ATOM 2668 O O . LYS B 1 109 ? 12.352 -12.859 5.531 1 93.69 109 LYS B O 1
ATOM 2673 N N . ARG B 1 110 ? 11.375 -10.875 5.043 1 95 110 ARG B N 1
ATOM 2674 C CA . ARG B 1 110 ? 10.57 -11.523 4.012 1 95 110 ARG B CA 1
ATOM 2675 C C . ARG B 1 110 ? 11.445 -11.992 2.85 1 95 110 ARG B C 1
ATOM 2677 O O . ARG B 1 110 ? 11.047 -12.875 2.088 1 95 110 ARG B O 1
ATOM 2684 N N . ASP B 1 111 ? 12.547 -11.328 2.611 1 92.5 111 ASP B N 1
ATOM 2685 C CA . ASP B 1 111 ? 13.477 -11.672 1.543 1 92.5 111 ASP B CA 1
ATOM 2686 C C . ASP B 1 111 ? 14.883 -11.898 2.092 1 92.5 111 ASP B C 1
ATOM 2688 O O . ASP B 1 111 ? 15.461 -11.008 2.711 1 92.5 111 ASP B O 1
ATOM 2692 N N . LYS B 1 112 ? 15.438 -13.008 1.734 1 89.31 112 LYS B N 1
ATOM 2693 C CA . LYS B 1 112 ? 16.734 -13.414 2.295 1 89.31 112 LYS B CA 1
ATOM 2694 C C . LYS B 1 112 ? 17.859 -12.562 1.728 1 89.31 112 LYS B C 1
ATOM 2696 O O . LYS B 1 112 ? 18.953 -12.508 2.301 1 89.31 112 LYS B O 1
ATOM 2701 N N . ARG B 1 113 ? 17.719 -11.938 0.617 1 89.12 113 ARG B N 1
ATOM 2702 C CA . ARG B 1 113 ? 18.781 -11.227 -0.084 1 89.12 113 ARG B CA 1
ATOM 2703 C C . ARG B 1 113 ? 19.047 -9.875 0.571 1 89.12 113 ARG B C 1
ATOM 2705 O O . ARG B 1 113 ? 20.203 -9.445 0.661 1 89.12 113 ARG B O 1
ATOM 2712 N N . ASP B 1 114 ? 17.938 -9.242 1.046 1 90.5 114 ASP B N 1
ATOM 2713 C CA . ASP B 1 114 ? 18 -7.867 1.521 1 90.5 114 ASP B CA 1
ATOM 2714 C C . ASP B 1 114 ? 16.703 -7.48 2.252 1 90.5 114 ASP B C 1
ATOM 2716 O O . ASP B 1 114 ? 15.789 -8.297 2.381 1 90.5 114 ASP B O 1
ATOM 2720 N N . ARG B 1 115 ? 16.797 -6.254 2.818 1 95.31 115 ARG B N 1
ATOM 2721 C CA . ARG B 1 115 ? 15.547 -5.613 3.232 1 95.31 115 ARG B CA 1
ATOM 2722 C C . ARG B 1 115 ? 14.727 -5.184 2.023 1 95.31 115 ARG B C 1
ATOM 2724 O O . ARG B 1 115 ? 15.094 -4.238 1.322 1 95.31 115 ARG B O 1
ATOM 2731 N N . VAL B 1 116 ? 13.641 -5.945 1.812 1 96.81 116 VAL B N 1
ATOM 2732 C CA . VAL B 1 116 ? 12.852 -5.68 0.617 1 96.81 116 VAL B CA 1
ATOM 2733 C C . VAL B 1 116 ? 11.43 -5.297 1.017 1 96.81 116 VAL B C 1
ATOM 2735 O O . VAL B 1 116 ? 10.797 -5.977 1.831 1 96.81 116 VAL B O 1
ATOM 2738 N N . ILE B 1 117 ? 10.938 -4.199 0.527 1 98.44 117 ILE B N 1
ATOM 2739 C CA . ILE B 1 117 ? 9.531 -3.797 0.582 1 98.44 117 ILE B CA 1
ATOM 2740 C C . ILE B 1 117 ? 8.867 -4.07 -0.764 1 98.44 117 ILE B C 1
ATOM 2742 O O . ILE B 1 117 ? 9.414 -3.74 -1.816 1 98.44 117 ILE B O 1
ATOM 2746 N N . THR B 1 118 ? 7.723 -4.734 -0.759 1 98.75 118 THR B N 1
ATOM 2747 C CA . THR B 1 118 ? 7.059 -4.965 -2.037 1 98.75 118 THR B CA 1
ATOM 2748 C C . THR B 1 118 ? 5.656 -4.355 -2.033 1 98.75 118 THR B C 1
ATOM 2750 O O . THR B 1 118 ? 4.941 -4.441 -1.033 1 98.75 118 THR B O 1
ATOM 2753 N N . VAL B 1 119 ? 5.344 -3.631 -3.072 1 98.88 119 VAL B N 1
ATOM 2754 C CA . VAL B 1 119 ? 3.99 -3.143 -3.316 1 98.88 119 VAL B CA 1
ATOM 2755 C C . VAL B 1 119 ? 3.242 -4.121 -4.219 1 98.88 119 VAL B C 1
ATOM 2757 O O . VAL B 1 119 ? 3.615 -4.316 -5.375 1 98.88 119 VAL B O 1
ATOM 2760 N N . ALA B 1 120 ? 2.188 -4.699 -3.664 1 98.88 120 ALA B N 1
ATOM 2761 C CA . ALA B 1 120 ? 1.415 -5.695 -4.402 1 98.88 120 ALA B CA 1
ATOM 2762 C C . ALA B 1 120 ? 0.277 -5.043 -5.18 1 98.88 120 ALA B C 1
ATOM 2764 O O . ALA B 1 120 ? -0.416 -4.168 -4.656 1 98.88 120 ALA B O 1
ATOM 2765 N N . TYR B 1 121 ? 0.136 -5.438 -6.395 1 98.62 121 TYR B N 1
ATOM 2766 C CA . TYR B 1 121 ? -0.962 -5.051 -7.273 1 98.62 121 TYR B CA 1
ATOM 2767 C C . TYR B 1 121 ? -1.812 -6.258 -7.648 1 98.62 121 TYR B C 1
ATOM 2769 O O . TYR B 1 121 ? -1.361 -7.402 -7.539 1 98.62 121 TYR B O 1
ATOM 2777 N N . MET B 1 122 ? -2.998 -5.969 -8.078 1 97.69 122 MET B N 1
ATOM 2778 C CA . MET B 1 122 ? -3.844 -7.039 -8.602 1 97.69 122 MET B CA 1
ATOM 2779 C C . MET B 1 122 ? -4.586 -6.586 -9.852 1 97.69 122 MET B C 1
ATOM 2781 O O . MET B 1 122 ? -4.805 -5.387 -10.055 1 97.69 122 MET B O 1
ATOM 2785 N N . SER B 1 123 ? -4.895 -7.484 -10.656 1 95.56 123 SER B N 1
ATOM 2786 C CA . SER B 1 123 ? -5.738 -7.277 -11.828 1 95.56 123 SER B CA 1
ATOM 2787 C C . SER B 1 123 ? -6.688 -8.453 -12.039 1 95.56 123 SER B C 1
ATOM 2789 O O . SER B 1 123 ? -6.398 -9.578 -11.625 1 95.56 123 SER B O 1
ATOM 2791 N N . ILE B 1 124 ? -7.824 -8.156 -12.625 1 93.69 124 ILE B N 1
ATOM 2792 C CA . ILE B 1 124 ? -8.812 -9.156 -13 1 93.69 124 ILE B CA 1
ATOM 2793 C C . ILE B 1 124 ? -9.094 -9.07 -14.5 1 93.69 124 ILE B C 1
ATOM 2795 O O . ILE B 1 124 ? -9.492 -8.016 -15 1 93.69 124 ILE B O 1
ATOM 2799 N N . ILE B 1 125 ? -8.805 -10.109 -15.133 1 88.38 125 ILE B N 1
ATOM 2800 C CA . ILE B 1 125 ? -9.016 -10.086 -16.578 1 88.38 125 ILE B CA 1
ATOM 2801 C C . ILE B 1 125 ? -10.062 -11.141 -16.953 1 88.38 125 ILE B C 1
ATOM 2803 O O . ILE B 1 125 ? -10.297 -12.086 -16.203 1 88.38 125 ILE B O 1
ATOM 2807 N N . ASP B 1 126 ? -10.758 -10.836 -18.109 1 79.5 126 ASP B N 1
ATOM 2808 C CA . ASP B 1 126 ? -11.727 -11.789 -18.625 1 79.5 126 ASP B CA 1
ATOM 2809 C C . ASP B 1 126 ? -11.039 -12.93 -19.375 1 79.5 126 ASP B C 1
ATOM 2811 O O . ASP B 1 126 ? -9.922 -12.766 -19.859 1 79.5 126 ASP B O 1
ATOM 2815 N N . GLU B 1 127 ? -11.648 -14.094 -19.312 1 66.88 127 GLU B N 1
ATOM 2816 C CA . GLU B 1 127 ? -11.133 -15.32 -19.922 1 66.88 127 GLU B CA 1
ATOM 2817 C C . GLU B 1 127 ? -10.695 -15.07 -21.359 1 66.88 127 GLU B C 1
ATOM 2819 O O . GLU B 1 127 ? -9.805 -15.758 -21.875 1 66.88 127 GLU B O 1
ATOM 2824 N N . GLN B 1 128 ? -11.281 -14.172 -21.984 1 59.91 128 GLN B N 1
ATOM 2825 C CA . GLN B 1 128 ? -11.016 -14.016 -23.422 1 59.91 128 GLN B CA 1
ATOM 2826 C C . GLN B 1 128 ? -9.641 -13.398 -23.656 1 59.91 128 GLN B C 1
ATOM 2828 O O . GLN B 1 128 ? -9.133 -13.43 -24.781 1 59.91 128 GLN B O 1
ATOM 2833 N N . LEU B 1 129 ? -9.117 -12.867 -22.641 1 54.81 129 LEU B N 1
ATOM 2834 C CA . LEU B 1 129 ? -7.816 -12.242 -22.875 1 54.81 129 LEU B CA 1
ATOM 2835 C C . LEU B 1 129 ? -6.723 -13.297 -22.984 1 54.81 129 LEU B C 1
ATOM 2837 O O . LEU B 1 129 ? -6.566 -14.133 -22.094 1 54.81 129 LEU B O 1
ATOM 2841 N N . GLU B 1 130 ? -6.484 -13.711 -24.266 1 51.44 130 GLU B N 1
ATOM 2842 C CA . GLU B 1 130 ? -5.387 -14.641 -24.531 1 51.44 130 GLU B CA 1
ATOM 2843 C C . GLU B 1 130 ? -4.098 -14.172 -23.875 1 51.44 130 GLU B C 1
ATOM 2845 O O . GLU B 1 130 ? -3.576 -13.102 -24.203 1 51.44 130 GLU B O 1
ATOM 2850 N N . VAL B 1 131 ? -4.059 -14.203 -22.688 1 54.69 131 VAL B N 1
ATOM 2851 C CA . VAL B 1 131 ? -2.75 -13.984 -22.078 1 54.69 131 VAL B CA 1
ATOM 2852 C C . VAL B 1 131 ? -1.745 -14.984 -22.641 1 54.69 131 VAL B C 1
ATOM 2854 O O . VAL B 1 131 ? -1.9 -16.203 -22.469 1 54.69 131 VAL B O 1
ATOM 2857 N N . LYS B 1 132 ? -1.363 -14.711 -23.922 1 48.59 132 LYS B N 1
ATOM 2858 C CA . LYS B 1 132 ? -0.237 -15.555 -24.312 1 48.59 132 LYS B CA 1
ATOM 2859 C C . LYS B 1 132 ? 0.915 -15.43 -23.328 1 48.59 132 LYS B C 1
ATOM 2861 O O . LYS B 1 132 ? 1.491 -14.352 -23.172 1 48.59 132 LYS B O 1
ATOM 2866 N N . ALA B 1 133 ? 0.732 -16 -22.188 1 50.25 133 ALA B N 1
ATOM 2867 C CA . ALA B 1 133 ? 2.059 -16.125 -21.578 1 50.25 133 ALA B CA 1
ATOM 2868 C C . ALA B 1 133 ? 3.119 -16.391 -22.641 1 50.25 133 ALA B C 1
ATOM 2870 O O . ALA B 1 133 ? 2.965 -17.297 -23.469 1 50.25 133 ALA B O 1
ATOM 2871 N N . GLY B 1 134 ? 3.543 -15.406 -23.203 1 44.41 134 GLY B N 1
ATOM 2872 C CA . GLY B 1 134 ? 4.477 -15.641 -24.281 1 44.41 134 GLY B CA 1
ATOM 2873 C C . GLY B 1 134 ? 5.152 -17 -24.203 1 44.41 134 GLY B C 1
ATOM 2874 O O . GLY B 1 134 ? 5.312 -17.562 -23.125 1 44.41 134 GLY B O 1
ATOM 2875 N N . ASP B 1 135 ? 5.133 -17.688 -25.359 1 42.75 135 ASP B N 1
ATOM 2876 C CA . ASP B 1 135 ? 5.84 -18.953 -25.547 1 42.75 135 ASP B CA 1
ATOM 2877 C C . ASP B 1 135 ? 7.109 -19 -24.703 1 42.75 135 ASP B C 1
ATOM 2879 O O . ASP B 1 135 ? 7.488 -20.062 -24.188 1 42.75 135 ASP B O 1
ATOM 2883 N N . ASP B 1 136 ? 7.746 -17.875 -24.625 1 44.97 136 ASP B N 1
ATOM 2884 C CA . ASP B 1 136 ? 9.094 -17.906 -24.062 1 44.97 136 ASP B CA 1
ATOM 2885 C C . ASP B 1 136 ? 9.062 -17.641 -22.562 1 44.97 136 ASP B C 1
ATOM 2887 O O . ASP B 1 136 ? 10.102 -17.625 -21.906 1 44.97 136 ASP B O 1
ATOM 2891 N N . ALA B 1 137 ? 7.824 -17.109 -22.094 1 53.03 137 ALA B N 1
ATOM 2892 C CA . ALA B 1 137 ? 7.934 -17 -20.641 1 53.03 137 ALA B CA 1
ATOM 2893 C C . ALA B 1 137 ? 7.723 -18.359 -19.984 1 53.03 137 ALA B C 1
ATOM 2895 O O . ALA B 1 137 ? 6.629 -18.656 -19.484 1 53.03 137 ALA B O 1
ATOM 2896 N N . ALA B 1 138 ? 8.43 -19.328 -20.406 1 53.84 138 ALA B N 1
ATOM 2897 C CA . ALA B 1 138 ? 8.445 -20.766 -20.141 1 53.84 138 ALA B CA 1
ATOM 2898 C C . ALA B 1 138 ? 8.148 -21.062 -18.672 1 53.84 138 ALA B C 1
ATOM 2900 O O . ALA B 1 138 ? 7.668 -22.141 -18.328 1 53.84 138 ALA B O 1
ATOM 2901 N N . ASP B 1 139 ? 8.055 -19.922 -17.906 1 79.81 139 ASP B N 1
ATOM 2902 C CA . ASP B 1 139 ? 7.984 -20.266 -16.484 1 79.81 139 ASP B CA 1
ATOM 2903 C C . ASP B 1 139 ? 6.758 -19.641 -15.828 1 79.81 139 ASP B C 1
ATOM 2905 O O . ASP B 1 139 ? 6.633 -19.641 -14.602 1 79.81 139 ASP B O 1
ATOM 2909 N N . ALA B 1 140 ? 5.691 -19.234 -16.844 1 89.94 140 ALA B N 1
ATOM 2910 C CA . ALA B 1 140 ? 4.434 -18.734 -16.281 1 89.94 140 ALA B CA 1
ATOM 2911 C C . ALA B 1 140 ? 3.293 -19.703 -16.562 1 89.94 140 ALA B C 1
ATOM 2913 O O . ALA B 1 140 ? 3.135 -20.188 -17.688 1 89.94 140 ALA B O 1
ATOM 2914 N N . LYS B 1 141 ? 2.469 -20.016 -15.562 1 91.44 141 LYS B N 1
ATOM 2915 C CA . LYS B 1 141 ? 1.372 -20.969 -15.695 1 91.44 141 LYS B CA 1
ATOM 2916 C C . LYS B 1 141 ? 0.128 -20.484 -14.953 1 91.44 141 LYS B C 1
ATOM 2918 O O . LYS B 1 141 ? 0.232 -19.859 -13.891 1 91.44 141 LYS B O 1
ATOM 2923 N N . TRP B 1 142 ? -0.977 -20.828 -15.547 1 92.94 142 TRP B N 1
ATOM 2924 C CA . TRP B 1 142 ? -2.252 -20.547 -14.891 1 92.94 142 TRP B CA 1
ATOM 2925 C C . TRP B 1 142 ? -2.617 -21.672 -13.93 1 92.94 142 TRP B C 1
ATOM 2927 O O . TRP B 1 142 ? -2.455 -22.859 -14.25 1 92.94 142 TRP B O 1
ATOM 2937 N N . TYR B 1 143 ? -3.1 -21.266 -12.781 1 94.44 143 TYR B N 1
ATOM 2938 C CA . TYR B 1 143 ? -3.551 -22.203 -11.773 1 94.44 143 TYR B CA 1
ATOM 2939 C C . TYR B 1 143 ? -5 -21.938 -11.375 1 94.44 143 TYR B C 1
ATOM 2941 O O . TYR B 1 143 ? -5.379 -20.797 -11.133 1 94.44 143 TYR B O 1
ATOM 2949 N N . LYS B 1 144 ? -5.793 -23.016 -11.344 1 95.12 144 LYS B N 1
ATOM 2950 C CA . LYS B 1 144 ? -7.129 -22.906 -10.766 1 95.12 144 LYS B CA 1
ATOM 2951 C C . LYS B 1 144 ? -7.055 -22.672 -9.258 1 95.12 144 LYS B C 1
ATOM 2953 O O . LYS B 1 144 ? -6.309 -23.375 -8.562 1 95.12 144 LYS B O 1
ATOM 2958 N N . VAL B 1 145 ? -7.848 -21.703 -8.766 1 97.06 145 VAL B N 1
ATOM 2959 C CA . VAL B 1 145 ? -7.812 -21.344 -7.352 1 97.06 145 VAL B CA 1
ATOM 2960 C C . VAL B 1 145 ? -8.969 -22.016 -6.617 1 97.06 145 VAL B C 1
ATOM 2962 O O . VAL B 1 145 ? -10.125 -21.875 -7.012 1 97.06 145 VAL B O 1
ATOM 2965 N N . ASN B 1 146 ? -8.656 -22.734 -5.598 1 95.5 146 ASN B N 1
ATOM 2966 C CA . ASN B 1 146 ? -9.641 -23.281 -4.668 1 95.5 146 ASN B CA 1
ATOM 2967 C C . ASN B 1 146 ? -9.383 -22.812 -3.238 1 95.5 146 ASN B C 1
ATOM 2969 O O . ASN B 1 146 ? -8.25 -22.859 -2.762 1 95.5 146 ASN B O 1
ATOM 2973 N N . LEU B 1 147 ? -10.383 -22.344 -2.594 1 96.81 147 LEU B N 1
ATOM 2974 C CA . LEU B 1 147 ? -10.289 -21.859 -1.222 1 96.81 147 LEU B CA 1
ATOM 2975 C C . LEU B 1 147 ? -11.219 -22.656 -0.301 1 96.81 147 LEU B C 1
ATOM 2977 O O . LEU B 1 147 ? -12.414 -22.781 -0.578 1 96.81 147 LEU B O 1
ATOM 2981 N N . LYS B 1 148 ? -10.633 -23.234 0.75 1 96.12 148 LYS B N 1
ATOM 2982 C CA . LYS B 1 148 ? -11.406 -23.844 1.829 1 96.12 148 LYS B CA 1
ATOM 2983 C C . LYS B 1 148 ? -11.219 -23.078 3.139 1 96.12 148 LYS B C 1
ATOM 2985 O O . LYS B 1 148 ? -10.094 -22.828 3.564 1 96.12 148 LYS B O 1
ATOM 2990 N N . LYS B 1 149 ? -12.258 -22.688 3.695 1 96.81 149 LYS B N 1
ATOM 2991 C CA . LYS B 1 149 ? -12.273 -22.031 5.004 1 96.81 149 LYS B CA 1
ATOM 2992 C C . LYS B 1 149 ? -12.75 -23 6.086 1 96.81 149 LYS B C 1
ATOM 2994 O O . LYS B 1 149 ? -13.766 -23.688 5.914 1 96.81 149 LYS B O 1
ATOM 2999 N N . ARG B 1 150 ? -11.961 -23.016 7.152 1 95.94 150 ARG B N 1
ATOM 3000 C CA . ARG B 1 150 ? -12.266 -23.969 8.219 1 95.94 150 ARG B CA 1
ATOM 3001 C C . ARG B 1 150 ? -11.984 -23.359 9.594 1 95.94 150 ARG B C 1
ATOM 3003 O O . ARG B 1 150 ? -11.227 -22.406 9.703 1 95.94 150 ARG B O 1
ATOM 3010 N N . ASN B 1 151 ? -12.719 -23.844 10.578 1 95.62 151 ASN B N 1
ATOM 3011 C CA . ASN B 1 151 ? -12.367 -23.625 11.984 1 95.62 151 ASN B CA 1
ATOM 3012 C C . ASN B 1 151 ? -12.367 -22.141 12.328 1 95.62 151 ASN B C 1
ATOM 3014 O O . ASN B 1 151 ? -11.398 -21.641 12.898 1 95.62 151 ASN B O 1
ATOM 3018 N N . ARG B 1 152 ? -13.422 -21.531 12.031 1 96.31 152 ARG B N 1
ATOM 3019 C CA . ARG B 1 152 ? -13.531 -20.156 12.492 1 96.31 152 ARG B CA 1
ATOM 3020 C C . ARG B 1 152 ? -13.703 -20.094 14.008 1 96.31 152 ARG B C 1
ATOM 3022 O O . ARG B 1 152 ? -14.648 -20.672 14.555 1 96.31 152 ARG B O 1
ATOM 3029 N N . ILE B 1 153 ? -12.773 -19.469 14.664 1 98 153 ILE B N 1
ATOM 3030 C CA . ILE B 1 153 ? -12.781 -19.328 16.109 1 98 153 ILE B CA 1
ATOM 3031 C C . ILE B 1 153 ? -13.055 -17.875 16.5 1 98 153 ILE B C 1
ATOM 3033 O O . ILE B 1 153 ? -12.273 -16.984 16.156 1 98 153 ILE B O 1
ATOM 3037 N N . LYS B 1 154 ? -14.078 -17.703 17.25 1 97.38 154 LYS B N 1
ATOM 3038 C CA . LYS B 1 154 ? -14.438 -16.359 17.703 1 97.38 154 LYS B CA 1
ATOM 3039 C C . LYS B 1 154 ? -13.43 -15.836 18.719 1 97.38 154 LYS B C 1
ATOM 3041 O O . LYS B 1 154 ? -12.977 -16.594 19.594 1 97.38 154 LYS B O 1
ATOM 3046 N N . LYS B 1 155 ? -13.047 -14.594 18.5 1 96.88 155 LYS B N 1
ATOM 3047 C CA . LYS B 1 155 ? -12.242 -13.859 19.469 1 96.88 155 LYS B CA 1
ATOM 3048 C C . LYS B 1 155 ? -13.039 -12.711 20.078 1 96.88 155 LYS B C 1
ATOM 3050 O O . LYS B 1 155 ? -14.148 -12.406 19.625 1 96.88 155 LYS B O 1
ATOM 3055 N N . GLU B 1 156 ? -12.633 -12.109 21.109 1 96.06 156 GLU B N 1
ATOM 3056 C CA . GLU B 1 156 ? -13.312 -11 21.75 1 96.06 156 GLU B CA 1
ATOM 3057 C C . GLU B 1 156 ? -13.57 -9.859 20.781 1 96.06 156 GLU B C 1
ATOM 3059 O O . GLU B 1 156 ? -14.648 -9.258 20.781 1 96.06 156 GLU B O 1
ATOM 3064 N N . ASP B 1 157 ? -12.641 -9.656 19.922 1 95.5 157 ASP B N 1
ATOM 3065 C CA . ASP B 1 157 ? -12.727 -8.508 19.031 1 95.5 157 ASP B CA 1
ATOM 3066 C C . ASP B 1 157 ? -12.727 -8.945 17.562 1 95.5 157 ASP B C 1
ATOM 3068 O O . ASP B 1 157 ? -12.375 -8.172 16.672 1 95.5 157 ASP B O 1
ATOM 3072 N N . GLY B 1 158 ? -13.055 -10.172 17.312 1 97.38 158 GLY B N 1
ATOM 3073 C CA . GLY B 1 158 ? -13.023 -10.641 15.938 1 97.38 158 GLY B CA 1
ATOM 3074 C C . GLY B 1 158 ? -13.016 -12.156 15.828 1 97.38 158 GLY B C 1
ATOM 3075 O O . GLY B 1 158 ? -13.773 -12.836 16.531 1 97.38 158 GLY B O 1
ATOM 3076 N N . TYR B 1 159 ? -12.195 -12.664 14.961 1 98.56 159 TYR B N 1
ATOM 3077 C CA . TYR B 1 159 ? -12.133 -14.117 14.797 1 98.56 159 TYR B CA 1
ATOM 3078 C C . TYR B 1 159 ? -10.867 -14.523 14.055 1 98.56 159 TYR B C 1
ATOM 3080 O O . TYR B 1 159 ? -10.211 -13.695 13.43 1 98.56 159 TYR B O 1
ATOM 3088 N N . ASP B 1 160 ? -10.484 -15.703 14.211 1 98.69 160 ASP B N 1
ATOM 3089 C CA . ASP B 1 160 ? -9.469 -16.391 13.422 1 98.69 160 ASP B CA 1
ATOM 3090 C C . ASP B 1 160 ? -10.094 -17.469 12.547 1 98.69 160 ASP B C 1
ATOM 3092 O O . ASP B 1 160 ? -11.047 -18.141 12.961 1 98.69 160 ASP B O 1
ATOM 3096 N N . GLU B 1 161 ? -9.578 -17.594 11.367 1 98.62 161 GLU B N 1
ATOM 3097 C CA . GLU B 1 161 ? -10.109 -18.578 10.445 1 98.62 161 GLU B CA 1
ATOM 3098 C C . GLU B 1 161 ? -9 -19.219 9.617 1 98.62 161 GLU B C 1
ATOM 3100 O O . GLU B 1 161 ? -8.125 -18.531 9.102 1 98.62 161 GLU B O 1
ATOM 3105 N N . LYS B 1 162 ? -9.023 -20.547 9.57 1 98.69 162 LYS B N 1
ATOM 3106 C CA . LYS B 1 162 ? -8.031 -21.266 8.773 1 98.69 162 LYS B CA 1
ATOM 3107 C C . LYS B 1 162 ? -8.383 -21.234 7.289 1 98.69 162 LYS B C 1
ATOM 3109 O O . LYS B 1 162 ? -9.508 -21.578 6.91 1 98.69 162 LYS B O 1
ATOM 3114 N N . TRP B 1 163 ? -7.484 -20.766 6.48 1 98.44 163 TRP B N 1
ATOM 3115 C CA . TRP B 1 163 ? -7.617 -20.766 5.027 1 98.44 163 TRP B CA 1
ATOM 3116 C C . TRP B 1 163 ? -6.703 -21.812 4.402 1 98.44 163 TRP B C 1
ATOM 3118 O O . TRP B 1 163 ? -5.5 -21.844 4.672 1 98.44 163 TRP B O 1
ATOM 3128 N N . ILE B 1 164 ? -7.258 -22.719 3.645 1 98.31 164 ILE B N 1
ATOM 3129 C CA . ILE B 1 164 ? -6.504 -23.641 2.807 1 98.31 164 ILE B CA 1
ATOM 3130 C C . ILE B 1 164 ? -6.672 -23.266 1.338 1 98.31 164 ILE B C 1
ATOM 3132 O O . ILE B 1 164 ? -7.77 -23.359 0.787 1 98.31 164 ILE B O 1
ATOM 3136 N N . ILE B 1 165 ? -5.582 -22.797 0.738 1 98.06 165 ILE B N 1
ATOM 3137 C CA . ILE B 1 165 ? -5.609 -22.375 -0.659 1 98.06 165 ILE B CA 1
ATOM 3138 C C . ILE B 1 165 ? -4.902 -23.422 -1.524 1 98.06 165 ILE B C 1
ATOM 3140 O O . ILE B 1 165 ? -3.744 -23.766 -1.274 1 98.06 165 ILE B O 1
ATOM 3144 N N . SER B 1 166 ? -5.617 -23.891 -2.496 1 97.44 166 SER B N 1
ATOM 3145 C CA . SER B 1 166 ? -5.062 -24.828 -3.471 1 97.44 166 SER B CA 1
ATOM 3146 C C . SER B 1 166 ? -4.977 -24.188 -4.855 1 97.44 166 SER B C 1
ATOM 3148 O O . SER B 1 166 ? -5.938 -23.578 -5.324 1 97.44 166 SER B O 1
ATOM 3150 N N . LEU B 1 167 ? -3.82 -24.281 -5.441 1 97.31 167 LEU B N 1
ATOM 3151 C CA . LEU B 1 167 ? -3.555 -23.828 -6.805 1 97.31 167 LEU B CA 1
ATOM 3152 C C . LEU B 1 167 ? -3.207 -25.016 -7.711 1 97.31 167 LEU B C 1
ATOM 3154 O O . LEU B 1 167 ? -2.105 -25.562 -7.625 1 97.31 167 LEU B O 1
ATOM 3158 N N . LEU B 1 168 ? -4.176 -25.25 -8.586 1 95.5 168 LEU B N 1
ATOM 3159 C CA . LEU B 1 168 ? -4.09 -26.5 -9.328 1 95.5 168 LEU B CA 1
ATOM 3160 C C . LEU B 1 168 ? -3.955 -26.25 -10.82 1 95.5 168 LEU B C 1
ATOM 3162 O O . LEU B 1 168 ? -4.629 -25.375 -11.367 1 95.5 168 LEU B O 1
ATOM 3166 N N . ASN B 1 169 ? -3.014 -26.875 -11.422 1 91.56 169 ASN B N 1
ATOM 3167 C CA . ASN B 1 169 ? -3.033 -27.016 -12.867 1 91.56 169 ASN B CA 1
ATOM 3168 C C . ASN B 1 169 ? -2.826 -28.469 -13.289 1 91.56 169 ASN B C 1
ATOM 3170 O O . ASN B 1 169 ? -2.914 -29.375 -12.469 1 91.56 169 ASN B O 1
ATOM 3174 N N . LYS B 1 170 ? -2.766 -28.781 -14.586 1 89.75 170 LYS B N 1
ATOM 3175 C CA . LYS B 1 170 ? -2.721 -30.141 -15.109 1 89.75 170 LYS B CA 1
ATOM 3176 C C . LYS B 1 170 ? -1.523 -30.906 -14.547 1 89.75 170 LYS B C 1
ATOM 3178 O O . LYS B 1 170 ? -1.568 -32.125 -14.414 1 89.75 170 LYS B O 1
ATOM 3183 N N . ASP B 1 171 ? -0.521 -30.234 -14.039 1 88.88 171 ASP B N 1
ATOM 3184 C CA . ASP B 1 171 ? 0.755 -30.875 -13.719 1 88.88 171 ASP B CA 1
ATOM 3185 C C . ASP B 1 171 ? 0.98 -30.922 -12.211 1 88.88 171 ASP B C 1
ATOM 3187 O O . ASP B 1 171 ? 1.668 -31.812 -11.711 1 88.88 171 ASP B O 1
ATOM 3191 N N . ILE B 1 172 ? 0.425 -29.953 -11.492 1 92 172 ILE B N 1
ATOM 3192 C CA . ILE B 1 172 ? 0.835 -29.828 -10.094 1 92 172 ILE B CA 1
ATOM 3193 C C . ILE B 1 172 ? -0.296 -29.219 -9.273 1 92 172 ILE B C 1
ATOM 3195 O O . ILE B 1 172 ? -1.12 -28.469 -9.805 1 92 172 ILE B O 1
ATOM 3199 N N . ASN B 1 173 ? -0.346 -29.609 -8.008 1 95.44 173 ASN B N 1
ATOM 3200 C CA . ASN B 1 173 ? -1.21 -29 -7.004 1 95.44 173 ASN B CA 1
ATOM 3201 C C . ASN B 1 173 ? -0.397 -28.312 -5.91 1 95.44 173 ASN B C 1
ATOM 3203 O O . ASN B 1 173 ? 0.245 -28.969 -5.098 1 95.44 173 ASN B O 1
ATOM 3207 N N . LEU B 1 174 ? -0.437 -27 -5.906 1 97.38 174 LEU B N 1
ATOM 3208 C CA . LEU B 1 174 ? 0.172 -26.234 -4.828 1 97.38 174 LEU B CA 1
ATOM 3209 C C . LEU B 1 174 ? -0.83 -25.984 -3.707 1 97.38 174 LEU B C 1
ATOM 3211 O O . LEU B 1 174 ? -2.016 -25.766 -3.967 1 97.38 174 LEU B O 1
ATOM 3215 N N . GLU B 1 175 ? -0.325 -26.078 -2.52 1 98.19 175 GLU B N 1
ATOM 3216 C CA . GLU B 1 175 ? -1.202 -25.797 -1.387 1 98.19 175 GLU B CA 1
ATOM 3217 C C . GLU B 1 175 ? -0.483 -24.969 -0.325 1 98.19 175 GLU B C 1
ATOM 3219 O O . GLU B 1 175 ? 0.693 -25.203 -0.04 1 98.19 175 GLU B O 1
ATOM 3224 N N . CYS B 1 176 ? -1.166 -24.062 0.224 1 98.56 176 CYS B N 1
ATOM 3225 C CA . CYS B 1 176 ? -0.678 -23.312 1.375 1 98.56 176 CYS B CA 1
ATOM 3226 C C . CYS B 1 176 ? -1.775 -23.125 2.418 1 98.56 176 CYS B C 1
ATOM 3228 O O . CYS B 1 176 ? -2.963 -23.188 2.094 1 98.56 176 CYS B O 1
ATOM 3230 N N . ILE B 1 177 ? -1.361 -23.047 3.648 1 98.81 177 ILE B N 1
ATOM 3231 C CA . ILE B 1 177 ? -2.258 -22.922 4.789 1 98.81 177 ILE B CA 1
ATOM 3232 C C . ILE B 1 177 ? -1.947 -21.641 5.551 1 98.81 177 ILE B C 1
ATOM 3234 O O . ILE B 1 177 ? -0.792 -21.375 5.895 1 98.81 177 ILE B O 1
ATOM 3238 N N . LEU B 1 178 ? -2.988 -20.828 5.754 1 98.81 178 LEU B N 1
ATOM 3239 C CA . LEU B 1 178 ? -2.85 -19.594 6.5 1 98.81 178 LEU B CA 1
ATOM 3240 C C . LEU B 1 178 ? -3.936 -19.469 7.566 1 98.81 178 LEU B C 1
ATOM 3242 O O . LEU B 1 178 ? -4.973 -20.125 7.477 1 98.81 178 LEU B O 1
ATOM 3246 N N . ILE B 1 179 ? -3.699 -18.688 8.539 1 98.88 179 ILE B N 1
ATOM 3247 C CA . ILE B 1 179 ? -4.73 -18.25 9.477 1 98.88 179 ILE B CA 1
ATOM 3248 C C . ILE B 1 179 ? -5.09 -16.781 9.211 1 98.88 179 ILE B C 1
ATOM 3250 O O . ILE B 1 179 ? -4.234 -15.906 9.305 1 98.88 179 ILE B O 1
ATOM 3254 N N . LYS B 1 180 ? -6.266 -16.578 8.773 1 98.62 180 LYS B N 1
ATOM 3255 C CA . LYS B 1 180 ? -6.801 -15.219 8.695 1 98.62 180 LYS B CA 1
ATOM 3256 C C . LYS B 1 180 ? -7.176 -14.695 10.078 1 98.62 180 LYS B C 1
ATOM 3258 O O . LYS B 1 180 ? -7.941 -15.328 10.805 1 98.62 180 LYS B O 1
ATOM 3263 N N . LYS B 1 181 ? -6.637 -13.586 10.438 1 98.38 181 LYS B N 1
ATOM 3264 C CA . LYS B 1 181 ? -6.961 -12.922 11.695 1 98.38 181 LYS B CA 1
ATOM 3265 C C . LYS B 1 181 ? -7.734 -11.625 11.453 1 98.38 181 LYS B C 1
ATOM 3267 O O . LYS B 1 181 ? -7.246 -10.727 10.773 1 98.38 181 LYS B O 1
ATOM 3272 N N . VAL B 1 182 ? -8.938 -11.562 11.984 1 98 182 VAL B N 1
ATOM 3273 C CA . VAL B 1 182 ? -9.781 -10.375 11.852 1 98 182 VAL B CA 1
ATOM 3274 C C . VAL B 1 182 ? -10.039 -9.773 13.234 1 98 182 VAL B C 1
ATOM 3276 O O . VAL B 1 182 ? -10.406 -10.484 14.172 1 98 182 VAL B O 1
ATOM 3279 N N . ARG B 1 183 ? -9.812 -8.539 13.375 1 96.69 183 ARG B N 1
ATOM 3280 C CA . ARG B 1 183 ? -10.047 -7.816 14.617 1 96.69 183 ARG B CA 1
ATOM 3281 C C . ARG B 1 183 ? -10.828 -6.531 14.375 1 96.69 183 ARG B C 1
ATOM 3283 O O . ARG B 1 183 ? -10.555 -5.812 13.406 1 96.69 183 ARG B O 1
ATOM 3290 N N . LYS B 1 184 ? -11.758 -6.344 15.195 1 93.31 184 LYS B N 1
ATOM 3291 C CA . LYS B 1 184 ? -12.484 -5.078 15.188 1 93.31 184 LYS B CA 1
ATOM 3292 C C . LYS B 1 184 ? -11.922 -4.113 16.219 1 93.31 184 LYS B C 1
ATOM 3294 O O . LYS B 1 184 ? -11.805 -4.461 17.406 1 93.31 184 LYS B O 1
ATOM 3299 N N . ILE B 1 185 ? -11.57 -2.992 15.75 1 88.88 185 ILE B N 1
ATOM 3300 C CA . ILE B 1 185 ? -11.039 -1.942 16.609 1 88.88 185 ILE B CA 1
ATOM 3301 C C . ILE B 1 185 ? -11.812 -0.646 16.375 1 88.88 185 ILE B C 1
ATOM 3303 O O . ILE B 1 185 ? -11.469 0.135 15.492 1 88.88 185 ILE B O 1
ATOM 3307 N N . GLY B 1 186 ? -12.859 -0.389 17.25 1 85.38 186 GLY B N 1
ATOM 3308 C CA . GLY B 1 186 ? -13.758 0.716 16.969 1 85.38 186 GLY B CA 1
ATOM 3309 C C . GLY B 1 186 ? -14.508 0.548 15.656 1 85.38 186 GLY B C 1
ATOM 3310 O O . GLY B 1 186 ? -15.18 -0.464 15.445 1 85.38 186 GLY B O 1
ATOM 3311 N N . VAL B 1 187 ? -14.312 1.535 14.797 1 87.75 187 VAL B N 1
ATOM 3312 C CA . VAL B 1 187 ? -15.016 1.498 13.523 1 87.75 187 VAL B CA 1
ATOM 3313 C C . VAL B 1 187 ? -14.141 0.825 12.469 1 87.75 187 VAL B C 1
ATOM 3315 O O . VAL B 1 187 ? -14.57 0.625 11.328 1 87.75 187 VAL B O 1
ATOM 3318 N N . LEU B 1 188 ? -12.898 0.475 12.867 1 90.94 188 LEU B N 1
ATOM 3319 C CA . LEU B 1 188 ? -11.969 -0.126 11.914 1 90.94 188 LEU B CA 1
ATOM 3320 C C . LEU B 1 188 ? -11.961 -1.645 12.055 1 90.94 188 LEU B C 1
ATOM 3322 O O . LEU B 1 188 ? -12.18 -2.174 13.148 1 90.94 188 LEU B O 1
ATOM 3326 N N . LYS B 1 189 ? -11.789 -2.252 10.984 1 91.81 189 LYS B N 1
ATOM 3327 C CA . LYS B 1 189 ? -11.57 -3.695 10.922 1 91.81 189 LYS B CA 1
ATOM 3328 C C . LYS B 1 189 ? -10.18 -4.02 10.375 1 91.81 189 LYS B C 1
ATOM 3330 O O . LYS B 1 189 ? -9.781 -3.506 9.328 1 91.81 189 LYS B O 1
ATOM 3335 N N . SER B 1 190 ? -9.484 -4.754 11.164 1 93.19 190 SER B N 1
ATOM 3336 C CA . SER B 1 190 ? -8.156 -5.188 10.742 1 93.19 190 SER B CA 1
ATOM 3337 C C . SER B 1 190 ? -8.172 -6.629 10.25 1 93.19 190 SER B C 1
ATOM 3339 O O . SER B 1 190 ? -8.914 -7.461 10.781 1 93.19 190 SER B O 1
ATOM 3341 N N . LYS B 1 191 ? -7.453 -6.797 9.203 1 95.75 191 LYS B N 1
ATOM 3342 C CA . LYS B 1 191 ? -7.277 -8.156 8.688 1 95.75 191 LYS B CA 1
ATOM 3343 C C . LYS B 1 191 ? -5.805 -8.453 8.422 1 95.75 191 LYS B C 1
ATOM 3345 O O . LYS B 1 191 ? -5.066 -7.586 7.945 1 95.75 191 LYS B O 1
ATOM 3350 N N . ASP B 1 192 ? -5.402 -9.617 8.766 1 97.19 192 ASP B N 1
ATOM 3351 C CA . ASP B 1 192 ? -4.055 -10.094 8.453 1 97.19 192 ASP B CA 1
ATOM 3352 C C . ASP B 1 192 ? -4.039 -11.602 8.25 1 97.19 192 ASP B C 1
ATOM 3354 O O . ASP B 1 192 ? -4.996 -12.297 8.609 1 97.19 192 ASP B O 1
ATOM 3358 N N . PHE B 1 193 ? -3.012 -12.055 7.629 1 98.62 193 PHE B N 1
ATOM 3359 C CA . PHE B 1 193 ? -2.828 -13.484 7.418 1 98.62 193 PHE B CA 1
ATOM 3360 C C . PHE B 1 193 ? -1.502 -13.953 8.008 1 98.62 193 PHE B C 1
ATOM 3362 O O . PHE B 1 193 ? -0.47 -13.305 7.816 1 98.62 193 PHE B O 1
ATOM 3369 N N . GLN B 1 194 ? -1.592 -15.008 8.727 1 98.5 194 GLN B N 1
ATOM 3370 C CA . GLN B 1 194 ? -0.401 -15.695 9.227 1 98.5 194 GLN B CA 1
ATOM 3371 C C . GLN B 1 194 ? -0.134 -16.969 8.438 1 98.5 194 GLN B C 1
ATOM 3373 O O . GLN B 1 194 ? -0.994 -17.859 8.367 1 98.5 194 GLN B O 1
ATOM 3378 N N . ILE B 1 195 ? 1.049 -17.109 7.914 1 98.5 195 ILE B N 1
ATOM 3379 C CA . ILE B 1 195 ? 1.393 -18.297 7.16 1 98.5 195 ILE B CA 1
ATOM 3380 C C . ILE B 1 195 ? 1.696 -19.453 8.125 1 98.5 195 ILE B C 1
ATOM 3382 O O . ILE B 1 195 ? 2.576 -19.328 8.984 1 98.5 195 ILE B O 1
ATOM 3386 N N . ILE B 1 196 ? 0.968 -20.469 7.992 1 98.62 196 ILE B N 1
ATOM 3387 C CA . ILE B 1 196 ? 1.227 -21.688 8.75 1 98.62 196 ILE B CA 1
ATOM 3388 C C . ILE B 1 196 ? 2.09 -22.641 7.926 1 98.62 196 ILE B C 1
ATOM 3390 O O . ILE B 1 196 ? 3.047 -23.219 8.445 1 98.62 196 ILE B O 1
ATOM 3394 N N . ASP B 1 197 ? 1.761 -22.797 6.664 1 98.38 197 ASP B N 1
ATOM 3395 C CA . ASP B 1 197 ? 2.484 -23.594 5.676 1 98.38 197 ASP B CA 1
ATOM 3396 C C . ASP B 1 197 ? 2.41 -22.953 4.293 1 98.38 197 ASP B C 1
ATOM 3398 O O . ASP B 1 197 ? 1.338 -22.891 3.688 1 98.38 197 ASP B O 1
ATOM 3402 N N . GLY B 1 198 ? 3.535 -22.484 3.781 1 97.44 198 GLY B N 1
ATOM 3403 C CA . GLY B 1 198 ? 3.566 -21.797 2.5 1 97.44 198 GLY B CA 1
ATOM 3404 C C . GLY B 1 198 ? 3.689 -22.734 1.318 1 97.44 198 GLY B C 1
ATOM 3405 O O . GLY B 1 198 ? 3.518 -22.328 0.169 1 97.44 198 GLY B O 1
ATOM 3406 N N . GLY B 1 199 ? 4.008 -23.969 1.63 1 96.88 199 GLY B N 1
ATOM 3407 C CA . GLY B 1 199 ? 4.195 -24.938 0.573 1 96.88 199 GLY B CA 1
ATOM 3408 C C . GLY B 1 199 ? 5.273 -24.547 -0.421 1 96.88 199 GLY B C 1
ATOM 3409 O O . GLY B 1 199 ? 6.371 -24.156 -0.028 1 96.88 199 GLY B O 1
ATOM 3410 N N . LEU B 1 200 ? 4.969 -24.734 -1.73 1 96.62 200 LEU B N 1
ATOM 3411 C CA . LEU B 1 200 ? 5.922 -24.453 -2.795 1 96.62 200 LEU B CA 1
ATOM 3412 C C . LEU B 1 200 ? 5.754 -23.016 -3.311 1 96.62 200 LEU B C 1
ATOM 3414 O O . LEU B 1 200 ? 6.195 -22.703 -4.418 1 96.62 200 LEU B O 1
ATOM 3418 N N . ILE B 1 201 ? 5.098 -22.203 -2.508 1 97.44 201 ILE B N 1
ATOM 3419 C CA . ILE B 1 201 ? 4.961 -20.781 -2.842 1 97.44 201 ILE B CA 1
ATOM 3420 C C . ILE B 1 201 ? 6.102 -19.984 -2.211 1 97.44 201 ILE B C 1
ATOM 3422 O O . ILE B 1 201 ? 6.398 -20.156 -1.024 1 97.44 201 ILE B O 1
ATOM 3426 N N . ALA B 1 202 ? 6.723 -19.172 -2.982 1 96.31 202 ALA B N 1
ATOM 3427 C CA . ALA B 1 202 ? 7.953 -18.469 -2.596 1 96.31 202 ALA B CA 1
ATOM 3428 C C . ALA B 1 202 ? 7.668 -17.391 -1.566 1 96.31 202 ALA B C 1
ATOM 3430 O O . ALA B 1 202 ? 6.703 -16.625 -1.703 1 96.31 202 ALA B O 1
ATOM 3431 N N . SER B 1 203 ? 8.602 -17.312 -0.518 1 95.38 203 SER B N 1
ATOM 3432 C CA . SER B 1 203 ? 8.602 -16.203 0.442 1 95.38 203 SER B CA 1
ATOM 3433 C C . SER B 1 203 ? 7.234 -16.047 1.098 1 95.38 203 SER B C 1
ATOM 3435 O O . SER B 1 203 ? 6.691 -17 1.661 1 95.38 203 SER B O 1
ATOM 3437 N N . ASP B 1 204 ? 6.754 -14.812 1.155 1 98.25 204 ASP B N 1
ATOM 3438 C CA . ASP B 1 204 ? 5.453 -14.562 1.77 1 98.25 204 ASP B CA 1
ATOM 3439 C C . ASP B 1 204 ? 4.379 -14.344 0.708 1 98.25 204 ASP B C 1
ATOM 3441 O O . ASP B 1 204 ? 3.367 -13.688 0.969 1 98.25 204 ASP B O 1
ATOM 3445 N N . HIS B 1 205 ? 4.594 -14.898 -0.485 1 98.5 205 HIS B N 1
ATOM 3446 C CA . HIS B 1 205 ? 3.643 -14.695 -1.571 1 98.5 205 HIS B CA 1
ATOM 3447 C C . HIS B 1 205 ? 2.305 -15.359 -1.259 1 98.5 205 HIS B C 1
ATOM 3449 O O . HIS B 1 205 ? 1.265 -14.938 -1.772 1 98.5 205 HIS B O 1
ATOM 3455 N N . SER B 1 206 ? 2.324 -16.422 -0.389 1 98.75 206 SER B N 1
ATOM 3456 C CA . SER B 1 206 ? 1.046 -16.984 0.026 1 98.75 206 SER B CA 1
ATOM 3457 C C . SER B 1 206 ? 0.18 -15.945 0.729 1 98.75 206 SER B C 1
ATOM 3459 O O . SER B 1 206 ? -1.048 -15.977 0.625 1 98.75 206 SER B O 1
ATOM 3461 N N . LYS B 1 207 ? 0.825 -15.07 1.415 1 98.62 207 LYS B N 1
ATOM 3462 C CA . LYS B 1 207 ? 0.096 -13.984 2.057 1 98.62 207 LYS B CA 1
ATOM 3463 C C . LYS B 1 207 ? -0.48 -13.023 1.021 1 98.62 207 LYS B C 1
ATOM 3465 O O . LYS B 1 207 ? -1.625 -12.586 1.143 1 98.62 207 LYS B O 1
ATOM 3470 N N . LEU B 1 208 ? 0.317 -12.641 -0.004 1 98.75 208 LEU B N 1
ATOM 3471 C CA . LEU B 1 208 ? -0.177 -11.805 -1.094 1 98.75 208 LEU B CA 1
ATOM 3472 C C . LEU B 1 208 ? -1.401 -12.43 -1.749 1 98.75 208 LEU B C 1
ATOM 3474 O O . LEU B 1 208 ? -2.408 -11.758 -1.973 1 98.75 208 LEU B O 1
ATOM 3478 N N . ILE B 1 209 ? -1.269 -13.695 -1.998 1 98.75 209 ILE B N 1
ATOM 3479 C CA . ILE B 1 209 ? -2.328 -14.438 -2.666 1 98.75 209 ILE B CA 1
ATOM 3480 C C . ILE B 1 209 ? -3.59 -14.43 -1.804 1 98.75 209 ILE B C 1
ATOM 3482 O O . ILE B 1 209 ? -4.691 -14.195 -2.305 1 98.75 209 ILE B O 1
ATOM 3486 N N . ALA B 1 210 ? -3.449 -14.648 -0.504 1 98.69 210 ALA B N 1
ATOM 3487 C CA . ALA B 1 210 ? -4.59 -14.648 0.407 1 98.69 210 ALA B CA 1
ATOM 3488 C C . ALA B 1 210 ? -5.293 -13.297 0.41 1 98.69 210 ALA B C 1
ATOM 3490 O O . ALA B 1 210 ? -6.523 -13.227 0.339 1 98.69 210 ALA B O 1
ATOM 3491 N N . PHE B 1 211 ? -4.52 -12.25 0.476 1 98.56 211 PHE B N 1
ATOM 3492 C CA . PHE B 1 211 ? -5.109 -10.922 0.426 1 98.56 211 PHE B CA 1
ATOM 3493 C C . PHE B 1 211 ? -5.816 -10.695 -0.904 1 98.56 211 PHE B C 1
ATOM 3495 O O . PHE B 1 211 ? -6.879 -10.07 -0.949 1 98.56 211 PHE B O 1
ATOM 3502 N N . GLY B 1 212 ? -5.184 -11.133 -1.971 1 98.25 212 GLY B N 1
ATOM 3503 C CA . GLY B 1 212 ? -5.801 -11 -3.281 1 98.25 212 GLY B CA 1
ATOM 3504 C C . GLY B 1 212 ? -7.125 -11.734 -3.389 1 98.25 212 GLY B C 1
ATOM 3505 O O . GLY B 1 212 ? -8.094 -11.195 -3.918 1 98.25 212 GLY B O 1
ATOM 3506 N N . ILE B 1 213 ? -7.152 -12.969 -2.904 1 97.31 213 ILE B N 1
ATOM 3507 C CA . ILE B 1 213 ? -8.367 -13.781 -2.943 1 97.31 213 ILE B CA 1
ATOM 3508 C C . ILE B 1 213 ? -9.453 -13.133 -2.094 1 97.31 213 ILE B C 1
ATOM 3510 O O . ILE B 1 213 ? -10.617 -13.078 -2.498 1 97.31 213 ILE B O 1
ATOM 3514 N N . GLU B 1 214 ? -9.086 -12.648 -0.958 1 96.44 214 GLU B N 1
ATOM 3515 C CA . GLU B 1 214 ? -10.047 -11.945 -0.112 1 96.44 214 GLU B CA 1
ATOM 3516 C C . GLU B 1 214 ? -10.648 -10.742 -0.835 1 96.44 214 GLU B C 1
ATOM 3518 O O . GLU B 1 214 ? -11.859 -10.516 -0.787 1 96.44 214 GLU B O 1
ATOM 3523 N N . LYS B 1 215 ? -9.805 -9.961 -1.438 1 95.88 215 LYS B N 1
ATOM 3524 C CA . LYS B 1 215 ? -10.273 -8.805 -2.197 1 95.88 215 LYS B CA 1
ATOM 3525 C C . LYS B 1 215 ? -11.203 -9.227 -3.33 1 95.88 215 LYS B C 1
ATOM 3527 O O . LYS B 1 215 ? -12.219 -8.578 -3.588 1 95.88 215 LYS B O 1
ATOM 3532 N N . LEU B 1 216 ? -10.82 -10.273 -3.973 1 94.5 216 LEU B N 1
ATOM 3533 C CA . LEU B 1 216 ? -11.625 -10.805 -5.066 1 94.5 216 LEU B CA 1
ATOM 3534 C C . LEU B 1 216 ? -13.016 -11.188 -4.574 1 94.5 216 LEU B C 1
ATOM 3536 O O . LEU B 1 216 ? -14.016 -10.891 -5.23 1 94.5 216 LEU B O 1
ATOM 3540 N N . GLU B 1 217 ? -13.062 -11.82 -3.389 1 92.44 217 GLU B N 1
ATOM 3541 C CA . GLU B 1 217 ? -14.352 -12.172 -2.795 1 92.44 217 GLU B CA 1
ATOM 3542 C C . GLU B 1 217 ? -15.203 -10.938 -2.539 1 92.44 217 GLU B C 1
ATOM 3544 O O . GLU B 1 217 ? -16.406 -10.953 -2.77 1 92.44 217 GLU B O 1
ATOM 3549 N N . HIS B 1 218 ? -14.594 -9.914 -2.125 1 91.31 218 HIS B N 1
ATOM 3550 C CA . HIS B 1 218 ? -15.305 -8.672 -1.841 1 91.31 218 HIS B CA 1
ATOM 3551 C C . HIS B 1 218 ? -15.844 -8.039 -3.119 1 91.31 218 HIS B C 1
ATOM 3553 O O . HIS B 1 218 ? -16.969 -7.523 -3.139 1 91.31 218 HIS B O 1
ATOM 3559 N N . ILE B 1 219 ? -15.07 -8.125 -4.137 1 90.12 219 ILE B N 1
ATOM 3560 C CA . ILE B 1 219 ? -15.438 -7.516 -5.414 1 90.12 219 ILE B CA 1
ATOM 3561 C C . ILE B 1 219 ? -16.609 -8.281 -6.035 1 90.12 219 ILE B C 1
ATOM 3563 O O . ILE B 1 219 ? -17.516 -7.676 -6.609 1 90.12 219 ILE B O 1
ATOM 3567 N N . LEU B 1 220 ? -16.641 -9.594 -5.891 1 87.31 220 LEU B N 1
ATOM 3568 C CA . LEU B 1 220 ? -17.594 -10.445 -6.578 1 87.31 220 LEU B CA 1
ATOM 3569 C C . LEU B 1 220 ? -18.844 -10.664 -5.723 1 87.31 220 LEU B C 1
ATOM 3571 O O . LEU B 1 220 ? -19.891 -11.086 -6.23 1 87.31 220 LEU B O 1
ATOM 3575 N N . GLY B 1 221 ? -18.781 -10.469 -4.355 1 78.69 221 GLY B N 1
ATOM 3576 C CA . GLY B 1 221 ? -19.906 -10.672 -3.463 1 78.69 221 GLY B CA 1
ATOM 3577 C C . GLY B 1 221 ? -20.75 -9.422 -3.271 1 78.69 221 GLY B C 1
ATOM 3578 O O . GLY B 1 221 ? -21.969 -9.477 -3.338 1 78.69 221 GLY B O 1
#